Protein 3P2A (pdb70)

CATH classification: 2.30.30.380 (+1 more: 3.40.30.10)

Radius of gyration: 27.86 Å; Cα contacts (8 Å, |Δi|>4): 991; chains: 4; bounding box: 55×71×78 Å

Nearest PDB structures (foldseek):
  3p2a-assembly2_B  TM=1.004E+00  e=3.837E-24  Yersinia pestis CO92
  2yoi-assembly2_B  TM=9.410E-01  e=1.832E-08  synthetic construct
  6bkv-assembly1_A  TM=8.890E-01  e=5.012E-09  Helicobacter pylori
  2voc-assembly1_B  TM=9.077E-01  e=2.974E-07  Bacillus subtilis subsp. subtilis str. 168
  2voc-assembly1_A  TM=8.741E-01  e=3.386E-07  Bacillus subtilis subsp. subtilis str. 168

B-factor: mean 37.34, std 16.08, range [9.91, 123.82]

Sequence (548 aa):
NANTVCTACATNRLPEERIDDGAKCGRCGHSLFDGEVINATAETLDKLLQDDLPVIDFWAPWCGPCRSFAPIFAETAAERAGKVRFVKVNTEAEPALSTRFRIRSIPTILYRNGKIDLNGAVPKAPFDNWLDEQLSRDPNANTVCTACATNRLPEERIDDGAKCGRCGHSLFDGEVINATAETLDKLLQDDLPVIDFWAPWCGPCRSFAPIFAETAAERAGKVRFVKVNTEAEPALSTRFRIRSIPTILYRNGKIDLNGAVPKAPFDNWLDEQLSRDNTVCTACATNRLPEERIDDGAKCGRCGHSLFDGEVINATAETLDKLLQDDLPVIDFWAPWCGPCRSFAPIFAETAAERAGKVRFVKVNTEAEPALSTRFRIRSIPTILYRNGKIDLNGAVPKAPFDNWLDEQLSRANTVCTACATNRLPEERIDDGAKCGRCGHSLFDGEVINATAETLDKLLQDDLPVIDFWAPWCGPCRSFAPIFAETAAERAGKVRFVKVNTEAEPALSTRFRIRSIPTILYRNNGKIDLNGAVPKAPFDNWLDEQLSR

Structure (mmCIF, N/CA/C/O backbone):
data_3P2A
#
_entry.id   3P2A
#
_cell.length_a   53.970
_cell.length_b   75.582
_cell.length_c   81.512
_cell.angle_alpha   90.00
_cell.angle_beta   90.85
_cell.angle_gamma   90.00
#
_symmetry.space_group_name_H-M   'P 1 21 1'
#
loop_
_entity.id
_entity.type
_entity.pdbx_description
1 polymer 'Putative thioredoxin-like protein'
2 non-polymer 'ZINC ION'
3 non-polymer 'FORMIC ACID'
4 water water
#
loop_
_atom_site.group_PDB
_atom_site.id
_atom_site.type_symbol
_atom_site.label_atom_id
_atom_site.label_alt_id
_atom_site.label_comp_id
_atom_site.label_asym_id
_atom_site.label_entity_id
_atom_site.label_seq_id
_atom_site.pdbx_PDB_ins_code
_atom_site.Cartn_x
_atom_site.Cartn_y
_atom_site.Cartn_z
_atom_site.occupancy
_atom_site.B_iso_or_equiv
_atom_site.auth_seq_id
_atom_site.auth_comp_id
_atom_site.auth_asym_id
_atom_site.auth_atom_id
_atom_site.pdbx_PDB_model_num
ATOM 1 N N . ASN A 1 2 ? 57.080 9.550 47.709 1.00 73.73 -1 ASN A N 1
ATOM 2 C CA . ASN A 1 2 ? 56.195 8.853 46.776 1.00 75.37 -1 ASN A CA 1
ATOM 3 C C . ASN A 1 2 ? 56.625 7.434 46.383 1.00 73.78 -1 ASN A C 1
ATOM 4 O O . ASN A 1 2 ? 57.813 7.114 46.346 1.00 74.77 -1 ASN A O 1
ATOM 9 N N . ALA A 1 3 ? 55.639 6.592 46.081 1.00 68.35 0 ALA A N 1
ATOM 10 C CA . ALA A 1 3 ? 55.889 5.193 45.743 1.00 62.84 0 ALA A CA 1
ATOM 11 C C . ALA A 1 3 ? 55.862 4.898 44.231 1.00 57.42 0 ALA A C 1
ATOM 12 O O . ALA A 1 3 ? 55.245 5.621 43.453 1.00 55.30 0 ALA A O 1
ATOM 22 N N . ASN A 1 5 ? 56.020 1.169 41.350 1.00 35.44 2 ASN A N 1
ATOM 23 C CA . ASN A 1 5 ? 56.021 -0.281 41.197 1.00 31.88 2 ASN A CA 1
ATOM 24 C C . ASN A 1 5 ? 57.038 -0.704 40.159 1.00 29.21 2 ASN A C 1
ATOM 25 O O . ASN A 1 5 ? 57.186 -0.052 39.093 1.00 23.59 2 ASN A O 1
ATOM 30 N N . THR A 1 6 ? 57.748 -1.781 40.487 1.00 26.53 3 THR A N 1
ATOM 31 C CA . THR A 1 6 ? 58.665 -2.399 39.570 1.00 25.31 3 THR A CA 1
ATOM 32 C C . THR A 1 6 ? 58.446 -3.911 39.583 1.00 25.30 3 THR A C 1
ATOM 33 O O . THR A 1 6 ? 57.840 -4.447 40.515 1.00 30.20 3 THR A O 1
ATOM 37 N N . VAL A 1 7 ? 58.892 -4.584 38.521 1.00 20.76 4 VAL A N 1
ATOM 38 C CA . VAL A 1 7 ? 58.566 -5.986 38.319 1.00 21.01 4 VAL A CA 1
ATOM 39 C C . VAL A 1 7 ? 59.821 -6.834 38.471 1.00 24.30 4 VAL A C 1
ATOM 40 O O . VAL A 1 7 ? 60.872 -6.487 37.923 1.00 23.91 4 VAL A O 1
ATOM 44 N N . CYS A 1 8 ? 59.731 -7.917 39.246 1.00 21.59 5 CYS A N 1
ATOM 45 C CA . CYS A 1 8 ? 60.881 -8.787 39.454 1.00 18.63 5 CYS A CA 1
ATOM 46 C C . CYS A 1 8 ? 61.123 -9.551 38.165 1.00 19.00 5 CYS A C 1
ATOM 47 O O . CYS A 1 8 ? 60.278 -10.329 37.736 1.00 22.42 5 CYS A O 1
ATOM 50 N N . THR A 1 9 ? 62.273 -9.340 37.544 1.00 17.81 6 THR A N 1
ATOM 51 C CA . THR A 1 9 ? 62.491 -9.908 36.204 1.00 23.94 6 THR A CA 1
ATOM 52 C C . THR A 1 9 ? 62.667 -11.425 36.246 1.00 29.15 6 THR A C 1
ATOM 53 O O . THR A 1 9 ? 62.631 -12.107 35.198 1.00 29.47 6 THR A O 1
ATOM 57 N N . ALA A 1 10 ? 62.828 -11.949 37.466 1.00 24.16 7 ALA A N 1
ATOM 58 C CA . ALA A 1 10 ? 62.980 -13.383 37.667 1.00 22.63 7 ALA A CA 1
ATOM 59 C C . ALA A 1 10 ? 61.644 -14.088 37.949 1.00 22.57 7 ALA A C 1
ATOM 60 O O . ALA A 1 10 ? 61.322 -15.039 37.258 1.00 21.83 7 ALA A O 1
ATOM 62 N N . CYS A 1 11 ? 60.885 -13.652 38.961 1.00 22.94 8 CYS A N 1
ATOM 63 C CA . CYS A 1 11 ? 59.621 -14.305 39.304 1.00 23.23 8 CYS A CA 1
ATOM 64 C C . CYS A 1 11 ? 58.356 -13.510 38.900 1.00 26.01 8 CYS A C 1
ATOM 65 O O . CYS A 1 11 ? 57.243 -13.998 39.082 1.00 24.16 8 CYS A O 1
ATOM 76 N N . ALA A 1 13 ? 57.055 -10.897 40.200 1.00 27.80 10 ALA A N 1
ATOM 77 C CA . ALA A 1 13 ? 56.303 -10.294 41.270 1.00 25.62 10 ALA A CA 1
ATOM 78 C C . ALA A 1 13 ? 56.380 -8.780 41.208 1.00 30.09 10 ALA A C 1
ATOM 79 O O . ALA A 1 13 ? 57.444 -8.212 40.945 1.00 28.32 10 ALA A O 1
ATOM 81 N N . THR A 1 14 ? 55.276 -8.108 41.520 1.00 29.97 11 THR A N 1
ATOM 82 C CA . THR A 1 14 ? 55.340 -6.669 41.641 1.00 30.72 11 THR A CA 1
ATOM 83 C C . THR A 1 14 ? 55.962 -6.274 42.988 1.00 30.69 11 THR A C 1
ATOM 84 O O . THR A 1 14 ? 55.582 -6.797 44.027 1.00 29.93 11 THR A O 1
ATOM 88 N N . ASN A 1 15 ? 56.932 -5.356 42.945 1.00 30.33 12 ASN A N 1
ATOM 89 C CA . ASN A 1 15 ? 57.608 -4.853 44.139 1.00 30.75 12 ASN A CA 1
ATOM 90 C C . ASN A 1 15 ? 57.441 -3.367 44.252 1.00 33.94 12 ASN A C 1
ATOM 91 O O . ASN A 1 15 ? 57.778 -2.647 43.306 1.00 29.65 12 ASN A O 1
ATOM 96 N N . ARG A 1 16 ? 56.923 -2.910 45.396 1.00 35.40 13 ARG A N 1
ATOM 97 C CA . ARG A 1 16 ? 56.689 -1.489 45.623 1.00 41.81 13 ARG A CA 1
ATOM 98 C C . ARG A 1 16 ? 57.931 -0.867 46.254 1.00 38.49 13 ARG A C 1
ATOM 99 O O . ARG A 1 16 ? 58.448 -1.381 47.236 1.00 37.44 13 ARG A O 1
ATOM 107 N N . LEU A 1 17 ? 58.407 0.233 45.679 1.00 37.74 14 LEU A N 1
ATOM 108 C CA . LEU A 1 17 ? 59.678 0.851 46.078 1.00 40.35 14 LEU A CA 1
ATOM 109 C C . LEU A 1 17 ? 59.524 2.368 46.129 1.00 39.35 14 LEU A C 1
ATOM 110 O O . LEU A 1 17 ? 58.643 2.912 45.480 1.00 42.44 14 LEU A O 1
ATOM 115 N N . PRO A 1 18 ? 60.405 3.055 46.861 1.00 36.55 15 PRO A N 1
ATOM 116 C CA . PRO A 1 18 ? 60.374 4.520 46.864 1.00 41.13 15 PRO A CA 1
ATOM 117 C C . PRO A 1 18 ? 60.832 5.042 45.506 1.00 50.76 15 PRO A C 1
ATOM 118 O O . PRO A 1 18 ? 61.761 4.447 44.950 1.00 51.26 15 PRO A O 1
ATOM 122 N N . GLU A 1 19 ? 60.219 6.106 44.982 1.00 56.66 16 GLU A N 1
ATOM 123 C CA . GLU A 1 19 ? 60.683 6.670 43.716 1.00 65.11 16 GLU A CA 1
ATOM 124 C C . GLU A 1 19 ? 62.139 7.064 43.883 1.00 66.90 16 GLU A C 1
ATOM 125 O O . GLU A 1 19 ? 62.965 6.809 43.005 1.00 65.69 16 GLU A O 1
ATOM 131 N N . GLU A 1 20 ? 62.459 7.669 45.026 1.00 69.81 17 GLU A N 1
ATOM 132 C CA . GLU A 1 20 ? 63.838 8.056 45.297 1.00 72.32 17 GLU A CA 1
ATOM 133 C C . GLU A 1 20 ? 64.564 7.088 46.219 1.00 64.77 17 GLU A C 1
ATOM 134 O O . GLU A 1 20 ? 64.362 7.081 47.425 1.00 64.34 17 GLU A O 1
ATOM 140 N N . ARG A 1 21 ? 65.431 6.289 45.616 1.00 59.75 18 ARG A N 1
ATOM 141 C CA . ARG A 1 21 ? 66.086 5.192 46.299 1.00 57.66 18 ARG A CA 1
ATOM 142 C C . ARG A 1 21 ? 67.412 5.556 46.932 1.00 57.37 18 ARG A C 1
ATOM 143 O O . ARG A 1 21 ? 68.173 6.355 46.379 1.00 61.28 18 ARG A O 1
ATOM 151 N N . ILE A 1 22 ? 67.692 4.927 48.071 1.00 49.31 19 ILE A N 1
ATOM 152 C CA . ILE A 1 22 ? 68.965 5.065 48.763 1.00 48.76 19 ILE A CA 1
ATOM 153 C C . ILE A 1 22 ? 70.120 4.375 48.052 1.00 45.38 19 ILE A C 1
ATOM 154 O O . ILE A 1 22 ? 71.246 4.865 48.080 1.00 47.19 19 ILE A O 1
ATOM 159 N N . ASP A 1 23 ? 69.844 3.208 47.473 1.00 46.48 20 ASP A N 1
ATOM 160 C CA . ASP A 1 23 ? 70.772 2.503 46.573 1.00 45.78 20 ASP A CA 1
ATOM 161 C C . ASP A 1 23 ? 69.989 1.598 45.618 1.00 42.36 20 ASP A C 1
ATOM 162 O O . ASP A 1 23 ? 68.745 1.645 45.588 1.00 41.31 20 ASP A O 1
ATOM 167 N N . ASP A 1 24 ? 70.709 0.767 44.858 1.00 37.16 21 ASP A N 1
ATOM 168 C CA . ASP A 1 24 ? 70.070 -0.204 43.965 1.00 35.15 21 ASP A CA 1
ATOM 169 C C . ASP A 1 24 ? 70.181 -1.662 44.428 1.00 32.21 21 ASP A C 1
ATOM 170 O O . ASP A 1 24 ? 70.230 -2.569 43.583 1.00 28.35 21 ASP A O 1
ATOM 175 N N . GLY A 1 25 ? 70.216 -1.890 45.747 1.00 27.68 22 GLY A N 1
ATOM 176 C CA . GLY A 1 25 ? 70.411 -3.234 46.257 1.00 28.92 22 GLY A CA 1
ATOM 177 C C . GLY A 1 25 ? 69.108 -3.942 46.578 1.00 33.83 22 GLY A C 1
ATOM 178 O O . GLY A 1 25 ? 69.104 -5.057 47.105 1.00 39.62 22 GLY A O 1
ATOM 179 N N . ALA A 1 26 ? 67.991 -3.295 46.269 1.00 29.99 23 ALA A N 1
ATOM 180 C CA . ALA A 1 26 ? 66.695 -3.837 46.626 1.00 28.11 23 ALA A CA 1
ATOM 181 C C . ALA A 1 26 ? 66.498 -5.256 46.048 1.00 27.17 23 ALA A C 1
ATOM 182 O O . ALA A 1 26 ? 66.916 -5.555 44.929 1.00 29.42 23 ALA A O 1
ATOM 184 N N . LYS A 1 27 ? 65.855 -6.129 46.816 1.00 26.29 24 LYS A N 1
ATOM 185 C CA . LYS A 1 27 ? 65.701 -7.533 46.449 1.00 23.07 24 LYS A CA 1
ATOM 186 C C . LYS A 1 27 ? 64.222 -7.834 46.312 1.00 24.36 24 LYS A C 1
ATOM 187 O O . LYS A 1 27 ? 63.417 -7.238 47.003 1.00 24.53 24 LYS A O 1
ATOM 193 N N . CYS A 1 28 ? 63.846 -8.749 45.418 1.00 24.62 25 CYS A N 1
ATOM 194 C CA . CYS A 1 28 ? 62.436 -9.124 45.313 1.00 23.60 25 CYS A CA 1
ATOM 195 C C . CYS A 1 28 ? 61.873 -9.674 46.633 1.00 25.70 25 CYS A C 1
ATOM 196 O O . CYS A 1 28 ? 62.454 -10.541 47.251 1.00 25.15 25 CYS A O 1
ATOM 199 N N . GLY A 1 29 ? 60.724 -9.167 47.049 1.00 31.84 26 GLY A N 1
ATOM 200 C CA . GLY A 1 29 ? 60.103 -9.615 48.296 1.00 35.06 26 GLY A CA 1
ATOM 201 C C . GLY A 1 29 ? 59.562 -11.041 48.257 1.00 31.05 26 GLY A C 1
ATOM 202 O O . GLY A 1 29 ? 59.366 -11.645 49.293 1.00 28.75 26 GLY A O 1
ATOM 203 N N . ARG A 1 30 ? 59.330 -11.577 47.062 1.00 30.96 27 ARG A N 1
ATOM 204 C CA . ARG A 1 30 ? 58.863 -12.952 46.919 1.00 30.13 27 ARG A CA 1
ATOM 205 C C . ARG A 1 30 ? 60.067 -13.891 46.760 1.00 30.01 27 ARG A C 1
ATOM 206 O O . ARG A 1 30 ? 60.084 -15.003 47.292 1.00 30.40 27 ARG A O 1
ATOM 214 N N . CYS A 1 31 ? 61.094 -13.472 46.026 1.00 25.03 28 CYS A N 1
ATOM 215 C CA . CYS A 1 31 ? 62.078 -14.487 45.657 1.00 24.93 28 CYS A CA 1
ATOM 216 C C . CYS A 1 31 ? 63.542 -14.157 45.955 1.00 27.44 28 CYS A C 1
ATOM 217 O O . CYS A 1 31 ? 64.414 -15.004 45.732 1.00 27.74 28 CYS A O 1
ATOM 220 N N . GLY A 1 32 ? 63.813 -12.940 46.424 1.00 27.01 29 GLY A N 1
ATOM 221 C CA . GLY A 1 32 ? 65.166 -12.548 46.801 1.00 26.93 29 GLY A CA 1
ATOM 222 C C . GLY A 1 32 ? 66.040 -12.018 45.682 1.00 26.34 29 GLY A C 1
ATOM 223 O O . GLY A 1 32 ? 67.168 -11.565 45.912 1.00 27.70 29 GLY A O 1
ATOM 224 N N . HIS A 1 33 ? 65.503 -12.035 44.465 1.00 29.47 30 HIS A N 1
ATOM 225 C CA . HIS A 1 33 ? 66.226 -11.593 43.268 1.00 25.81 30 HIS A CA 1
ATOM 226 C C . HIS A 1 33 ? 66.565 -10.100 43.270 1.00 25.23 30 HIS A C 1
ATOM 227 O O . HIS A 1 33 ? 65.723 -9.276 43.563 1.00 25.78 30 HIS A O 1
ATOM 234 N N . SER A 1 34 ? 67.786 -9.749 42.896 1.00 27.48 31 SER A N 1
ATOM 235 C CA . SER A 1 34 ? 68.168 -8.351 42.794 1.00 30.10 31 SER A CA 1
ATOM 236 C C . SER A 1 34 ? 67.255 -7.664 41.789 1.00 27.22 31 SER A C 1
ATOM 237 O O . SER A 1 34 ? 67.160 -8.074 40.633 1.00 29.06 31 SER A O 1
ATOM 240 N N . LEU A 1 35 ? 66.564 -6.632 42.240 1.00 21.61 32 LEU A N 1
ATOM 241 C CA . LEU A 1 35 ? 65.603 -5.971 41.388 1.00 25.60 32 LEU A CA 1
ATOM 242 C C . LEU A 1 35 ? 66.259 -5.185 40.234 1.00 28.40 32 LEU A C 1
ATOM 243 O O . LEU A 1 35 ? 65.595 -4.838 39.264 1.00 30.76 32 LEU A O 1
ATOM 248 N N . PHE A 1 36 ? 67.547 -4.906 40.372 1.00 26.39 33 PHE A N 1
ATOM 249 C CA . PHE A 1 36 ? 68.292 -4.091 39.428 1.00 25.09 33 PHE A CA 1
ATOM 250 C C . PHE A 1 36 ? 69.632 -4.764 39.077 1.00 24.35 33 PHE A C 1
ATOM 251 O O . PHE A 1 36 ? 70.685 -4.289 39.486 1.00 26.64 33 PHE A O 1
ATOM 259 N N . ASP A 1 37 ? 69.584 -5.872 38.344 1.00 25.25 34 ASP A N 1
ATOM 260 C CA . ASP A 1 37 ? 70.785 -6.642 38.001 1.00 26.08 34 ASP A CA 1
ATOM 261 C C . ASP A 1 37 ? 71.453 -6.309 36.653 1.00 28.01 34 ASP A C 1
ATOM 262 O O . ASP A 1 37 ? 72.479 -6.894 36.329 1.00 30.33 34 ASP A O 1
ATOM 267 N N . GLY A 1 38 ? 70.850 -5.424 35.862 1.00 25.88 35 GLY A N 1
ATOM 268 C CA . GLY A 1 38 ? 71.470 -4.907 34.655 1.00 27.30 35 GLY A CA 1
ATOM 269 C C . GLY A 1 38 ? 71.516 -5.889 33.499 1.00 31.70 35 GLY A C 1
ATOM 270 O O . GLY A 1 38 ? 72.154 -5.640 32.443 1.00 30.22 35 GLY A O 1
ATOM 271 N N . GLU A 1 39 ? 70.849 -7.022 33.700 1.00 30.55 36 GLU A N 1
ATOM 272 C CA . GLU A 1 39 ? 70.810 -8.073 32.689 1.00 21.73 36 GLU A CA 1
ATOM 273 C C . GLU A 1 39 ? 69.684 -7.823 31.713 1.00 24.86 36 GLU A C 1
ATOM 274 O O . GLU A 1 39 ? 68.641 -7.244 32.057 1.00 22.11 36 GLU A O 1
ATOM 280 N N . VAL A 1 40 ? 69.930 -8.233 30.475 1.00 22.84 37 VAL A N 1
ATOM 281 C CA . VAL A 1 40 ? 68.947 -8.164 29.444 1.00 20.51 37 VAL A CA 1
ATOM 282 C C . VAL A 1 40 ? 67.920 -9.210 29.767 1.00 24.53 37 VAL A C 1
ATOM 283 O O . VAL A 1 40 ? 68.249 -10.246 30.317 1.00 30.24 37 VAL A O 1
ATOM 287 N N . ILE A 1 41 ? 66.662 -8.921 29.453 1.00 23.10 38 ILE A N 1
ATOM 288 C CA . ILE A 1 41 ? 65.560 -9.815 29.741 1.00 23.18 38 ILE A CA 1
ATOM 289 C C . ILE A 1 41 ? 64.978 -10.358 28.429 1.00 26.14 38 ILE A C 1
ATOM 290 O O . ILE A 1 41 ? 64.637 -9.570 27.549 1.00 29.42 38 ILE A O 1
ATOM 295 N N . ASN A 1 42 ? 64.841 -11.677 28.295 1.00 21.25 39 ASN A N 1
ATOM 296 C CA . ASN A 1 42 ? 64.184 -12.235 27.124 1.00 23.02 39 ASN A CA 1
ATOM 297 C C . ASN A 1 42 ? 62.725 -12.543 27.382 1.00 25.44 39 ASN A C 1
ATOM 298 O O . ASN A 1 42 ? 62.407 -13.481 28.116 1.00 24.01 39 ASN A O 1
ATOM 303 N N . ALA A 1 43 ? 61.838 -11.770 26.755 1.00 24.87 40 ALA A N 1
ATOM 304 C CA . ALA A 1 43 ? 60.417 -11.858 27.059 1.00 23.60 40 ALA A CA 1
ATOM 305 C C . ALA A 1 43 ? 59.779 -12.840 26.134 1.00 27.52 40 ALA A C 1
ATOM 306 O O . ALA A 1 43 ? 60.245 -13.037 25.013 1.00 29.55 40 ALA A O 1
ATOM 308 N N . THR A 1 44 ? 58.696 -13.434 26.610 1.00 26.97 41 THR A N 1
ATOM 309 C CA . THR A 1 44 ? 57.896 -14.385 25.868 1.00 30.48 41 THR A CA 1
ATOM 310 C C . THR A 1 44 ? 56.435 -13.928 25.932 1.00 28.15 41 THR A C 1
ATOM 311 O O . THR A 1 44 ? 56.125 -12.934 26.561 1.00 22.03 41 THR A O 1
ATOM 315 N N . ALA A 1 45 ? 55.552 -14.668 25.278 1.00 29.24 42 ALA A N 1
ATOM 316 C CA . ALA A 1 45 ? 54.137 -14.351 25.291 1.00 34.67 42 ALA A CA 1
ATOM 317 C C . ALA A 1 45 ? 53.562 -14.330 26.700 1.00 35.59 42 ALA A C 1
ATOM 318 O O . ALA A 1 45 ? 52.586 -13.644 26.948 1.00 35.67 42 ALA A O 1
ATOM 320 N N . GLU A 1 46 ? 54.174 -15.062 27.625 1.00 34.26 43 GLU A N 1
ATOM 321 C CA . GLU A 1 46 ? 53.660 -15.092 28.986 1.00 36.30 43 GLU A CA 1
ATOM 322 C C . GLU A 1 46 ? 54.220 -13.989 29.884 1.00 32.85 43 GLU A C 1
ATOM 323 O O . GLU A 1 46 ? 53.577 -13.615 30.846 1.00 34.49 43 GLU A O 1
ATOM 329 N N . THR A 1 47 ? 55.384 -13.438 29.563 1.00 26.15 44 THR A N 1
ATOM 330 C CA . THR A 1 47 ? 55.963 -12.459 30.458 1.00 25.99 44 THR A CA 1
ATOM 331 C C . THR A 1 47 ? 55.857 -11.003 30.030 1.00 27.36 44 THR A C 1
ATOM 332 O O . THR A 1 47 ? 55.852 -10.109 30.891 1.00 28.74 44 THR A O 1
ATOM 336 N N . LEU A 1 48 ? 55.769 -10.765 28.726 1.00 28.17 45 LEU A N 1
ATOM 337 C CA . LEU A 1 48 ? 55.876 -9.410 28.180 1.00 26.65 45 LEU A CA 1
ATOM 338 C C . LEU A 1 48 ? 54.894 -8.420 28.810 1.00 24.65 45 LEU A C 1
ATOM 339 O O . LEU A 1 48 ? 55.280 -7.326 29.208 1.00 28.38 45 LEU A O 1
ATOM 344 N N . ASP A 1 49 ? 53.625 -8.803 28.885 1.00 21.45 46 ASP A N 1
ATOM 345 C CA . ASP A 1 49 ? 52.603 -7.925 29.436 1.00 24.39 46 ASP A CA 1
ATOM 346 C C . ASP A 1 49 ? 52.814 -7.660 30.917 1.00 25.30 46 ASP A C 1
ATOM 347 O O . ASP A 1 49 ? 52.548 -6.559 31.382 1.00 30.70 46 ASP A O 1
ATOM 352 N N . LYS A 1 50 ? 53.292 -8.654 31.655 1.00 16.89 47 LYS A N 1
ATOM 353 C CA . LYS A 1 50 ? 53.579 -8.434 33.068 1.00 24.61 47 LYS A CA 1
ATOM 354 C C . LYS A 1 50 ? 54.777 -7.510 33.180 1.00 28.72 47 LYS A C 1
ATOM 355 O O . LYS A 1 50 ? 54.833 -6.656 34.050 1.00 29.86 47 LYS A O 1
ATOM 361 N N . LEU A 1 51 ? 55.740 -7.681 32.279 1.00 27.33 48 LEU A N 1
ATOM 362 C CA . LEU A 1 51 ? 56.901 -6.812 32.300 1.00 24.56 48 LEU A CA 1
ATOM 363 C C . LEU A 1 51 ? 56.493 -5.364 32.014 1.00 22.33 48 LEU A C 1
ATOM 364 O O . LEU A 1 51 ? 57.009 -4.452 32.634 1.00 19.01 48 LEU A O 1
ATOM 369 N N . LEU A 1 52 ? 55.556 -5.162 31.086 1.00 23.81 49 LEU A N 1
ATOM 370 C CA . LEU A 1 52 ? 55.103 -3.810 30.766 1.00 26.01 49 LEU A CA 1
ATOM 371 C C . LEU A 1 52 ? 54.397 -3.079 31.922 1.00 25.46 49 LEU A C 1
ATOM 372 O O . LEU A 1 52 ? 54.233 -1.852 31.855 1.00 26.00 49 LEU A O 1
ATOM 377 N N . GLN A 1 53 ? 54.006 -3.813 32.961 1.00 25.06 50 GLN A N 1
ATOM 378 C CA . GLN A 1 53 ? 53.459 -3.226 34.193 1.00 29.82 50 GLN A CA 1
ATOM 379 C C . GLN A 1 53 ? 54.520 -2.506 35.026 1.00 28.43 50 GLN A C 1
ATOM 380 O O . GLN A 1 53 ? 54.194 -1.799 35.960 1.00 33.79 50 GLN A O 1
ATOM 386 N N . ASP A 1 54 ? 55.791 -2.696 34.706 1.00 23.87 51 ASP A N 1
ATOM 387 C CA . ASP A 1 54 ? 56.861 -2.004 35.429 1.00 21.64 51 ASP A CA 1
ATOM 388 C C . ASP A 1 54 ? 56.707 -0.486 35.276 1.00 24.84 51 ASP A C 1
ATOM 389 O O . ASP A 1 54 ? 56.334 -0.023 34.209 1.00 31.10 51 ASP A O 1
ATOM 394 N N . ASP A 1 55 ? 56.985 0.291 36.315 1.00 22.71 52 ASP A N 1
ATOM 395 C CA . ASP A 1 55 ? 56.987 1.752 36.160 1.00 24.02 52 ASP A CA 1
ATOM 396 C C . ASP A 1 55 ? 58.337 2.262 35.657 1.00 22.15 52 ASP A C 1
ATOM 397 O O . ASP A 1 55 ? 58.430 3.385 35.177 1.00 23.81 52 ASP A O 1
ATOM 402 N N . LEU A 1 56 ? 59.393 1.471 35.787 1.00 20.76 53 LEU A N 1
ATOM 403 C CA . LEU A 1 56 ? 60.644 1.795 35.071 1.00 23.34 53 LEU A CA 1
ATOM 404 C C . LEU A 1 56 ? 60.455 1.883 33.537 1.00 27.74 53 LEU A C 1
ATOM 405 O O . LEU A 1 56 ? 59.671 1.129 32.960 1.00 28.75 53 LEU A O 1
ATOM 410 N N . PRO A 1 57 ? 61.158 2.824 32.884 1.00 26.78 54 PRO A N 1
ATOM 411 C CA . PRO A 1 57 ? 61.257 2.844 31.425 1.00 28.50 54 PRO A CA 1
ATOM 412 C C . PRO A 1 57 ? 61.751 1.482 30.904 1.00 25.60 54 PRO A C 1
ATOM 413 O O . PRO A 1 57 ? 62.557 0.802 31.537 1.00 19.35 54 PRO A O 1
ATOM 425 N N . VAL A 1 59 ? 62.978 -0.450 27.346 1.00 28.18 56 VAL A N 1
ATOM 426 C CA . VAL A 1 59 ? 63.281 -0.513 25.918 1.00 23.87 56 VAL A CA 1
ATOM 427 C C . VAL A 1 59 ? 63.245 -1.979 25.448 1.00 24.35 56 VAL A C 1
ATOM 428 O O . VAL A 1 59 ? 63.701 -2.888 26.158 1.00 23.30 56 VAL A O 1
ATOM 432 N N . ILE A 1 60 ? 62.597 -2.200 24.304 1.00 18.42 57 ILE A N 1
ATOM 433 C CA . ILE A 1 60 ? 62.363 -3.532 23.792 1.00 19.55 57 ILE A CA 1
ATOM 434 C C . ILE A 1 60 ? 62.966 -3.674 22.389 1.00 24.07 57 ILE A C 1
ATOM 435 O O . ILE A 1 60 ? 62.618 -2.930 21.476 1.00 27.91 57 ILE A O 1
ATOM 440 N N . ASP A 1 61 ? 63.824 -4.666 22.238 1.00 21.35 58 ASP A N 1
ATOM 441 C CA . ASP A 1 61 ? 64.498 -4.976 21.002 1.00 19.97 58 ASP A CA 1
ATOM 442 C C . ASP A 1 61 ? 63.797 -6.163 20.357 1.00 21.25 58 ASP A C 1
ATOM 443 O O . ASP A 1 61 ? 63.908 -7.274 20.838 1.00 23.95 58 ASP A O 1
ATOM 448 N N . PHE A 1 62 ? 63.064 -5.922 19.272 1.00 22.86 59 PHE A N 1
ATOM 449 C CA . PHE A 1 62 ? 62.418 -6.985 18.506 1.00 19.12 59 PHE A CA 1
ATOM 450 C C . PHE A 1 62 ? 63.376 -7.390 17.402 1.00 19.35 59 PHE A C 1
ATOM 451 O O . PHE A 1 62 ? 63.724 -6.585 16.529 1.00 23.03 59 PHE A O 1
ATOM 459 N N . TRP A 1 63 ? 63.797 -8.643 17.439 1.00 20.21 60 TRP A N 1
ATOM 460 C CA . TRP A 1 63 ? 64.912 -9.089 16.629 1.00 25.94 60 TRP A CA 1
ATOM 461 C C . TRP A 1 63 ? 64.580 -10.448 16.054 1.00 26.60 60 TRP A C 1
ATOM 462 O O . TRP A 1 63 ? 63.530 -11.022 16.366 1.00 27.09 60 TRP A O 1
ATOM 473 N N . ALA A 1 64 ? 65.483 -10.956 15.222 1.00 19.28 61 ALA A N 1
ATOM 474 C CA . ALA A 1 64 ? 65.316 -12.283 14.654 1.00 18.84 61 ALA A CA 1
ATOM 475 C C . ALA A 1 64 ? 66.670 -12.957 14.523 1.00 21.05 61 ALA A C 1
ATOM 476 O O . ALA A 1 64 ? 67.719 -12.285 14.535 1.00 24.13 61 ALA A O 1
ATOM 478 N N . PRO A 1 65 ? 66.680 -14.290 14.418 1.00 22.62 62 PRO A N 1
ATOM 479 C CA . PRO A 1 65 ? 67.986 -14.917 14.174 1.00 23.77 62 PRO A CA 1
ATOM 480 C C . PRO A 1 65 ? 68.429 -14.611 12.753 1.00 30.60 62 PRO A C 1
ATOM 481 O O . PRO A 1 65 ? 67.580 -14.174 11.960 1.00 30.00 62 PRO A O 1
ATOM 485 N N . TRP A 1 66 ? 69.716 -14.800 12.437 1.00 33.19 63 TRP A N 1
ATOM 486 C CA . TRP A 1 66 ? 70.206 -14.555 11.069 1.00 31.15 63 TRP A CA 1
ATOM 487 C C . TRP A 1 66 ? 69.775 -13.167 10.510 1.00 28.86 63 TRP A C 1
ATOM 488 O O . TRP A 1 66 ? 69.136 -13.049 9.450 1.00 28.05 63 TRP A O 1
ATOM 499 N N . CYS A 1 67 ? 70.151 -12.126 11.259 1.00 29.28 64 CYS A N 1
ATOM 500 C CA . CYS A 1 67 ? 69.793 -10.726 10.990 1.00 27.02 64 CYS A CA 1
ATOM 501 C C . CYS A 1 67 ? 71.009 -9.889 11.329 1.00 27.21 64 CYS A C 1
ATOM 502 O O . CYS A 1 67 ? 71.276 -9.677 12.500 1.00 23.12 64 CYS A O 1
ATOM 505 N N . GLY A 1 68 ? 71.764 -9.444 10.325 1.00 25.63 65 GLY A N 1
ATOM 506 C CA . GLY A 1 68 ? 73.041 -8.795 10.579 1.00 25.07 65 GLY A CA 1
ATOM 507 C C . GLY A 1 68 ? 72.946 -7.604 11.530 1.00 27.99 65 GLY A C 1
ATOM 508 O O . GLY A 1 68 ? 73.729 -7.485 12.482 1.00 28.20 65 GLY A O 1
ATOM 509 N N . PRO A 1 69 ? 71.998 -6.693 11.272 1.00 24.33 66 PRO A N 1
ATOM 510 C CA . PRO A 1 69 ? 71.985 -5.578 12.221 1.00 24.98 66 PRO A CA 1
ATOM 511 C C . PRO A 1 69 ? 71.576 -6.011 13.644 1.00 29.56 66 PRO A C 1
ATOM 512 O O . PRO A 1 69 ? 71.994 -5.365 14.632 1.00 28.93 66 PRO A O 1
ATOM 516 N N . CYS A 1 70 ? 70.786 -7.086 13.747 1.00 24.29 67 CYS A N 1
ATOM 517 C CA . CYS A 1 70 ? 70.376 -7.598 15.056 1.00 24.66 67 CYS A CA 1
ATOM 518 C C . CYS A 1 70 ? 71.621 -8.078 15.777 1.00 27.00 67 CYS A C 1
ATOM 519 O O . CYS A 1 70 ? 71.867 -7.711 16.938 1.00 25.99 67 CYS A O 1
ATOM 522 N N . ARG A 1 71 ? 72.435 -8.858 15.067 1.00 25.82 68 ARG A N 1
ATOM 523 C CA . ARG A 1 71 ? 73.702 -9.314 15.618 1.00 25.61 68 ARG A CA 1
ATOM 524 C C . ARG A 1 71 ? 74.578 -8.156 16.091 1.00 29.13 68 ARG A C 1
ATOM 525 O O . ARG A 1 71 ? 75.204 -8.232 17.134 1.00 27.67 68 ARG A O 1
ATOM 533 N N . SER A 1 72 ? 74.676 -7.085 15.327 1.00 28.23 69 SER A N 1
ATOM 534 C CA . SER A 1 72 ? 75.614 -6.107 15.786 1.00 32.25 69 SER A CA 1
ATOM 535 C C . SER A 1 72 ? 75.012 -5.293 16.927 1.00 28.74 69 SER A C 1
ATOM 536 O O . SER A 1 72 ? 75.740 -4.846 17.784 1.00 26.69 69 SER A O 1
ATOM 539 N N . PHE A 1 73 ? 73.691 -5.156 16.975 1.00 23.80 70 PHE A N 1
ATOM 540 C CA . PHE A 1 73 ? 73.086 -4.397 18.051 1.00 23.81 70 PHE A CA 1
ATOM 541 C C . PHE A 1 73 ? 73.108 -5.121 19.412 1.00 25.14 70 PHE A C 1
ATOM 542 O O . PHE A 1 73 ? 73.134 -4.469 20.450 1.00 20.44 70 PHE A O 1
ATOM 550 N N . ALA A 1 74 ? 73.104 -6.456 19.395 1.00 20.19 71 ALA A N 1
ATOM 551 C CA . ALA A 1 74 ? 72.933 -7.222 20.617 1.00 25.40 71 ALA A CA 1
ATOM 552 C C . ALA A 1 74 ? 73.898 -6.812 21.714 1.00 25.40 71 ALA A C 1
ATOM 553 O O . ALA A 1 74 ? 73.457 -6.436 22.786 1.00 29.16 71 ALA A O 1
ATOM 555 N N . PRO A 1 75 ? 75.217 -6.867 21.445 1.00 25.11 72 PRO A N 1
ATOM 556 C CA . PRO A 1 75 ? 76.157 -6.514 22.513 1.00 24.85 72 PRO A CA 1
ATOM 557 C C . PRO A 1 75 ? 76.002 -5.072 22.946 1.00 24.98 72 PRO A C 1
ATOM 558 O O . PRO A 1 75 ? 76.255 -4.706 24.101 1.00 26.21 72 PRO A O 1
ATOM 562 N N . ILE A 1 76 ? 75.576 -4.226 22.035 1.00 23.92 73 ILE A N 1
ATOM 563 C CA . ILE A 1 76 ? 75.394 -2.838 22.449 1.00 21.49 73 ILE A CA 1
ATOM 564 C C . ILE A 1 76 ? 74.211 -2.765 23.421 1.00 25.54 73 ILE A C 1
ATOM 565 O O . ILE A 1 76 ? 74.294 -2.099 24.452 1.00 26.95 73 ILE A O 1
ATOM 570 N N . PHE A 1 77 ? 73.131 -3.480 23.101 1.00 24.63 74 PHE A N 1
ATOM 571 C CA . PHE A 1 77 ? 71.939 -3.529 23.954 1.00 25.81 74 PHE A CA 1
ATOM 572 C C . PHE A 1 77 ? 72.352 -4.018 25.370 1.00 21.84 74 PHE A C 1
ATOM 573 O O . PHE A 1 77 ? 72.082 -3.362 26.368 1.00 18.07 74 PHE A O 1
ATOM 581 N N . ALA A 1 78 ? 73.053 -5.143 25.435 1.00 22.68 75 ALA A N 1
ATOM 582 C CA . ALA A 1 78 ? 73.521 -5.708 26.704 1.00 23.47 75 ALA A CA 1
ATOM 583 C C . ALA A 1 78 ? 74.419 -4.777 27.519 1.00 28.21 75 ALA A C 1
ATOM 584 O O . ALA A 1 78 ? 74.230 -4.628 28.713 1.00 31.58 75 ALA A O 1
ATOM 586 N N . GLU A 1 79 ? 75.398 -4.144 26.881 1.00 28.68 76 GLU A N 1
ATOM 587 C CA . GLU A 1 79 ? 76.314 -3.308 27.630 1.00 28.21 76 GLU A CA 1
ATOM 588 C C . GLU A 1 79 ? 75.598 -2.091 28.226 1.00 27.56 76 GLU A C 1
ATOM 589 O O . GLU A 1 79 ? 75.827 -1.717 29.384 1.00 35.20 76 GLU A O 1
ATOM 595 N N . THR A 1 80 ? 74.739 -1.475 27.426 1.00 19.25 77 THR A N 1
ATOM 596 C CA . THR A 1 80 ? 73.892 -0.371 27.893 1.00 22.60 77 THR A CA 1
ATOM 597 C C . THR A 1 80 ? 73.026 -0.823 29.066 1.00 25.49 77 THR A C 1
ATOM 598 O O . THR A 1 80 ? 72.913 -0.125 30.063 1.00 27.12 77 THR A O 1
ATOM 602 N N . ALA A 1 81 ? 72.448 -2.016 28.935 1.00 25.82 78 ALA A N 1
ATOM 603 C CA . ALA A 1 81 ? 71.616 -2.592 29.974 1.00 24.34 78 ALA A CA 1
ATOM 604 C C . ALA A 1 81 ? 72.350 -2.553 31.332 1.00 26.24 78 ALA A C 1
ATOM 605 O O . ALA A 1 81 ? 71.811 -2.047 32.319 1.00 25.94 78 ALA A O 1
ATOM 607 N N . ALA A 1 82 ? 73.594 -3.019 31.355 1.00 26.17 79 ALA A N 1
ATOM 608 C CA . ALA A 1 82 ? 74.391 -3.088 32.588 1.00 24.19 79 ALA A CA 1
ATOM 609 C C . ALA A 1 82 ? 74.647 -1.718 33.147 1.00 27.77 79 ALA A C 1
ATOM 610 O O . ALA A 1 82 ? 74.734 -1.557 34.359 1.00 30.74 79 ALA A O 1
ATOM 612 N N . GLU A 1 83 ? 74.774 -0.727 32.263 1.00 26.87 80 GLU A N 1
ATOM 613 C CA . GLU A 1 83 ? 75.148 0.606 32.697 1.00 26.79 80 GLU A CA 1
ATOM 614 C C . GLU A 1 83 ? 73.958 1.325 33.292 1.00 29.36 80 GLU A C 1
ATOM 615 O O . GLU A 1 83 ? 74.135 2.277 34.057 1.00 28.88 80 GLU A O 1
ATOM 621 N N . ARG A 1 84 ? 72.751 0.867 32.962 1.00 29.18 81 ARG A N 1
ATOM 622 C CA . ARG A 1 84 ? 71.538 1.524 33.465 1.00 27.24 81 ARG A CA 1
ATOM 623 C C . ARG A 1 84 ? 70.685 0.618 34.333 1.00 26.19 81 ARG A C 1
ATOM 624 O O . ARG A 1 84 ? 69.475 0.753 34.340 1.00 27.58 81 ARG A O 1
ATOM 632 N N . ALA A 1 85 ? 71.306 -0.302 35.068 1.00 26.01 82 ALA A N 1
ATOM 633 C CA . ALA A 1 85 ? 70.566 -1.320 35.843 1.00 20.67 82 ALA A CA 1
ATOM 634 C C . ALA A 1 85 ? 69.457 -0.737 36.712 1.00 24.06 82 ALA A C 1
ATOM 635 O O . ALA A 1 85 ? 68.406 -1.355 36.872 1.00 24.50 82 ALA A O 1
ATOM 637 N N . GLY A 1 86 ? 69.672 0.467 37.241 1.00 26.22 83 GLY A N 1
ATOM 638 C CA . GLY A 1 86 ? 68.686 1.064 38.134 1.00 30.03 83 GLY A CA 1
ATOM 639 C C . GLY A 1 86 ? 67.710 2.058 37.528 1.00 29.67 83 GLY A C 1
ATOM 640 O O . GLY A 1 86 ? 66.920 2.667 38.241 1.00 31.16 83 GLY A O 1
ATOM 641 N N . LYS A 1 87 ? 67.751 2.235 36.221 1.00 26.81 84 LYS A N 1
ATOM 642 C CA . LYS A 1 87 ? 66.983 3.304 35.610 1.00 23.48 84 LYS A CA 1
ATOM 643 C C . LYS A 1 87 ? 66.073 2.802 34.479 1.00 22.43 84 LYS A C 1
ATOM 644 O O . LYS A 1 87 ? 64.947 3.286 34.344 1.00 23.21 84 LYS A O 1
ATOM 650 N N . VAL A 1 88 ? 66.564 1.854 33.667 1.00 20.65 85 VAL A N 1
ATOM 651 C CA . VAL A 1 88 ? 65.870 1.363 32.461 1.00 22.33 85 VAL A CA 1
ATOM 652 C C . VAL A 1 88 ? 66.023 -0.161 32.379 1.00 23.05 85 VAL A C 1
ATOM 653 O O . VAL A 1 88 ? 67.086 -0.685 32.701 1.00 22.21 85 VAL A O 1
ATOM 657 N N . ARG A 1 89 ? 64.971 -0.862 31.971 1.00 21.15 86 ARG A N 1
ATOM 658 C CA . ARG A 1 89 ? 65.039 -2.304 31.766 1.00 18.92 86 ARG A CA 1
ATOM 659 C C . ARG A 1 89 ? 65.153 -2.624 30.265 1.00 19.29 86 ARG A C 1
ATOM 660 O O . ARG A 1 89 ? 64.520 -1.996 29.443 1.00 21.21 86 ARG A O 1
ATOM 668 N N . PHE A 1 90 ? 65.949 -3.623 29.921 1.00 20.90 87 PHE A N 1
ATOM 669 C CA . PHE A 1 90 ? 66.208 -3.946 28.540 1.00 23.14 87 PHE A CA 1
ATOM 670 C C . PHE A 1 90 ? 65.641 -5.328 28.201 1.00 23.56 87 PHE A C 1
ATOM 671 O O . PHE A 1 90 ? 66.083 -6.346 28.759 1.00 24.71 87 PHE A O 1
ATOM 679 N N . VAL A 1 91 ? 64.677 -5.338 27.282 1.00 16.84 88 VAL A N 1
ATOM 680 C CA . VAL A 1 91 ? 63.872 -6.515 26.980 1.00 17.76 88 VAL A CA 1
ATOM 681 C C . VAL A 1 91 ? 64.028 -6.836 25.529 1.00 20.72 88 VAL A C 1
ATOM 682 O O . VAL A 1 91 ? 64.111 -5.931 24.692 1.00 24.86 88 VAL A O 1
ATOM 686 N N . LYS A 1 92 ? 64.084 -8.127 25.233 1.00 17.59 89 LYS A N 1
ATOM 687 C CA . LYS A 1 92 ? 64.249 -8.629 23.879 1.00 15.53 89 LYS A CA 1
ATOM 688 C C . LYS A 1 92 ? 63.153 -9.605 23.577 1.00 19.49 89 LYS A C 1
ATOM 689 O O . LYS A 1 92 ? 62.751 -10.413 24.434 1.00 22.84 89 LYS A O 1
ATOM 695 N N . VAL A 1 93 ? 62.694 -9.548 22.337 1.00 20.46 90 VAL A N 1
ATOM 696 C CA . VAL A 1 93 ? 61.695 -10.470 21.836 1.00 24.33 90 VAL A CA 1
ATOM 697 C C . VAL A 1 93 ? 62.189 -11.054 20.501 1.00 25.20 90 VAL A C 1
ATOM 698 O O . VAL A 1 93 ? 62.405 -10.306 19.535 1.00 22.35 90 VAL A O 1
ATOM 702 N N . ASN A 1 94 ? 62.377 -12.374 20.461 1.00 19.75 91 ASN A N 1
ATOM 703 C CA . ASN A 1 94 ? 62.741 -13.062 19.242 1.00 19.60 91 ASN A CA 1
ATOM 704 C C . ASN A 1 94 ? 61.464 -13.292 18.435 1.00 21.59 91 ASN A C 1
ATOM 705 O O . ASN A 1 94 ? 60.611 -14.121 18.777 1.00 22.80 91 ASN A O 1
ATOM 710 N N . THR A 1 95 ? 61.316 -12.500 17.382 1.00 21.17 92 THR A N 1
ATOM 711 C CA . THR A 1 95 ? 60.074 -12.466 16.641 1.00 21.58 92 THR A CA 1
ATOM 712 C C . THR A 1 95 ? 59.750 -13.833 16.060 1.00 22.55 92 THR A C 1
ATOM 713 O O . THR A 1 95 ? 58.601 -14.127 15.797 1.00 25.80 92 THR A O 1
ATOM 717 N N . GLU A 1 96 ? 60.759 -14.668 15.859 1.00 22.39 93 GLU A N 1
ATOM 718 C CA . GLU A 1 96 ? 60.539 -15.992 15.274 1.00 20.93 93 GLU A CA 1
ATOM 719 C C . GLU A 1 96 ? 60.137 -17.042 16.316 1.00 22.29 93 GLU A C 1
ATOM 720 O O . GLU A 1 96 ? 59.432 -17.973 15.968 1.00 23.93 93 GLU A O 1
ATOM 726 N N . ALA A 1 97 ? 60.588 -16.873 17.569 1.00 20.86 94 ALA A N 1
ATOM 727 C CA . ALA A 1 97 ? 60.125 -17.626 18.751 1.00 30.38 94 ALA A CA 1
ATOM 728 C C . ALA A 1 97 ? 58.734 -17.211 19.124 1.00 32.77 94 ALA A C 1
ATOM 729 O O . ALA A 1 97 ? 57.954 -18.013 19.651 1.00 32.79 94 ALA A O 1
ATOM 731 N N . GLU A 1 98 ? 58.454 -15.930 18.904 1.00 30.83 95 GLU A N 1
ATOM 732 C CA . GLU A 1 98 ? 57.241 -15.318 19.452 1.00 31.23 95 GLU A CA 1
ATOM 733 C C . GLU A 1 98 ? 56.418 -14.625 18.374 1.00 26.68 95 GLU A C 1
ATOM 734 O O . GLU A 1 98 ? 56.120 -13.457 18.472 1.00 27.91 95 GLU A O 1
ATOM 740 N N . PRO A 1 99 ? 56.013 -15.371 17.359 1.00 29.87 96 PRO A N 1
ATOM 741 C CA . PRO A 1 99 ? 55.283 -14.795 16.219 1.00 31.71 96 PRO A CA 1
ATOM 742 C C . PRO A 1 99 ? 54.018 -14.020 16.621 1.00 34.34 96 PRO A C 1
ATOM 743 O O . PRO A 1 99 ? 53.740 -12.969 16.032 1.00 34.51 96 PRO A O 1
ATOM 747 N N . ALA A 1 100 ? 53.245 -14.532 17.578 1.00 33.73 97 ALA A N 1
ATOM 748 C CA . ALA A 1 100 ? 52.021 -13.829 17.958 1.00 33.79 97 ALA A CA 1
ATOM 749 C C . ALA A 1 100 ? 52.363 -12.466 18.542 1.00 31.75 97 ALA A C 1
ATOM 750 O O . ALA A 1 100 ? 51.654 -11.493 18.271 1.00 34.56 97 ALA A O 1
ATOM 752 N N . LEU A 1 101 ? 53.423 -12.402 19.355 1.00 27.21 98 LEU A N 1
ATOM 753 C CA . LEU A 1 101 ? 53.885 -11.113 19.895 1.00 26.84 98 LEU A CA 1
ATOM 754 C C . LEU A 1 101 ? 54.300 -10.171 18.763 1.00 30.37 98 LEU A C 1
ATOM 755 O O . LEU A 1 101 ? 53.978 -8.980 18.763 1.00 31.63 98 LEU A O 1
ATOM 760 N N . SER A 1 102 ? 55.026 -10.717 17.799 1.00 27.65 99 SER A N 1
ATOM 761 C CA . SER A 1 102 ? 55.488 -9.909 16.690 1.00 30.09 99 SER A CA 1
ATOM 762 C C . SER A 1 102 ? 54.301 -9.309 15.898 1.00 27.97 99 SER A C 1
ATOM 763 O O . SER A 1 102 ? 54.330 -8.164 15.451 1.00 28.54 99 SER A O 1
ATOM 766 N N . THR A 1 103 ? 53.258 -10.099 15.727 1.00 32.76 100 THR A N 1
ATOM 767 C CA . THR A 1 103 ? 52.064 -9.663 15.006 1.00 36.42 100 THR A CA 1
ATOM 768 C C . THR A 1 103 ? 51.316 -8.611 15.820 1.00 35.26 100 THR A C 1
ATOM 769 O O . THR A 1 103 ? 50.973 -7.522 15.329 1.00 35.57 100 THR A O 1
ATOM 773 N N . ARG A 1 104 ? 51.101 -8.933 17.092 1.00 29.68 101 ARG A N 1
ATOM 774 C CA . ARG A 1 104 ? 50.435 -8.016 17.995 1.00 30.45 101 ARG A CA 1
ATOM 775 C C . ARG A 1 104 ? 51.073 -6.639 18.068 1.00 30.84 101 ARG A C 1
ATOM 776 O O . ARG A 1 104 ? 50.378 -5.639 18.191 1.00 32.31 101 ARG A O 1
ATOM 784 N N . PHE A 1 105 ? 52.401 -6.573 18.017 1.00 30.20 102 PHE A N 1
ATOM 785 C CA . PHE A 1 105 ? 53.072 -5.268 18.063 1.00 26.67 102 PHE A CA 1
ATOM 786 C C . PHE A 1 105 ? 53.373 -4.702 16.657 1.00 25.52 102 PHE A C 1
ATOM 787 O O . PHE A 1 105 ? 54.075 -3.694 16.520 1.00 23.80 102 PHE A O 1
ATOM 795 N N . ARG A 1 106 ? 52.870 -5.396 15.634 1.00 26.09 103 ARG A N 1
ATOM 796 C CA . ARG A 1 106 ? 52.916 -4.956 14.236 1.00 27.37 103 ARG A CA 1
ATOM 797 C C . ARG A 1 106 ? 54.306 -4.545 13.814 1.00 27.77 103 ARG A C 1
ATOM 798 O O . ARG A 1 106 ? 54.526 -3.428 13.359 1.00 29.49 103 ARG A O 1
ATOM 806 N N . ILE A 1 107 ? 55.244 -5.466 14.011 1.00 25.29 104 ILE A N 1
ATOM 807 C CA . ILE A 1 107 ? 56.641 -5.235 13.712 1.00 19.93 104 ILE A CA 1
ATOM 808 C C . ILE A 1 107 ? 56.758 -5.333 12.192 1.00 22.67 104 ILE A C 1
ATOM 809 O O . ILE A 1 107 ? 56.281 -6.300 11.588 1.00 25.04 104 ILE A O 1
ATOM 814 N N . ARG A 1 108 ? 57.379 -4.316 11.598 1.00 23.02 105 ARG A N 1
ATOM 815 C CA . ARG A 1 108 ? 57.509 -4.173 10.152 1.00 26.86 105 ARG A CA 1
ATOM 816 C C . ARG A 1 108 ? 58.988 -4.169 9.735 1.00 31.50 105 ARG A C 1
ATOM 817 O O . ARG A 1 108 ? 59.298 -4.261 8.531 1.00 32.05 105 ARG A O 1
ATOM 825 N N . SER A 1 109 ? 59.891 -4.073 10.712 1.00 31.91 106 SER A N 1
ATOM 826 C CA . SER A 1 109 ? 61.329 -4.264 10.445 1.00 34.99 106 SER A CA 1
ATOM 827 C C . SER A 1 109 ? 62.091 -4.880 11.601 1.00 32.28 106 SER A C 1
ATOM 828 O O . SER A 1 109 ? 61.647 -4.830 12.773 1.00 28.63 106 SER A O 1
ATOM 831 N N . ILE A 1 110 ? 63.210 -5.518 11.277 1.00 29.33 107 ILE A N 1
ATOM 832 C CA . ILE A 1 110 ? 64.065 -5.963 12.345 1.00 32.65 107 ILE A CA 1
ATOM 833 C C . ILE A 1 110 ? 65.491 -5.552 12.112 1.00 31.96 107 ILE A C 1
ATOM 834 O O . ILE A 1 110 ? 66.003 -5.636 11.010 1.00 28.95 107 ILE A O 1
ATOM 839 N N . PRO A 1 111 ? 66.115 -5.073 13.185 1.00 29.43 108 PRO A N 1
ATOM 840 C CA . PRO A 1 111 ? 65.380 -5.029 14.454 1.00 26.55 108 PRO A CA 1
ATOM 841 C C . PRO A 1 111 ? 64.472 -3.807 14.601 1.00 31.87 108 PRO A C 1
ATOM 842 O O . PRO A 1 111 ? 64.601 -2.851 13.838 1.00 34.82 108 PRO A O 1
ATOM 846 N N . THR A 1 112 ? 63.543 -3.861 15.557 1.00 31.72 109 THR A N 1
ATOM 847 C CA . THR A 1 112 ? 62.756 -2.694 15.990 1.00 28.24 109 THR A CA 1
ATOM 848 C C . THR A 1 112 ? 63.059 -2.457 17.458 1.00 25.65 109 THR A C 1
ATOM 849 O O . THR A 1 112 ? 63.052 -3.399 18.238 1.00 22.75 109 THR A O 1
ATOM 853 N N . ILE A 1 113 ? 63.359 -1.210 17.817 1.00 26.43 110 ILE A N 1
ATOM 854 C CA . ILE A 1 113 ? 63.714 -0.837 19.172 1.00 26.52 110 ILE A CA 1
ATOM 855 C C . ILE A 1 113 ? 62.719 0.208 19.637 1.00 27.76 110 ILE A C 1
ATOM 856 O O . ILE A 1 113 ? 62.596 1.281 19.057 1.00 31.39 110 ILE A O 1
ATOM 869 N N . LEU A 1 115 ? 60.747 2.228 22.945 1.00 23.15 112 LEU A N 1
ATOM 870 C CA . LEU A 1 115 ? 60.757 2.627 24.352 1.00 22.87 112 LEU A CA 1
ATOM 871 C C . LEU A 1 115 ? 59.318 2.746 24.885 1.00 25.84 112 LEU A C 1
ATOM 872 O O . LEU A 1 115 ? 58.485 3.452 24.320 1.00 27.26 112 LEU A O 1
ATOM 877 N N . TYR A 1 116 ? 59.047 2.083 25.989 1.00 23.55 113 TYR A N 1
ATOM 878 C CA . TYR A 1 116 ? 57.754 2.151 26.639 1.00 26.12 113 TYR A CA 1
ATOM 879 C C . TYR A 1 116 ? 57.919 2.762 28.014 1.00 29.55 113 TYR A C 1
ATOM 880 O O . TYR A 1 116 ? 58.844 2.403 28.755 1.00 29.91 113 TYR A O 1
ATOM 889 N N . ARG A 1 117 ? 57.017 3.683 28.350 1.00 25.94 114 ARG A N 1
ATOM 890 C CA . ARG A 1 117 ? 56.992 4.301 29.659 1.00 23.77 114 ARG A CA 1
ATOM 891 C C . ARG A 1 117 ? 55.561 4.349 30.187 1.00 26.13 114 ARG A C 1
ATOM 892 O O . ARG A 1 117 ? 54.691 4.982 29.576 1.00 26.80 114 ARG A O 1
ATOM 900 N N . ASN A 1 118 ? 55.317 3.678 31.310 1.00 24.20 115 ASN A N 1
ATOM 901 C CA . ASN A 1 118 ? 53.997 3.661 31.944 1.00 27.80 115 ASN A CA 1
ATOM 902 C C . ASN A 1 118 ? 52.902 3.225 30.983 1.00 26.29 115 ASN A C 1
ATOM 903 O O . ASN A 1 118 ? 51.841 3.839 30.918 1.00 27.41 115 ASN A O 1
ATOM 908 N N . GLY A 1 119 ? 53.182 2.177 30.223 1.00 25.45 116 GLY A N 1
ATOM 909 C CA . GLY A 1 119 ? 52.229 1.648 29.268 1.00 23.25 116 GLY A CA 1
ATOM 910 C C . GLY A 1 119 ? 52.132 2.435 27.957 1.00 26.12 116 GLY A C 1
ATOM 911 O O . GLY A 1 119 ? 51.409 2.012 27.072 1.00 32.00 116 GLY A O 1
ATOM 912 N N . LYS A 1 120 ? 52.842 3.552 27.830 1.00 24.53 117 LYS A N 1
ATOM 913 C CA . LYS A 1 120 ? 52.841 4.359 26.594 1.00 28.74 117 LYS A CA 1
ATOM 914 C C . LYS A 1 120 ? 54.022 4.030 25.669 1.00 28.18 117 LYS A C 1
ATOM 915 O O . LYS A 1 120 ? 55.168 3.843 26.117 1.00 27.01 117 LYS A O 1
ATOM 929 N N . ILE A 1 122 ? 56.665 5.391 23.634 1.00 26.71 119 ILE A N 1
ATOM 930 C CA . ILE A 1 122 ? 57.195 6.756 23.589 1.00 25.89 119 ILE A CA 1
ATOM 931 C C . ILE A 1 122 ? 57.828 7.116 22.231 1.00 24.51 119 ILE A C 1
ATOM 932 O O . ILE A 1 122 ? 57.597 8.208 21.709 1.00 25.23 119 ILE A O 1
ATOM 937 N N . ASP A 1 123 ? 58.652 6.216 21.686 1.00 18.43 120 ASP A N 1
ATOM 938 C CA . ASP A 1 123 ? 59.305 6.435 20.396 1.00 25.75 120 ASP A CA 1
ATOM 939 C C . ASP A 1 123 ? 59.956 5.106 20.006 1.00 26.16 120 ASP A C 1
ATOM 940 O O . ASP A 1 123 ? 60.178 4.259 20.856 1.00 27.79 120 ASP A O 1
ATOM 953 N N . LEU A 1 125 ? 63.254 3.464 17.469 1.00 26.75 122 LEU A N 1
ATOM 954 C CA . LEU A 1 125 ? 64.329 3.552 16.499 1.00 36.42 122 LEU A CA 1
ATOM 955 C C . LEU A 1 125 ? 63.994 2.616 15.361 1.00 42.87 122 LEU A C 1
ATOM 956 O O . LEU A 1 125 ? 63.488 1.515 15.615 1.00 41.63 122 LEU A O 1
ATOM 961 N N . ASN A 1 126 ? 64.267 3.015 14.116 1.00 52.15 123 ASN A N 1
ATOM 962 C CA . ASN A 1 126 ? 64.058 2.070 12.982 1.00 54.86 123 ASN A CA 1
ATOM 963 C C . ASN A 1 126 ? 65.044 0.883 12.952 1.00 49.78 123 ASN A C 1
ATOM 964 O O . ASN A 1 126 ? 64.614 -0.278 12.926 1.00 53.69 123 ASN A O 1
ATOM 969 N N . GLY A 1 127 ? 66.344 1.165 12.984 1.00 37.38 124 GLY A N 1
ATOM 970 C CA . GLY A 1 127 ? 67.317 0.098 12.932 1.00 31.29 124 GLY A CA 1
ATOM 971 C C . GLY A 1 127 ? 68.389 0.184 13.997 1.00 26.97 124 GLY A C 1
ATOM 972 O O . GLY A 1 127 ? 68.380 1.087 14.800 1.00 30.68 124 GLY A O 1
ATOM 973 N N . ALA A 1 128 ? 69.312 -0.769 13.982 1.00 24.69 125 ALA A N 1
ATOM 974 C CA . ALA A 1 128 ? 70.503 -0.739 14.800 1.00 22.39 125 ALA A CA 1
ATOM 975 C C . ALA A 1 128 ? 71.242 0.590 14.629 1.00 25.92 125 ALA A C 1
ATOM 976 O O . ALA A 1 128 ? 71.163 1.202 13.570 1.00 31.95 125 ALA A O 1
ATOM 978 N N . VAL A 1 129 ? 71.920 1.028 15.693 1.00 23.57 126 VAL A N 1
ATOM 979 C CA . VAL A 1 129 ? 72.746 2.230 15.730 1.00 25.04 126 VAL A CA 1
ATOM 980 C C . VAL A 1 129 ? 73.918 1.897 16.612 1.00 28.53 126 VAL A C 1
ATOM 981 O O . VAL A 1 129 ? 73.872 0.908 17.316 1.00 33.01 126 VAL A O 1
ATOM 985 N N . PRO A 1 130 ? 75.011 2.676 16.529 1.00 28.38 127 PRO A N 1
ATOM 986 C CA . PRO A 1 130 ? 76.142 2.447 17.430 1.00 25.89 127 PRO A CA 1
ATOM 987 C C . PRO A 1 130 ? 75.743 2.854 18.868 1.00 23.85 127 PRO A C 1
ATOM 988 O O . PRO A 1 130 ? 74.679 3.482 19.073 1.00 21.71 127 PRO A O 1
ATOM 992 N N . LYS A 1 131 ? 76.583 2.535 19.847 1.00 22.23 128 LYS A N 1
ATOM 993 C CA . LYS A 1 131 ? 76.193 2.749 21.256 1.00 20.62 128 LYS A CA 1
ATOM 994 C C . LYS A 1 131 ? 75.960 4.212 21.598 1.00 25.24 128 LYS A C 1
ATOM 995 O O . LYS A 1 131 ? 74.968 4.547 22.274 1.00 27.73 128 LYS A O 1
ATOM 1001 N N . ALA A 1 132 ? 76.856 5.098 21.154 1.00 19.50 129 ALA A N 1
ATOM 1002 C CA . ALA A 1 132 ? 76.710 6.500 21.531 1.00 16.36 129 ALA A CA 1
ATOM 1003 C C . ALA A 1 132 ? 75.391 7.090 21.006 1.00 22.48 129 ALA A C 1
ATOM 1004 O O . ALA A 1 132 ? 74.663 7.741 21.743 1.00 28.02 129 ALA A O 1
ATOM 1006 N N . PRO A 1 133 ? 75.057 6.849 19.734 1.00 26.93 130 PRO A N 1
ATOM 1007 C CA . PRO A 1 133 ? 73.758 7.395 19.319 1.00 22.61 130 PRO A CA 1
ATOM 1008 C C . PRO A 1 133 ? 72.618 6.674 20.007 1.00 21.38 130 PRO A C 1
ATOM 1009 O O . PRO A 1 133 ? 71.573 7.255 20.266 1.00 20.28 130 PRO A O 1
ATOM 1013 N N . PHE A 1 134 ? 72.808 5.419 20.347 1.00 21.41 131 PHE A N 1
ATOM 1014 C CA . PHE A 1 134 ? 71.767 4.775 21.132 1.00 23.44 131 PHE A CA 1
ATOM 1015 C C . PHE A 1 134 ? 71.626 5.454 22.520 1.00 25.52 131 PHE A C 1
ATOM 1016 O O . PHE A 1 134 ? 70.507 5.797 22.946 1.00 21.76 131 PHE A O 1
ATOM 1024 N N . ASP A 1 135 ? 72.741 5.669 23.217 1.00 27.40 132 ASP A N 1
ATOM 1025 C CA . ASP A 1 135 ? 72.691 6.374 24.505 1.00 23.31 132 ASP A CA 1
ATOM 1026 C C . ASP A 1 135 ? 72.041 7.754 24.350 1.00 25.80 132 ASP A C 1
ATOM 1027 O O . ASP A 1 135 ? 71.256 8.170 25.181 1.00 23.98 132 ASP A O 1
ATOM 1032 N N . ASN A 1 136 ? 72.366 8.474 23.277 1.00 29.06 133 ASN A N 1
ATOM 1033 C CA . ASN A 1 136 ? 71.779 9.795 23.092 1.00 26.42 133 ASN A CA 1
ATOM 1034 C C . ASN A 1 136 ? 70.268 9.707 22.906 1.00 27.17 133 ASN A C 1
ATOM 1035 O O . ASN A 1 136 ? 69.514 10.503 23.440 1.00 29.05 133 ASN A O 1
ATOM 1040 N N . TRP A 1 137 ? 69.820 8.723 22.146 1.00 32.84 134 TRP A N 1
ATOM 1041 C CA . TRP A 1 137 ? 68.403 8.597 21.884 1.00 30.72 134 TRP A CA 1
ATOM 1042 C C . TRP A 1 137 ? 67.662 8.333 23.186 1.00 29.54 134 TRP A C 1
ATOM 1043 O O . TRP A 1 137 ? 66.662 8.972 23.460 1.00 26.86 134 TRP A O 1
ATOM 1054 N N . LEU A 1 138 ? 68.154 7.387 23.976 1.00 28.14 135 LEU A N 1
ATOM 10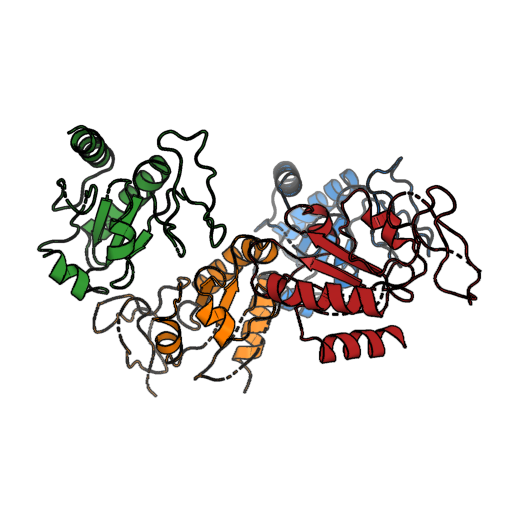55 C CA . LEU A 1 138 ? 67.548 7.103 25.253 1.00 24.94 135 LEU A CA 1
ATOM 1056 C C . LEU A 1 138 ? 67.481 8.375 26.087 1.00 26.89 135 LEU A C 1
ATOM 1057 O O . LEU A 1 138 ? 66.424 8.716 26.616 1.00 24.83 135 LEU A O 1
ATOM 1062 N N . ASP A 1 139 ? 68.616 9.069 26.235 1.00 26.42 136 ASP A N 1
ATOM 1063 C CA . ASP A 1 139 ? 68.636 10.205 27.152 1.00 30.24 136 ASP A CA 1
ATOM 1064 C C . ASP A 1 139 ? 67.602 11.237 26.685 1.00 28.06 136 ASP A C 1
ATOM 1065 O O . ASP A 1 139 ? 66.871 11.792 27.478 1.00 27.80 136 ASP A O 1
ATOM 1070 N N . GLU A 1 140 ? 67.521 11.452 25.383 1.00 28.09 137 GLU A N 1
ATOM 1071 C CA . GLU A 1 140 ? 66.629 12.456 24.839 1.00 34.40 137 GLU A CA 1
ATOM 1072 C C . GLU A 1 140 ? 65.171 12.054 25.083 1.00 34.32 137 GLU A C 1
ATOM 1073 O O . GLU A 1 140 ? 64.355 12.854 25.579 1.00 35.03 137 GLU A O 1
ATOM 1079 N N . GLN A 1 141 ? 64.848 10.801 24.788 1.00 31.68 138 GLN A N 1
ATOM 1080 C CA . GLN A 1 141 ? 63.501 10.322 25.031 1.00 30.92 138 GLN A CA 1
ATOM 1081 C C . GLN A 1 141 ? 63.125 10.331 26.517 1.00 35.22 138 GLN A C 1
ATOM 1082 O O . GLN A 1 141 ? 61.980 10.614 26.851 1.00 39.77 138 GLN A O 1
ATOM 1088 N N . LEU A 1 142 ? 64.071 10.062 27.413 1.00 33.55 139 LEU A N 1
ATOM 1089 C CA . LEU A 1 142 ? 63.733 10.024 28.849 1.00 38.04 139 LEU A CA 1
ATOM 1090 C C . LEU A 1 142 ? 63.538 11.411 29.469 1.00 40.68 139 LEU A C 1
ATOM 1091 O O . LEU A 1 142 ? 62.858 11.558 30.487 1.00 40.66 139 LEU A O 1
ATOM 1096 N N . SER A 1 143 ? 64.164 12.411 28.853 1.00 44.48 140 SER A N 1
ATOM 1097 C CA . SER A 1 143 ? 64.141 13.790 29.325 1.00 46.55 140 SER A CA 1
ATOM 1098 C C . SER A 1 143 ? 62.891 14.462 28.786 1.00 51.39 140 SER A C 1
ATOM 1099 O O . SER A 1 143 ? 62.525 15.565 29.206 1.00 52.08 140 SER A O 1
ATOM 1102 N N . ARG A 1 144 ? 62.262 13.784 27.830 1.00 55.32 141 ARG A N 1
ATOM 1103 C CA . ARG A 1 144 ? 61.011 14.216 27.226 1.00 59.02 141 ARG A CA 1
ATOM 1104 C C . ARG A 1 144 ? 59.957 14.297 28.311 1.00 62.42 141 ARG A C 1
ATOM 1105 O O . ARG A 1 144 ? 59.993 13.522 29.278 1.00 59.30 141 ARG A O 1
ATOM 1113 N N . ASP A 1 145 ? 59.020 15.230 28.156 1.00 68.88 142 ASP A N 1
ATOM 1114 C CA . ASP A 1 145 ? 57.911 15.338 29.101 1.00 75.38 142 ASP A CA 1
ATOM 1115 C C . ASP A 1 145 ? 56.737 14.387 28.816 1.00 78.35 142 ASP A C 1
ATOM 1116 O O . ASP A 1 145 ? 56.229 14.328 27.683 1.00 78.32 142 ASP A O 1
ATOM 1121 N N . PRO A 1 146 ? 56.297 13.649 29.859 1.00 80.14 143 PRO A N 1
ATOM 1122 C CA . PRO A 1 146 ? 55.062 12.834 29.860 1.00 81.11 143 PRO A CA 1
ATOM 1123 C C . PRO A 1 146 ? 53.751 13.664 29.837 1.00 76.45 143 PRO A C 1
ATOM 1124 O O . PRO A 1 146 ? 52.862 13.532 30.686 1.00 75.73 143 PRO A O 1
ATOM 1128 N N . ASN B 1 2 ? 28.978 -4.020 -7.163 1.00 83.42 -1 ASN B N 1
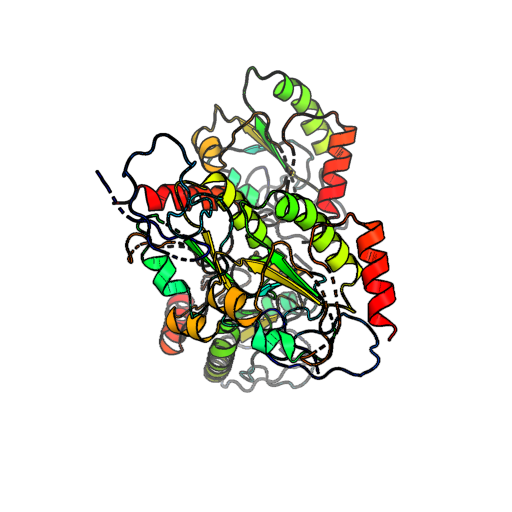ATOM 1129 C CA . ASN B 1 2 ? 29.898 -3.414 -8.121 1.00 84.85 -1 ASN B CA 1
ATOM 1130 C C . ASN B 1 2 ? 30.137 -1.913 -7.977 1.00 83.24 -1 ASN B C 1
ATOM 1131 O O . ASN B 1 2 ? 31.200 -1.422 -8.364 1.00 85.86 -1 ASN B O 1
ATOM 1136 N N . ALA B 1 3 ? 29.153 -1.187 -7.448 1.00 77.40 0 ALA B N 1
ATOM 1137 C CA . ALA B 1 3 ? 29.313 0.253 -7.209 1.00 70.04 0 ALA B CA 1
ATOM 1138 C C . ALA B 1 3 ? 29.082 0.653 -5.748 1.00 61.63 0 ALA B C 1
ATOM 1139 O O . ALA B 1 3 ? 28.476 -0.093 -4.975 1.00 61.45 0 ALA B O 1
ATOM 1149 N N . ASN B 1 5 ? 29.077 4.434 -2.783 1.00 37.90 2 ASN B N 1
ATOM 1150 C CA . ASN B 1 5 ? 29.028 5.883 -2.567 1.00 34.88 2 ASN B 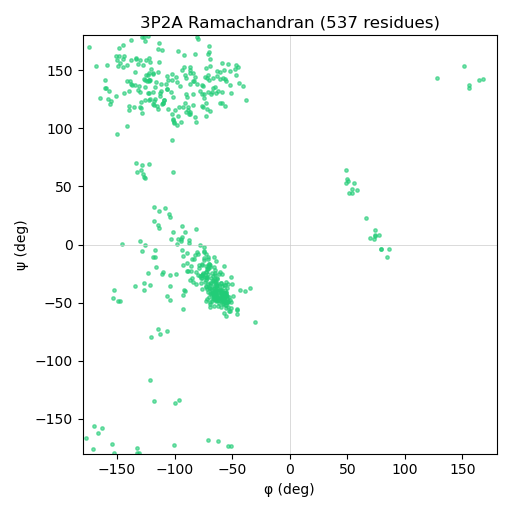CA 1
ATOM 1151 C C . ASN B 1 5 ? 29.964 6.370 -1.485 1.00 33.43 2 ASN B C 1
ATOM 1152 O O . ASN B 1 5 ? 30.012 5.813 -0.388 1.00 33.90 2 ASN B O 1
ATOM 1157 N N . THR B 1 6 ? 30.714 7.420 -1.788 1.00 34.74 3 THR B N 1
ATOM 1158 C CA . THR B 1 6 ? 31.617 8.004 -0.808 1.00 28.65 3 THR B CA 1
ATOM 1159 C C . THR B 1 6 ? 31.365 9.508 -0.789 1.00 30.44 3 THR B C 1
ATOM 1160 O O . THR B 1 6 ? 30.814 10.062 -1.749 1.00 28.12 3 THR B O 1
ATOM 1164 N N . VAL B 1 7 ? 31.736 10.174 0.301 1.00 29.63 4 VAL B N 1
ATOM 1165 C CA . VAL B 1 7 ? 31.394 11.589 0.448 1.00 25.68 4 VAL B CA 1
ATOM 1166 C C . VAL B 1 7 ? 32.630 12.459 0.276 1.00 26.78 4 VAL B C 1
ATOM 1167 O O . VAL B 1 7 ? 33.726 12.086 0.757 1.00 25.34 4 VAL B O 1
ATOM 1171 N N . CYS B 1 8 ? 32.482 13.586 -0.438 1.00 22.83 5 CYS B N 1
ATOM 1172 C CA . CYS B 1 8 ? 33.633 14.463 -0.633 1.00 29.05 5 CYS B CA 1
ATOM 1173 C C . CYS B 1 8 ? 33.820 15.176 0.665 1.00 31.38 5 CYS B C 1
ATOM 1174 O O . CYS B 1 8 ? 32.959 15.906 1.137 1.00 31.94 5 CYS B O 1
ATOM 1177 N N . THR B 1 9 ? 34.974 14.936 1.235 1.00 31.31 6 THR B N 1
ATOM 1178 C CA . THR B 1 9 ? 35.288 15.364 2.565 1.00 33.82 6 THR B CA 1
ATOM 1179 C C . THR B 1 9 ? 35.551 16.879 2.621 1.00 40.20 6 THR B C 1
ATOM 1180 O O . THR B 1 9 ? 35.798 17.438 3.693 1.00 43.81 6 THR B O 1
ATOM 1184 N N . ALA B 1 10 ? 35.495 17.539 1.460 1.00 41.42 7 ALA B N 1
ATOM 1185 C CA . ALA B 1 10 ? 35.637 19.010 1.342 1.00 40.06 7 ALA B CA 1
ATOM 1186 C C . ALA B 1 10 ? 34.315 19.766 1.102 1.00 38.64 7 ALA B C 1
ATOM 1187 O O . ALA B 1 10 ? 34.058 20.798 1.742 1.00 40.20 7 ALA B O 1
ATOM 1189 N N . CYS B 1 11 ? 33.509 19.280 0.151 1.00 37.35 8 CYS B N 1
ATOM 1190 C CA . CYS B 1 11 ? 32.264 19.957 -0.240 1.00 39.36 8 CYS B CA 1
ATOM 1191 C C . CYS B 1 11 ? 30.998 19.180 0.135 1.00 40.20 8 CYS B C 1
ATOM 1192 O O . CYS B 1 11 ? 29.902 19.732 0.082 1.00 40.11 8 CYS B O 1
ATOM 1203 N N . ALA B 1 13 ? 29.692 16.544 -1.336 1.00 34.02 10 ALA B N 1
ATOM 1204 C CA . ALA B 1 13 ? 28.971 15.912 -2.432 1.00 31.96 10 ALA B CA 1
ATOM 1205 C C . ALA B 1 13 ? 29.161 14.413 -2.382 1.00 32.78 10 ALA B C 1
ATOM 1206 O O . ALA B 1 13 ? 30.238 13.909 -2.072 1.00 32.19 10 ALA B O 1
ATOM 1208 N N . THR B 1 14 ? 28.110 13.684 -2.692 1.00 35.18 11 THR B N 1
ATOM 1209 C CA . THR B 1 14 ? 28.248 12.256 -2.752 1.00 35.78 11 THR B CA 1
ATOM 1210 C C . THR B 1 14 ? 28.797 11.856 -4.134 1.00 36.87 11 THR B C 1
ATOM 1211 O O . THR B 1 14 ? 28.463 12.463 -5.165 1.00 40.30 11 THR B O 1
ATOM 1215 N N . ASN B 1 15 ? 29.685 10.869 -4.137 1.00 32.82 12 ASN B N 1
ATOM 1216 C CA . ASN B 1 15 ? 30.379 10.440 -5.349 1.00 35.86 12 ASN B CA 1
ATOM 1217 C C . ASN B 1 15 ? 30.203 8.947 -5.560 1.00 35.96 12 ASN B C 1
ATOM 1218 O O . ASN B 1 15 ? 30.524 8.172 -4.654 1.00 36.85 12 ASN B O 1
ATOM 1223 N N . ARG B 1 16 ? 29.688 8.544 -6.725 1.00 38.74 13 ARG B N 1
ATOM 1224 C CA . ARG B 1 16 ? 29.487 7.129 -7.058 1.00 47.58 13 ARG B CA 1
ATOM 1225 C C . ARG B 1 16 ? 30.743 6.550 -7.698 1.00 49.36 13 ARG B C 1
ATOM 1226 O O . ARG B 1 16 ? 31.128 6.964 -8.786 1.00 56.22 13 ARG B O 1
ATOM 1234 N N . LEU B 1 17 ? 31.365 5.579 -7.034 1.00 44.50 14 LEU B N 1
ATOM 1235 C CA . LEU B 1 17 ? 32.619 4.980 -7.494 1.00 44.30 14 LEU B CA 1
ATOM 1236 C C . LEU B 1 17 ? 32.489 3.466 -7.612 1.00 48.30 14 LEU B C 1
ATOM 1237 O O . LEU B 1 17 ? 31.612 2.874 -6.975 1.00 48.67 14 LEU B O 1
ATOM 1242 N N . PRO B 1 18 ? 33.368 2.826 -8.413 1.00 50.01 15 PRO B N 1
ATOM 1243 C CA . PRO B 1 18 ? 33.380 1.357 -8.395 1.00 53.55 15 PRO B CA 1
ATOM 1244 C C . PRO B 1 18 ? 33.856 0.803 -7.042 1.00 59.22 15 PRO B C 1
ATOM 1245 O O . PRO B 1 18 ? 34.731 1.365 -6.356 1.00 55.75 15 PRO B O 1
ATOM 1249 N N . GLU B 1 19 ? 33.228 -0.295 -6.647 1.00 67.52 16 GLU B N 1
ATOM 1250 C CA . GLU B 1 19 ? 33.561 -0.957 -5.405 1.00 72.77 16 GLU B CA 1
ATOM 1251 C C . GLU B 1 19 ? 35.051 -1.291 -5.445 1.00 72.41 16 GLU B C 1
ATOM 1252 O O . GLU B 1 19 ? 35.772 -1.049 -4.480 1.00 69.36 16 GLU B O 1
ATOM 1258 N N . GLU B 1 20 ? 35.507 -1.832 -6.575 1.00 74.08 17 GLU B N 1
ATOM 1259 C CA . GLU B 1 20 ? 36.936 -2.096 -6.791 1.00 74.49 17 GLU B CA 1
ATOM 1260 C C . GLU B 1 20 ? 37.605 -1.042 -7.696 1.00 67.46 17 GLU B C 1
ATOM 1261 O O . GLU B 1 20 ? 37.320 -0.966 -8.893 1.00 65.90 17 GLU B O 1
ATOM 1267 N N . ARG B 1 21 ? 38.502 -0.243 -7.123 1.00 61.73 18 ARG B N 1
ATOM 1268 C CA . ARG B 1 21 ? 39.185 0.803 -7.880 1.00 58.48 18 ARG B CA 1
ATOM 1269 C C . ARG B 1 21 ? 40.506 0.350 -8.479 1.00 58.76 18 ARG B C 1
ATOM 1270 O O . ARG B 1 21 ? 41.074 -0.656 -8.056 1.00 60.37 18 ARG B O 1
ATOM 1278 N N . ILE B 1 22 ? 40.997 1.118 -9.452 1.00 55.02 19 ILE B N 1
ATOM 1279 C CA . ILE B 1 22 ? 42.317 0.897 -10.040 1.00 53.62 19 ILE B CA 1
ATOM 1280 C C . ILE B 1 22 ? 43.412 1.608 -9.254 1.00 50.93 19 ILE B C 1
ATOM 1281 O O . ILE B 1 22 ? 44.571 1.176 -9.248 1.00 53.96 19 ILE B O 1
ATOM 1286 N N . ASP B 1 23 ? 43.040 2.731 -8.654 1.00 43.60 20 ASP B N 1
ATOM 1287 C CA . ASP B 1 23 ? 43.951 3.575 -7.909 1.00 46.83 20 ASP B CA 1
ATOM 1288 C C . ASP B 1 23 ? 43.174 4.338 -6.852 1.00 47.18 20 ASP B C 1
ATOM 1289 O O . ASP B 1 23 ? 41.958 4.190 -6.711 1.00 46.97 20 ASP B O 1
ATOM 1294 N N . ASP B 1 24 ? 43.884 5.167 -6.109 1.00 45.82 21 ASP B N 1
ATOM 1295 C CA . ASP B 1 24 ? 43.237 5.997 -5.116 1.00 39.78 21 ASP B CA 1
ATOM 1296 C C . ASP B 1 24 ? 43.147 7.435 -5.618 1.00 39.72 21 ASP B C 1
ATOM 1297 O O . ASP B 1 24 ? 43.015 8.380 -4.819 1.00 40.45 21 ASP B O 1
ATOM 1302 N N . GLY B 1 25 ? 43.189 7.582 -6.951 1.00 35.49 22 GLY B N 1
ATOM 1303 C CA . GLY B 1 25 ? 43.288 8.879 -7.588 1.00 33.13 22 GLY B CA 1
ATOM 1304 C C . GLY B 1 25 ? 42.017 9.711 -7.702 1.00 31.42 22 GLY B C 1
ATOM 1305 O O . GLY B 1 25 ? 42.097 10.917 -7.933 1.00 31.53 22 GLY B O 1
ATOM 1306 N N . ALA B 1 26 ? 40.852 9.085 -7.547 1.00 31.80 23 ALA B N 1
ATOM 1307 C CA . ALA B 1 26 ? 39.556 9.749 -7.800 1.00 33.79 23 ALA B CA 1
ATOM 1308 C C . ALA B 1 26 ? 39.391 11.176 -7.240 1.00 33.52 23 ALA B C 1
ATOM 1309 O O . ALA B 1 26 ? 39.812 11.487 -6.105 1.00 36.19 23 ALA B O 1
ATOM 1311 N N . LYS B 1 27 ? 38.770 12.036 -8.040 1.00 29.84 24 LYS B N 1
ATOM 1312 C CA . LYS B 1 27 ? 38.553 13.432 -7.660 1.00 34.06 24 LYS B CA 1
ATOM 1313 C C . LYS B 1 27 ? 37.055 13.649 -7.521 1.00 35.32 24 LYS B C 1
ATOM 1314 O O . LYS B 1 27 ? 36.256 12.994 -8.213 1.00 33.92 24 LYS B O 1
ATOM 1320 N N . CYS B 1 28 ? 36.664 14.542 -6.621 1.00 34.98 25 CYS B N 1
ATOM 1321 C CA . CYS B 1 28 ? 35.251 14.834 -6.465 1.00 32.94 25 CYS B CA 1
ATOM 1322 C C . CYS B 1 28 ? 34.700 15.411 -7.762 1.00 36.39 25 CYS B C 1
ATOM 1323 O O . CYS B 1 28 ? 35.280 16.327 -8.344 1.00 34.07 25 CYS B O 1
ATOM 1326 N N . GLY B 1 29 ? 33.571 14.880 -8.215 1.00 38.72 26 GLY B N 1
ATOM 1327 C CA . GLY B 1 29 ? 33.009 15.318 -9.476 1.00 41.80 26 GLY B CA 1
ATOM 1328 C C . GLY B 1 29 ? 32.396 16.703 -9.379 1.00 45.34 26 GLY B C 1
ATOM 1329 O O . GLY B 1 29 ? 31.987 17.261 -10.390 1.00 42.40 26 GLY B O 1
ATOM 1330 N N . ARG B 1 30 ? 32.300 17.256 -8.172 1.00 45.08 27 ARG B N 1
ATOM 1331 C CA . ARG B 1 30 ? 31.712 18.582 -8.046 1.00 48.12 27 ARG B CA 1
ATOM 1332 C C . ARG B 1 30 ? 32.770 19.640 -7.823 1.00 46.91 27 ARG B C 1
ATOM 1333 O O . ARG B 1 30 ? 32.643 20.759 -8.315 1.00 46.45 27 ARG B O 1
ATOM 1341 N N . CYS B 1 31 ? 33.817 19.299 -7.077 1.00 43.44 28 CYS B N 1
ATOM 1342 C CA . CYS B 1 31 ? 34.784 20.318 -6.698 1.00 40.52 28 CYS B CA 1
ATOM 1343 C C . CYS B 1 31 ? 36.231 19.954 -6.957 1.00 41.67 28 CYS B C 1
ATOM 1344 O O . CYS B 1 31 ? 37.126 20.728 -6.592 1.00 43.36 28 CYS B O 1
ATOM 1347 N N . GLY B 1 32 ? 36.471 18.783 -7.551 1.00 39.49 29 GLY B N 1
ATOM 1348 C CA . GLY B 1 32 ? 37.832 18.293 -7.755 1.00 38.62 29 GLY B CA 1
ATOM 1349 C C . GLY B 1 32 ? 38.690 17.842 -6.563 1.00 41.14 29 GLY B C 1
ATOM 1350 O O . GLY B 1 32 ? 39.865 17.540 -6.705 1.00 44.22 29 GLY B O 1
ATOM 1351 N N . HIS B 1 33 ? 38.139 17.795 -5.367 1.00 41.75 30 HIS B N 1
ATOM 1352 C CA . HIS B 1 33 ? 38.950 17.396 -4.218 1.00 42.91 30 HIS B CA 1
ATOM 1353 C C . HIS B 1 33 ? 39.428 15.945 -4.402 1.00 38.92 30 HIS B C 1
ATOM 1354 O O . HIS B 1 33 ? 38.699 15.126 -4.963 1.00 36.62 30 HIS B O 1
ATOM 1361 N N . SER B 1 34 ? 40.641 15.623 -3.950 1.00 36.31 31 SER B N 1
ATOM 1362 C CA . SER B 1 34 ? 41.076 14.223 -3.891 1.00 34.86 31 SER B CA 1
ATOM 1363 C C . SER B 1 34 ? 40.131 13.473 -2.978 1.00 33.76 31 SER B C 1
ATOM 1364 O O . SER B 1 34 ? 39.986 13.846 -1.838 1.00 29.95 31 SER B O 1
ATOM 1367 N N . LEU B 1 35 ? 39.470 12.434 -3.461 1.00 31.37 32 LEU B N 1
ATOM 1368 C CA . LEU B 1 35 ? 38.517 11.725 -2.606 1.00 28.83 32 LEU B CA 1
ATOM 1369 C C . LEU B 1 35 ? 39.190 10.843 -1.540 1.00 25.74 32 LEU B C 1
ATOM 1370 O O . LEU B 1 35 ? 38.538 10.364 -0.616 1.00 30.12 32 LEU B O 1
ATOM 1375 N N . PHE B 1 36 ? 40.496 10.639 -1.664 1.00 23.64 33 PHE B N 1
ATOM 1376 C CA . PHE B 1 36 ? 41.224 9.774 -0.745 1.00 29.22 33 PHE B CA 1
ATOM 1377 C C . PHE B 1 36 ? 42.514 10.396 -0.223 1.00 34.00 33 PHE B C 1
ATOM 1378 O O . PHE B 1 36 ? 43.604 9.885 -0.494 1.00 37.81 33 PHE B O 1
ATOM 1386 N N . ASP B 1 37 ? 42.409 11.504 0.504 1.00 31.97 34 ASP B N 1
ATOM 1387 C CA . ASP B 1 37 ? 43.615 12.241 0.864 1.00 35.65 34 ASP B CA 1
ATOM 1388 C C . ASP B 1 37 ? 44.309 11.825 2.180 1.00 36.23 34 ASP B C 1
ATOM 1389 O O . ASP B 1 37 ? 45.409 12.317 2.452 1.00 36.67 34 ASP B O 1
ATOM 1394 N N . GLY B 1 38 ? 43.688 10.934 2.969 1.00 31.34 35 GLY B N 1
ATOM 1395 C CA . GLY B 1 38 ? 44.297 10.398 4.180 1.00 30.47 35 GLY B CA 1
ATOM 1396 C C . GLY B 1 38 ? 44.333 11.375 5.360 1.00 30.57 35 GLY B C 1
ATOM 1397 O O . GLY B 1 38 ? 44.981 11.095 6.387 1.00 29.63 35 GLY B O 1
ATOM 1398 N N . GLU B 1 39 ? 43.664 12.522 5.197 1.00 27.22 36 GLU B N 1
ATOM 1399 C CA . GLU B 1 39 ? 43.600 13.590 6.203 1.00 26.68 36 GLU B CA 1
ATOM 1400 C C . GLU B 1 39 ? 42.515 13.345 7.253 1.00 30.43 36 GLU B C 1
ATOM 1401 O O . GLU B 1 39 ? 41.467 12.779 6.959 1.00 26.65 36 GLU B O 1
ATOM 1407 N N . VAL B 1 40 ? 42.774 13.789 8.481 1.00 31.34 37 VAL B N 1
ATOM 1408 C CA . VAL B 1 40 ? 41.756 13.813 9.508 1.00 29.65 37 VAL B CA 1
ATOM 1409 C C . VAL B 1 40 ? 40.725 14.933 9.304 1.00 28.63 37 VAL B C 1
ATOM 1410 O O . VAL B 1 40 ? 41.068 16.102 9.239 1.00 29.99 37 VAL B O 1
ATOM 1414 N N . ILE B 1 41 ? 39.450 14.580 9.280 1.00 28.81 38 ILE B N 1
ATOM 1415 C CA . ILE B 1 41 ? 38.400 15.554 8.987 1.00 30.27 38 ILE B CA 1
ATOM 1416 C C . ILE B 1 41 ? 37.811 16.101 10.271 1.00 30.56 38 ILE B C 1
ATOM 1417 O O . ILE B 1 41 ? 37.251 15.338 11.079 1.00 30.36 38 ILE B O 1
ATOM 1422 N N . ASN B 1 42 ? 37.932 17.409 10.477 1.00 28.25 39 ASN B N 1
ATOM 1423 C CA . ASN B 1 42 ? 37.161 18.080 11.531 1.00 24.62 39 ASN B CA 1
ATOM 1424 C C . ASN B 1 42 ? 35.676 18.116 11.195 1.00 27.37 39 ASN B C 1
ATOM 1425 O O . ASN B 1 42 ? 35.262 18.765 10.216 1.00 27.53 39 ASN B O 1
ATOM 1430 N N . ALA B 1 43 ? 34.860 17.435 11.986 1.00 26.67 40 ALA B N 1
ATOM 1431 C CA . ALA B 1 43 ? 33.434 17.440 11.731 1.00 26.66 40 ALA B CA 1
ATOM 1432 C C . ALA B 1 43 ? 32.726 18.378 12.708 1.00 28.10 40 ALA B C 1
ATOM 1433 O O . ALA B 1 43 ? 33.151 18.540 13.847 1.00 29.86 40 ALA B O 1
ATOM 1435 N N . THR B 1 44 ? 31.657 19.006 12.251 1.00 23.45 41 THR B N 1
ATOM 1436 C CA . THR B 1 44 ? 30.880 19.928 13.076 1.00 24.48 41 THR B CA 1
ATOM 1437 C C . THR B 1 44 ? 29.437 19.470 13.028 1.00 28.22 41 THR B C 1
ATOM 1438 O O . THR B 1 44 ? 29.085 18.522 12.322 1.00 31.18 41 THR B O 1
ATOM 1442 N N . ALA B 1 45 ? 28.581 20.169 13.748 1.00 30.70 42 ALA B N 1
ATOM 1443 C CA . ALA B 1 45 ? 27.157 19.859 13.731 1.00 30.39 42 ALA B CA 1
ATOM 1444 C C . ALA B 1 45 ? 26.589 19.834 12.303 1.00 29.65 42 ALA B C 1
ATOM 1445 O O . ALA B 1 45 ? 25.688 19.057 11.996 1.00 30.67 42 ALA B O 1
ATOM 1447 N N . GLU B 1 46 ? 27.123 20.689 11.438 1.00 32.88 43 GLU B N 1
ATOM 1448 C CA . GLU B 1 46 ? 26.627 20.814 10.059 1.00 38.30 43 GLU B CA 1
ATOM 1449 C C . GLU B 1 46 ? 27.081 19.662 9.185 1.00 37.76 43 GLU B C 1
ATOM 1450 O O . GLU B 1 46 ? 26.416 19.340 8.219 1.00 42.94 43 GLU B O 1
ATOM 1456 N N . THR B 1 47 ? 28.203 19.025 9.507 1.00 30.64 44 THR B N 1
ATOM 1457 C CA . THR B 1 47 ? 28.732 18.052 8.566 1.00 27.90 44 THR B CA 1
ATOM 1458 C C . THR B 1 47 ? 28.639 16.605 8.996 1.00 28.59 44 THR B C 1
ATOM 1459 O O . THR B 1 47 ? 28.638 15.720 8.138 1.00 28.58 44 THR B O 1
ATOM 1463 N N . LEU B 1 48 ? 28.553 16.337 10.300 1.00 27.16 45 LEU B N 1
ATOM 1464 C CA . LEU B 1 48 ? 28.773 14.955 10.755 1.00 24.17 45 LEU B CA 1
ATOM 1465 C C . LEU B 1 48 ? 27.802 13.945 10.146 1.00 26.83 45 LEU B C 1
ATOM 1466 O O . LEU B 1 48 ? 28.221 12.886 9.689 1.00 28.11 45 LEU B O 1
ATOM 1471 N N . ASP B 1 49 ? 26.511 14.263 10.130 1.00 30.22 46 ASP B N 1
ATOM 1472 C CA . ASP B 1 49 ? 25.521 13.368 9.520 1.00 34.27 46 ASP B CA 1
ATOM 1473 C C . ASP B 1 49 ? 25.773 13.190 8.018 1.00 37.28 46 ASP B C 1
ATOM 1474 O O . ASP B 1 49 ? 25.535 12.121 7.458 1.00 36.75 46 ASP B O 1
ATOM 1479 N N . LYS B 1 50 ? 26.215 14.255 7.362 1.00 37.78 47 LYS B N 1
ATOM 1480 C CA . LYS B 1 50 ? 26.477 14.174 5.938 1.00 38.19 47 LYS B CA 1
ATOM 1481 C C . LYS B 1 50 ? 27.644 13.214 5.756 1.00 36.06 47 LYS B C 1
ATOM 1482 O O . LYS B 1 50 ? 27.595 12.323 4.901 1.00 31.60 47 LYS B O 1
ATOM 1488 N N . LEU B 1 51 ? 28.672 13.361 6.598 1.00 29.37 48 LEU B N 1
ATOM 1489 C CA . LEU B 1 51 ? 29.803 12.473 6.494 1.00 25.95 48 LEU B CA 1
ATOM 1490 C C . LEU B 1 51 ? 29.389 11.009 6.723 1.00 26.04 48 LEU B C 1
ATOM 1491 O O . LEU B 1 51 ? 29.871 10.104 6.040 1.00 28.09 48 LEU B O 1
ATOM 1496 N N . LEU B 1 52 ? 28.481 10.773 7.661 1.00 27.64 49 LEU B N 1
ATOM 1497 C CA . LEU B 1 52 ? 28.083 9.402 7.988 1.00 27.45 49 LEU B CA 1
ATOM 1498 C C . LEU B 1 52 ? 27.343 8.666 6.854 1.00 30.26 49 LEU B C 1
ATOM 1499 O O . LEU B 1 52 ? 27.141 7.441 6.952 1.00 31.00 49 LEU B O 1
ATOM 1504 N N . GLN B 1 53 ? 26.943 9.406 5.803 1.00 26.72 50 GLN B N 1
ATOM 1505 C CA . GLN B 1 53 ? 26.332 8.814 4.602 1.00 31.65 50 GLN B CA 1
ATOM 1506 C C . GLN B 1 53 ? 27.358 8.072 3.738 1.00 32.67 50 GLN B C 1
ATOM 1507 O O . GLN B 1 53 ? 27.006 7.237 2.907 1.00 33.43 50 GLN B O 1
ATOM 1513 N N . ASP B 1 54 ? 28.632 8.363 3.948 1.00 28.04 51 ASP B N 1
ATOM 1514 C CA . ASP B 1 54 ? 29.678 7.595 3.312 1.00 28.58 51 ASP B CA 1
ATOM 1515 C C . ASP B 1 54 ? 29.528 6.084 3.505 1.00 30.69 51 ASP B C 1
ATOM 1516 O O . ASP B 1 54 ? 29.352 5.632 4.613 1.00 28.80 51 ASP B O 1
ATOM 1521 N N . ASP B 1 55 ? 29.618 5.307 2.429 1.00 32.49 52 ASP B N 1
ATOM 1522 C CA . ASP B 1 55 ? 29.762 3.854 2.548 1.00 31.79 52 ASP B CA 1
ATOM 1523 C C . ASP B 1 55 ? 31.145 3.344 2.978 1.00 30.91 52 ASP B C 1
ATOM 1524 O O . ASP B 1 55 ? 31.292 2.149 3.228 1.00 30.62 52 ASP B O 1
ATOM 1529 N N . LEU B 1 56 ? 32.180 4.179 2.961 1.00 27.91 53 LEU B N 1
ATOM 1530 C CA . LEU B 1 56 ? 33.445 3.762 3.575 1.00 26.83 53 LEU B CA 1
ATOM 1531 C C . LEU B 1 56 ? 33.293 3.744 5.105 1.00 30.81 53 LEU B C 1
ATOM 1532 O O . LEU B 1 56 ? 32.582 4.568 5.686 1.00 25.57 53 LEU B O 1
ATOM 1537 N N . PRO B 1 57 ? 33.945 2.771 5.748 1.00 29.14 54 PRO B N 1
ATOM 1538 C CA . PRO B 1 57 ? 34.061 2.822 7.191 1.00 27.38 54 PRO B CA 1
ATOM 1539 C C . PRO B 1 57 ? 34.587 4.199 7.562 1.00 27.61 54 PRO B C 1
ATOM 1540 O O . PRO B 1 57 ? 35.349 4.873 6.802 1.00 24.11 54 PRO B O 1
ATOM 1552 N N . VAL B 1 59 ? 35.914 6.181 11.235 1.00 22.71 56 VAL B N 1
ATOM 1553 C CA . VAL B 1 59 ? 36.183 6.236 12.661 1.00 23.26 56 VAL B CA 1
ATOM 1554 C C . VAL B 1 59 ? 36.244 7.701 13.150 1.00 25.96 56 VAL B C 1
ATOM 1555 O O . VAL B 1 59 ? 36.824 8.585 12.489 1.00 25.82 56 VAL B O 1
ATOM 1559 N N . ILE B 1 60 ? 35.575 7.955 14.277 1.00 24.48 57 ILE B N 1
ATOM 1560 C CA . ILE B 1 60 ? 35.442 9.293 14.836 1.00 23.86 57 ILE B CA 1
ATOM 1561 C C . ILE B 1 60 ? 36.111 9.400 16.205 1.00 21.26 57 ILE B C 1
ATOM 1562 O O . ILE B 1 60 ? 35.786 8.662 17.137 1.00 21.01 57 ILE B O 1
ATOM 1567 N N . ASP B 1 61 ? 37.000 10.357 16.331 1.00 20.87 58 ASP B N 1
ATOM 1568 C CA . ASP B 1 61 ? 37.621 10.675 17.601 1.00 20.60 58 ASP B CA 1
ATOM 1569 C C . ASP B 1 61 ? 36.916 11.859 18.251 1.00 23.96 58 ASP B C 1
ATOM 1570 O O . ASP B 1 61 ? 37.084 12.981 17.802 1.00 28.62 58 ASP B O 1
ATOM 1575 N N . PHE B 1 62 ? 36.073 11.599 19.255 1.00 26.07 59 PHE B N 1
ATOM 1576 C CA . PHE B 1 62 ? 35.534 12.652 20.130 1.00 21.32 59 PHE B CA 1
ATOM 1577 C C . PHE B 1 62 ? 36.578 12.907 21.231 1.00 24.34 59 PHE B C 1
ATOM 1578 O O . PHE B 1 62 ? 36.934 11.997 21.988 1.00 23.99 59 PHE B O 1
ATOM 1586 N N . TRP B 1 63 ? 37.060 14.151 21.297 1.00 25.30 60 TRP B N 1
ATOM 1587 C CA . TRP B 1 63 ? 38.223 14.531 22.084 1.00 25.83 60 TRP B CA 1
ATOM 1588 C C . TRP B 1 63 ? 38.044 15.962 22.571 1.00 26.63 60 TRP B C 1
ATOM 1589 O O . TRP B 1 63 ? 37.145 16.654 22.110 1.00 31.47 60 TRP B O 1
ATOM 1600 N N . ALA B 1 64 ? 38.900 16.412 23.487 1.00 23.41 61 ALA B N 1
ATOM 1601 C CA . ALA B 1 64 ? 38.922 17.838 23.865 1.00 26.65 61 ALA B CA 1
ATOM 1602 C C . ALA B 1 64 ? 40.353 18.253 24.171 1.00 27.24 61 ALA B C 1
ATOM 1603 O O . ALA B 1 64 ? 41.165 17.419 24.547 1.00 26.79 61 ALA B O 1
ATOM 1605 N N . PRO B 1 65 ? 40.678 19.543 23.992 1.00 32.30 62 PRO B N 1
ATOM 1606 C CA . PRO B 1 65 ? 42.113 19.878 24.088 1.00 35.86 62 PRO B CA 1
ATOM 1607 C C . PRO B 1 65 ? 42.753 19.810 25.493 1.00 36.62 62 PRO B C 1
ATOM 1608 O O . PRO B 1 65 ? 43.997 19.695 25.574 1.00 36.15 62 PRO B O 1
ATOM 1612 N N . TRP B 1 66 ? 41.947 19.832 26.561 1.00 30.67 63 TRP B N 1
ATOM 1613 C CA . TRP B 1 66 ? 42.518 19.740 27.911 1.00 31.60 63 TRP B CA 1
ATOM 1614 C C . TRP B 1 66 ? 42.623 18.316 28.400 1.00 27.87 63 TRP B C 1
ATOM 1615 O O . TRP B 1 66 ? 42.902 18.051 29.552 1.00 30.64 63 TRP B O 1
ATOM 1626 N N . CYS B 1 67 ? 42.411 17.388 27.501 1.00 23.00 64 CYS B N 1
ATOM 1627 C CA . CYS B 1 67 ? 42.407 15.992 27.889 1.00 25.25 64 CYS B CA 1
ATOM 1628 C C . CYS B 1 67 ? 43.760 15.372 27.533 1.00 24.91 64 CYS B C 1
ATOM 1629 O O . CYS B 1 67 ? 44.145 15.331 26.370 1.00 31.10 64 CYS B O 1
ATOM 1632 N N . GLY B 1 68 ? 44.501 14.950 28.547 1.00 23.76 65 GLY B N 1
ATOM 1633 C CA . GLY B 1 68 ? 45.863 14.464 28.362 1.00 23.15 65 GLY B CA 1
ATOM 1634 C C . GLY B 1 68 ? 45.905 13.299 27.397 1.00 24.03 65 GLY B C 1
ATOM 1635 O O . GLY B 1 68 ? 46.670 13.306 26.448 1.00 26.79 65 GLY B O 1
ATOM 1636 N N . PRO B 1 69 ? 45.066 12.282 27.624 1.00 21.28 66 PRO B N 1
ATOM 1637 C CA . PRO B 1 69 ? 45.091 11.153 26.697 1.00 20.39 66 PRO B CA 1
ATOM 1638 C C . PRO B 1 69 ? 44.636 11.560 25.272 1.00 25.13 66 PRO B C 1
ATOM 1639 O O . PRO B 1 69 ? 45.141 10.966 24.322 1.00 23.81 66 PRO B O 1
ATOM 1643 N N . CYS B 1 70 ? 43.736 12.545 25.141 1.00 21.27 67 CYS B N 1
ATOM 1644 C CA . CYS B 1 70 ? 43.342 13.092 23.844 1.00 23.84 67 CYS B CA 1
ATOM 1645 C C . CYS B 1 70 ? 44.561 13.651 23.084 1.00 27.79 67 CYS B C 1
ATOM 1646 O O . CYS B 1 70 ? 44.793 13.306 21.914 1.00 27.15 67 CYS B O 1
ATOM 1649 N N . ARG B 1 71 ? 45.342 14.489 23.766 1.00 27.32 68 ARG B N 1
ATOM 1650 C CA . ARG B 1 71 ? 46.527 15.091 23.165 1.00 27.24 68 ARG B CA 1
ATOM 1651 C C . ARG B 1 71 ? 47.491 14.023 22.675 1.00 28.80 68 ARG B C 1
ATOM 1652 O O . ARG B 1 71 ? 48.055 14.101 21.590 1.00 29.66 68 ARG B O 1
ATOM 1660 N N . SER B 1 72 ? 47.686 13.015 23.497 1.00 25.58 69 SER B N 1
ATOM 1661 C CA . SER B 1 72 ? 48.676 12.036 23.179 1.00 28.10 69 SER B CA 1
ATOM 1662 C C . SER B 1 72 ? 48.111 11.112 22.065 1.00 33.32 69 SER B C 1
ATOM 1663 O O . SER B 1 72 ? 48.858 10.571 21.262 1.00 35.94 69 SER B O 1
ATOM 1666 N N . PHE B 1 73 ? 46.791 10.970 21.976 1.00 28.77 70 PHE B N 1
ATOM 1667 C CA . PHE B 1 73 ? 46.234 10.095 20.950 1.00 29.92 70 PHE B CA 1
ATOM 1668 C C . PHE B 1 73 ? 46.157 10.723 19.545 1.00 28.35 70 PHE B C 1
ATOM 1669 O O . PHE B 1 73 ? 46.178 10.014 18.526 1.00 29.47 70 PHE B O 1
ATOM 1677 N N . ALA B 1 74 ? 46.066 12.047 19.517 1.00 22.82 71 ALA B N 1
ATOM 1678 C CA . ALA B 1 74 ? 45.938 12.817 18.297 1.00 23.02 71 ALA B CA 1
ATOM 1679 C C . ALA B 1 74 ? 46.876 12.433 17.139 1.00 25.97 71 ALA B C 1
ATOM 1680 O O . ALA B 1 74 ? 46.384 12.098 16.054 1.00 28.02 71 ALA B O 1
ATOM 1682 N N . PRO B 1 75 ? 48.217 12.506 17.351 1.00 22.91 72 PRO B N 1
ATOM 1683 C CA . PRO B 1 75 ? 49.139 12.208 16.252 1.00 24.14 72 PRO B CA 1
ATOM 1684 C C . PRO B 1 75 ? 48.989 10.770 15.839 1.00 28.62 72 PRO B C 1
ATOM 1685 O O . PRO B 1 75 ? 49.113 10.493 14.661 1.00 29.89 72 PRO B O 1
ATOM 1689 N N . ILE B 1 76 ? 48.712 9.871 16.780 1.00 26.72 73 ILE B N 1
ATOM 1690 C CA . ILE B 1 76 ? 48.455 8.491 16.397 1.00 24.80 73 ILE B CA 1
ATOM 1691 C C . ILE B 1 76 ? 47.278 8.392 15.415 1.00 25.46 73 ILE B C 1
ATOM 1692 O O . ILE B 1 76 ? 47.395 7.765 14.362 1.00 28.77 73 ILE B O 1
ATOM 1697 N N . PHE B 1 77 ? 46.162 9.044 15.739 1.00 23.13 74 PHE B N 1
ATOM 1698 C CA . PHE B 1 77 ? 44.982 9.055 14.864 1.00 22.50 74 PHE B CA 1
ATOM 1699 C C . PHE B 1 77 ? 45.416 9.547 13.459 1.00 24.63 74 PHE B C 1
ATOM 1700 O O . PHE B 1 77 ? 45.043 8.947 12.443 1.00 18.13 74 PHE B O 1
ATOM 1708 N N . ALA B 1 78 ? 46.198 10.625 13.431 1.00 23.82 75 ALA B N 1
ATOM 1709 C CA . ALA B 1 78 ? 46.563 11.282 12.165 1.00 24.72 75 ALA B CA 1
ATOM 1710 C C . ALA B 1 78 ? 47.430 10.349 11.331 1.00 28.12 75 ALA B C 1
ATOM 1711 O O . ALA B 1 78 ? 47.233 10.206 10.123 1.00 29.57 75 ALA B O 1
ATOM 1713 N N . GLU B 1 79 ? 48.389 9.719 11.989 1.00 25.92 76 GLU B N 1
ATOM 1714 C CA . GLU B 1 79 ? 49.302 8.843 11.296 1.00 30.96 76 GLU B CA 1
ATOM 1715 C C . GLU B 1 79 ? 48.566 7.636 10.695 1.00 31.20 76 GLU B C 1
ATOM 1716 O O . GLU B 1 79 ? 48.817 7.262 9.560 1.00 31.68 76 GLU B O 1
ATOM 1722 N N . THR B 1 80 ? 47.663 7.027 11.452 1.00 28.72 77 THR B N 1
ATOM 1723 C CA . THR B 1 80 ? 46.903 5.898 10.942 1.00 23.85 77 THR B CA 1
ATOM 1724 C C . THR B 1 80 ? 46.015 6.378 9.800 1.00 26.43 77 THR B C 1
ATOM 1725 O O . THR B 1 80 ? 45.848 5.683 8.797 1.00 30.01 77 THR B O 1
ATOM 1729 N N . ALA B 1 81 ? 45.475 7.582 9.922 1.00 21.23 78 ALA B N 1
ATOM 1730 C CA . ALA B 1 81 ? 44.575 8.061 8.901 1.00 23.08 78 ALA B CA 1
ATOM 1731 C C . ALA B 1 81 ? 45.276 8.068 7.535 1.00 27.07 78 ALA B C 1
ATOM 1732 O O . ALA B 1 81 ? 44.691 7.679 6.503 1.00 27.03 78 ALA B O 1
ATOM 1734 N N . ALA B 1 82 ? 46.530 8.520 7.537 1.00 28.04 79 ALA B N 1
ATOM 1735 C CA . ALA B 1 82 ? 47.328 8.646 6.304 1.00 27.17 79 ALA B CA 1
ATOM 1736 C C . ALA B 1 82 ? 47.573 7.274 5.700 1.00 27.91 79 ALA B C 1
ATOM 1737 O O . ALA B 1 82 ? 47.460 7.087 4.484 1.00 32.98 79 ALA B O 1
ATOM 1739 N N . GLU B 1 83 ? 47.856 6.289 6.548 1.00 25.38 80 GLU B N 1
ATOM 1740 C CA . GLU B 1 83 ? 48.045 4.911 6.077 1.00 28.75 80 GLU B CA 1
ATOM 1741 C C . GLU B 1 83 ? 46.789 4.226 5.485 1.00 32.65 80 GLU B C 1
ATOM 1742 O O . GLU B 1 83 ? 46.919 3.228 4.766 1.00 31.53 80 GLU B O 1
ATOM 1748 N N . ARG B 1 84 ? 45.594 4.743 5.787 1.00 27.66 81 ARG B N 1
ATOM 1749 C CA . ARG B 1 84 ? 44.357 4.075 5.389 1.00 25.84 81 ARG B CA 1
ATOM 1750 C C . ARG B 1 84 ? 43.526 4.947 4.433 1.00 27.93 81 ARG B C 1
ATOM 1751 O O . ARG B 1 84 ? 42.318 4.766 4.303 1.00 25.89 81 ARG B O 1
ATOM 1759 N N . ALA B 1 85 ? 44.198 5.905 3.810 1.00 26.32 82 ALA B N 1
ATOM 1760 C CA . ALA B 1 85 ? 43.589 6.910 2.939 1.00 30.73 82 ALA B CA 1
ATOM 1761 C C . ALA B 1 85 ? 42.449 6.432 2.013 1.00 30.79 82 ALA B C 1
ATOM 1762 O O . ALA B 1 85 ? 41.457 7.142 1.838 1.00 32.54 82 ALA B O 1
ATOM 1764 N N . GLY B 1 86 ? 42.576 5.243 1.432 1.00 31.02 83 GLY B N 1
ATOM 1765 C CA . GLY B 1 86 ? 41.565 4.775 0.504 1.00 33.18 83 GLY B CA 1
ATOM 1766 C C . GLY B 1 86 ? 40.612 3.735 1.074 1.00 34.76 83 GLY B C 1
ATOM 1767 O O . GLY B 1 86 ? 39.763 3.204 0.357 1.00 35.98 83 GLY B O 1
ATOM 1768 N N . LYS B 1 87 ? 40.738 3.451 2.362 1.00 30.56 84 LYS B N 1
ATOM 1769 C CA . LYS B 1 87 ? 39.987 2.368 2.986 1.00 28.61 84 LYS B CA 1
ATOM 1770 C C . LYS B 1 87 ? 39.112 2.876 4.133 1.00 30.25 84 LYS B C 1
ATOM 1771 O O . LYS B 1 87 ? 38.026 2.359 4.363 1.00 35.64 84 LYS B O 1
ATOM 1777 N N . VAL B 1 88 ? 39.570 3.870 4.880 1.00 30.31 85 VAL B N 1
ATOM 1778 C CA . VAL B 1 88 ? 38.824 4.289 6.080 1.00 26.31 85 VAL B CA 1
ATOM 1779 C C . VAL B 1 88 ? 38.888 5.781 6.296 1.00 27.24 85 VAL B C 1
ATOM 1780 O O . VAL B 1 88 ? 39.960 6.342 6.269 1.00 25.62 85 VAL B O 1
ATOM 1784 N N . ARG B 1 89 ? 37.756 6.432 6.521 1.00 29.56 86 ARG B N 1
ATOM 1785 C CA . ARG B 1 89 ? 37.769 7.870 6.784 1.00 29.75 86 ARG B CA 1
ATOM 1786 C C . ARG B 1 89 ? 37.991 8.159 8.263 1.00 30.69 86 ARG B C 1
ATOM 1787 O O . ARG B 1 89 ? 37.397 7.508 9.108 1.00 30.24 86 ARG B O 1
ATOM 1795 N N . PHE B 1 90 ? 38.821 9.154 8.566 1.00 26.18 87 PHE B N 1
ATOM 1796 C CA . PHE B 1 90 ? 39.091 9.550 9.944 1.00 27.55 87 PHE B CA 1
ATOM 1797 C C . PHE B 1 90 ? 38.524 10.917 10.294 1.00 29.05 87 PHE B C 1
ATOM 1798 O O . PHE B 1 90 ? 38.904 11.916 9.694 1.00 34.22 87 PHE B O 1
ATOM 1806 N N . VAL B 1 91 ? 37.655 10.976 11.298 1.00 24.87 88 VAL B N 1
ATOM 1807 C CA . VAL B 1 91 ? 36.963 12.221 11.653 1.00 23.52 88 VAL B CA 1
ATOM 1808 C C . VAL B 1 91 ? 37.234 12.579 13.119 1.00 23.94 88 VAL B C 1
ATOM 1809 O O . VAL B 1 91 ? 37.405 11.691 13.964 1.00 23.81 88 VAL B O 1
ATOM 1813 N N . LYS B 1 92 ? 37.327 13.860 13.423 1.00 23.16 89 LYS B N 1
ATOM 1814 C CA . LYS B 1 92 ? 37.512 14.270 14.811 1.00 26.62 89 LYS B CA 1
ATOM 1815 C C . LYS B 1 92 ? 36.411 15.261 15.161 1.00 27.70 89 LYS B C 1
ATOM 1816 O O . LYS B 1 92 ? 35.988 16.062 14.310 1.00 25.76 89 LYS B O 1
ATOM 1822 N N . VAL B 1 93 ? 35.902 15.148 16.385 1.00 24.57 90 VAL B N 1
ATOM 1823 C CA . VAL B 1 93 ? 34.866 16.040 16.867 1.00 23.93 90 VAL B CA 1
ATOM 1824 C C . VAL B 1 93 ? 35.338 16.562 18.210 1.00 28.04 90 VAL B C 1
ATOM 1825 O O . VAL B 1 93 ? 35.624 15.796 19.129 1.00 27.70 90 VAL B O 1
ATOM 1829 N N . ASN B 1 94 ? 35.423 17.875 18.307 1.00 27.77 91 ASN B N 1
ATOM 1830 C CA . ASN B 1 94 ? 35.882 18.531 19.507 1.00 27.54 91 ASN B CA 1
ATOM 1831 C C . ASN B 1 94 ? 34.659 18.710 20.372 1.00 25.67 91 ASN B C 1
ATOM 1832 O O . ASN B 1 94 ? 33.768 19.480 20.025 1.00 24.89 91 ASN B O 1
ATOM 1837 N N . THR B 1 95 ? 34.620 18.001 21.497 1.00 21.99 92 THR B N 1
ATOM 1838 C CA . THR B 1 95 ? 33.391 17.884 22.246 1.00 25.92 92 THR B CA 1
ATOM 1839 C C . THR B 1 95 ? 33.079 19.191 22.942 1.00 26.75 92 THR B C 1
ATOM 1840 O O . THR B 1 95 ? 31.923 19.463 23.231 1.00 29.66 92 THR B O 1
ATOM 1844 N N . GLU B 1 96 ? 34.098 20.013 23.181 1.00 22.57 93 GLU B N 1
ATOM 1845 C CA . GLU B 1 96 ? 33.864 21.298 23.827 1.00 21.69 93 GLU B CA 1
ATOM 1846 C C . GLU B 1 96 ? 33.377 22.331 22.808 1.00 24.66 93 GLU B C 1
ATOM 1847 O O . GLU B 1 96 ? 32.616 23.228 23.143 1.00 27.05 93 GLU B O 1
ATOM 1853 N N . ALA B 1 97 ? 33.856 22.238 21.570 1.00 28.54 94 ALA B N 1
ATOM 1854 C CA . ALA B 1 97 ? 33.468 23.202 20.540 1.00 27.98 94 ALA B CA 1
ATOM 1855 C C . ALA B 1 97 ? 32.111 22.848 19.943 1.00 29.76 94 ALA B C 1
ATOM 1856 O O . ALA B 1 97 ? 31.403 23.710 19.458 1.00 28.16 94 ALA B O 1
ATOM 1858 N N . GLU B 1 98 ? 31.755 21.571 20.044 1.00 30.40 95 GLU B N 1
ATOM 1859 C CA . GLU B 1 98 ? 30.610 20.995 19.382 1.00 31.48 95 GLU B CA 1
ATOM 1860 C C . GLU B 1 98 ? 29.703 20.296 20.413 1.00 33.50 95 GLU B C 1
ATOM 1861 O O . GLU B 1 98 ? 29.379 19.118 20.285 1.00 37.32 95 GLU B O 1
ATOM 1867 N N . PRO B 1 99 ? 29.249 21.034 21.425 1.00 28.88 96 PRO B N 1
ATOM 1868 C CA . PRO B 1 99 ? 28.630 20.313 22.534 1.00 26.52 96 PRO B CA 1
ATOM 1869 C C . PRO B 1 99 ? 27.306 19.636 22.164 1.00 26.75 96 PRO B C 1
ATOM 1870 O O . PRO B 1 99 ? 26.924 18.659 22.819 1.00 25.56 96 PRO B O 1
ATOM 1874 N N . ALA B 1 100 ? 26.615 20.127 21.135 1.00 26.24 97 ALA B N 1
ATOM 1875 C CA . ALA B 1 100 ? 25.376 19.494 20.737 1.00 30.29 97 ALA B CA 1
ATOM 1876 C C . ALA B 1 100 ? 25.694 18.099 20.201 1.00 29.51 97 ALA B C 1
ATOM 1877 O O . ALA B 1 100 ? 24.981 17.125 20.481 1.00 27.68 97 ALA B O 1
ATOM 1879 N N . LEU B 1 101 ? 26.769 18.006 19.428 1.00 31.48 98 LEU B N 1
ATOM 1880 C CA . LEU B 1 101 ? 27.205 16.705 18.922 1.00 28.64 98 LEU B CA 1
ATOM 1881 C C . LEU B 1 101 ? 27.600 15.845 20.107 1.00 26.91 98 LEU B C 1
ATOM 1882 O O . LEU B 1 101 ? 27.307 14.651 20.144 1.00 23.90 98 LEU B O 1
ATOM 1887 N N . SER B 1 102 ? 28.301 16.432 21.072 1.00 27.81 99 SER B N 1
ATOM 1888 C CA . SER B 1 102 ? 28.721 15.633 22.213 1.00 27.61 99 SER B CA 1
ATOM 1889 C C . SER B 1 102 ? 27.502 15.038 22.912 1.00 25.14 99 SER B C 1
ATOM 1890 O O . SER B 1 102 ? 27.506 13.902 23.348 1.00 23.68 99 SER B O 1
ATOM 1893 N N . THR B 1 103 ? 26.446 15.826 23.000 1.00 30.16 100 THR B N 1
ATOM 1894 C CA . THR B 1 103 ? 25.258 15.418 23.722 1.00 29.42 100 THR B CA 1
ATOM 1895 C C . THR B 1 103 ? 24.550 14.354 22.909 1.00 32.20 100 THR B C 1
ATOM 1896 O O . THR B 1 103 ? 24.208 13.270 23.418 1.00 29.05 100 THR B O 1
ATOM 1900 N N . ARG B 1 104 ? 24.370 14.647 21.619 1.00 33.37 101 ARG B N 1
ATOM 1901 C CA . ARG B 1 104 ? 23.657 13.745 20.758 1.00 30.55 101 ARG B CA 1
ATOM 1902 C C . ARG B 1 104 ? 24.259 12.337 20.759 1.00 32.07 101 ARG B C 1
ATOM 1903 O O . ARG B 1 104 ? 23.526 11.354 20.774 1.00 32.32 101 ARG B O 1
ATOM 1911 N N . PHE B 1 105 ? 25.594 12.248 20.733 1.00 28.07 102 PHE B N 1
ATOM 1912 C CA . PHE B 1 105 ? 26.313 10.964 20.736 1.00 23.33 102 PHE B CA 1
ATOM 1913 C C . PHE B 1 105 ? 26.592 10.421 22.153 1.00 23.32 102 PHE B C 1
ATOM 1914 O O . PHE B 1 105 ? 27.206 9.368 22.312 1.00 21.48 102 PHE B O 1
ATOM 1922 N N . ARG B 1 106 ? 26.133 11.157 23.165 1.00 23.57 103 ARG B N 1
ATOM 1923 C CA . ARG B 1 106 ? 26.095 10.670 24.539 1.00 20.50 103 ARG B CA 1
ATOM 1924 C C . ARG B 1 106 ? 27.489 10.288 24.985 1.00 22.27 103 ARG B C 1
ATOM 1925 O O . ARG B 1 106 ? 27.701 9.234 25.558 1.00 23.89 103 ARG B O 1
ATOM 1933 N N . ILE B 1 107 ? 28.448 11.171 24.719 1.00 23.20 104 ILE B N 1
ATOM 1934 C CA . ILE B 1 107 ? 29.821 10.860 24.987 1.00 23.21 104 ILE B CA 1
ATOM 1935 C C . ILE B 1 107 ? 29.978 10.851 26.495 1.00 25.26 104 ILE B C 1
ATOM 1936 O O . ILE B 1 107 ? 29.544 11.774 27.152 1.00 27.60 104 ILE B O 1
ATOM 1941 N N . ARG B 1 108 ? 30.595 9.813 27.043 1.00 26.07 105 ARG B N 1
ATOM 1942 C CA . ARG B 1 108 ? 30.654 9.680 28.495 1.00 27.37 105 ARG B CA 1
ATOM 1943 C C . ARG B 1 108 ? 32.086 9.735 29.010 1.00 27.44 105 ARG B C 1
ATOM 1944 O O . ARG B 1 108 ? 32.315 9.751 30.222 1.00 27.68 105 ARG B O 1
ATOM 1952 N N . SER B 1 109 ? 33.047 9.796 28.081 1.00 20.99 106 SER B N 1
ATOM 1953 C CA . SER B 1 109 ? 34.433 10.035 28.428 1.00 23.47 106 SER B CA 1
ATOM 1954 C C . SER B 1 109 ? 35.215 10.343 27.152 1.00 26.14 106 SER B C 1
ATOM 1955 O O . SER B 1 109 ? 34.813 9.928 26.054 1.00 29.04 106 SER B O 1
ATOM 1958 N N . ILE B 1 110 ? 36.311 11.084 27.288 1.00 21.64 107 ILE B N 1
ATOM 1959 C CA . ILE B 1 110 ? 37.138 11.384 26.140 1.00 21.78 107 ILE B CA 1
ATOM 1960 C C . ILE B 1 110 ? 38.527 10.885 26.440 1.00 22.94 107 ILE B C 1
ATOM 1961 O O . ILE B 1 110 ? 38.975 10.895 27.590 1.00 24.62 107 ILE B O 1
ATOM 1966 N N . PRO B 1 111 ? 39.219 10.450 25.402 1.00 21.08 108 PRO B N 1
ATOM 1967 C CA . PRO B 1 111 ? 38.641 10.438 24.053 1.00 20.83 108 PRO B CA 1
ATOM 1968 C C . PRO B 1 111 ? 37.789 9.216 23.822 1.00 22.98 108 PRO B C 1
ATOM 1969 O O . PRO B 1 111 ? 38.136 8.144 24.281 1.00 21.73 108 PRO B O 1
ATOM 1973 N N . THR B 1 112 ? 36.700 9.357 23.080 1.00 25.04 109 THR B N 1
ATOM 1974 C CA . THR B 1 112 ? 35.948 8.195 22.620 1.00 20.58 109 THR B CA 1
ATOM 1975 C C . THR B 1 112 ? 36.205 7.999 21.123 1.00 24.85 109 THR B C 1
ATOM 1976 O O . THR B 1 112 ? 36.144 8.958 20.338 1.00 21.54 109 THR B O 1
ATOM 1980 N N . ILE B 1 113 ? 36.470 6.764 20.723 1.00 24.23 110 ILE B N 1
ATOM 1981 C CA . ILE B 1 113 ? 36.815 6.494 19.336 1.00 25.67 110 ILE B CA 1
ATOM 1982 C C . ILE B 1 113 ? 35.812 5.494 18.806 1.00 24.01 110 ILE B C 1
ATOM 1983 O O . ILE B 1 113 ? 35.760 4.370 19.273 1.00 22.38 110 ILE B O 1
ATOM 1996 N N . LEU B 1 115 ? 33.793 3.543 15.656 1.00 21.73 112 LEU B N 1
ATOM 1997 C CA . LEU B 1 115 ? 33.755 3.096 14.269 1.00 24.29 112 LEU B CA 1
ATOM 1998 C C . LEU B 1 115 ? 32.342 2.904 13.722 1.00 26.32 112 LEU B C 1
ATOM 1999 O O . LEU B 1 115 ? 31.556 2.114 14.245 1.00 27.37 112 LEU B O 1
ATOM 2004 N N . TYR B 1 116 ? 32.039 3.642 12.667 1.00 26.18 113 TYR B N 1
ATOM 2005 C CA . TYR B 1 116 ? 30.789 3.498 11.936 1.00 27.20 113 TYR B CA 1
ATOM 2006 C C . TYR B 1 116 ? 30.998 2.815 10.615 1.00 29.88 113 TYR B C 1
ATOM 2007 O O . TYR B 1 116 ? 31.988 3.070 9.928 1.00 32.01 113 TYR B O 1
ATOM 2016 N N . ARG B 1 117 ? 30.045 1.963 10.251 1.00 29.18 114 ARG B N 1
ATOM 2017 C CA . ARG B 1 117 ? 30.016 1.313 8.956 1.00 31.73 114 ARG B CA 1
ATOM 2018 C C . ARG B 1 117 ? 28.569 1.288 8.447 1.00 28.40 114 ARG B C 1
ATOM 2019 O O . ARG B 1 117 ? 27.722 0.623 9.033 1.00 25.44 114 ARG B O 1
ATOM 2027 N N . ASN B 1 118 ? 28.302 1.981 7.345 1.00 28.72 115 ASN B N 1
ATOM 2028 C CA . ASN B 1 118 ? 26.960 2.028 6.776 1.00 30.19 115 ASN B CA 1
ATOM 2029 C C . ASN B 1 118 ? 25.941 2.404 7.825 1.00 27.02 115 ASN B C 1
ATOM 2030 O O . ASN B 1 118 ? 24.879 1.785 7.913 1.00 26.39 115 ASN B O 1
ATOM 2035 N N . GLY B 1 119 ? 26.276 3.411 8.626 1.00 28.49 116 GLY B N 1
ATOM 2036 C CA . GLY B 1 119 ? 25.362 3.939 9.629 1.00 27.34 116 GLY B CA 1
ATOM 2037 C C . GLY B 1 119 ? 25.139 3.067 10.855 1.00 30.59 116 GLY B C 1
ATOM 2038 O O . GLY B 1 119 ? 24.289 3.400 11.687 1.00 34.35 116 GLY B O 1
ATOM 2039 N N . LYS B 1 120 ? 25.870 1.953 10.963 1.00 28.84 117 LYS B N 1
ATOM 2040 C CA . LYS B 1 120 ? 25.836 1.140 12.175 1.00 29.80 117 LYS B CA 1
ATOM 2041 C C . LYS B 1 120 ? 27.058 1.460 13.022 1.00 25.25 117 LYS B C 1
ATOM 2042 O O . LYS B 1 120 ? 28.181 1.453 12.516 1.00 23.39 117 LYS B O 1
ATOM 2056 N N . ILE B 1 122 ? 29.720 0.218 15.037 1.00 24.61 119 ILE B N 1
ATOM 2057 C CA . ILE B 1 122 ? 30.184 -1.172 15.084 1.00 25.84 119 ILE B CA 1
ATOM 2058 C C . ILE B 1 122 ? 30.808 -1.509 16.434 1.00 27.20 119 ILE B C 1
ATOM 2059 O O . ILE B 1 122 ? 30.636 -2.619 16.963 1.00 25.85 119 ILE B O 1
ATOM 2064 N N . ASP B 1 123 ? 31.547 -0.542 16.975 1.00 25.55 120 ASP B N 1
ATOM 2065 C CA . ASP B 1 123 ? 32.264 -0.692 18.246 1.00 25.69 120 ASP B CA 1
ATOM 2066 C C . ASP B 1 123 ? 32.931 0.640 18.556 1.00 25.13 120 ASP B C 1
ATOM 2067 O O . ASP B 1 123 ? 33.165 1.462 17.649 1.00 23.88 120 ASP B O 1
ATOM 2080 N N . LEU B 1 125 ? 36.055 2.522 21.248 1.00 24.77 122 LEU B N 1
ATOM 2081 C CA . LEU B 1 125 ? 37.057 2.455 22.285 1.00 25.39 122 LEU B CA 1
ATOM 2082 C C . LEU B 1 125 ? 36.738 3.568 23.241 1.00 25.52 122 LEU B C 1
ATOM 2083 O O . LEU B 1 125 ? 36.486 4.690 22.805 1.00 24.44 122 LEU B O 1
ATOM 2088 N N . ASN B 1 126 ? 36.740 3.284 24.534 1.00 28.57 123 ASN B N 1
ATOM 2089 C CA . ASN B 1 126 ? 36.738 4.359 25.494 1.00 30.29 123 ASN B CA 1
ATOM 2090 C C . ASN B 1 126 ? 38.136 4.534 26.064 1.00 33.83 123 ASN B C 1
ATOM 2091 O O . ASN B 1 126 ? 38.498 3.906 27.057 1.00 41.06 123 ASN B O 1
ATOM 2096 N N . GLY B 1 127 ? 38.932 5.370 25.410 1.00 27.62 124 GLY B N 1
ATOM 2097 C CA . GLY B 1 127 ? 40.281 5.627 25.861 1.00 27.42 124 GLY B CA 1
ATOM 2098 C C . GLY B 1 127 ? 41.391 5.455 24.833 1.00 24.73 124 GLY B C 1
ATOM 2099 O O . GLY B 1 127 ? 41.356 4.539 23.996 1.00 21.73 124 GLY B O 1
ATOM 2100 N N . ALA B 1 128 ? 42.386 6.337 24.933 1.00 23.36 125 ALA B N 1
ATOM 2101 C CA . ALA B 1 128 ? 43.605 6.263 24.163 1.00 23.25 125 ALA B CA 1
ATOM 2102 C C . ALA B 1 128 ? 44.324 4.948 24.361 1.00 26.13 125 ALA B C 1
ATOM 2103 O O . ALA B 1 128 ? 44.267 4.338 25.439 1.00 30.41 125 ALA B O 1
ATOM 2105 N N . VAL B 1 129 ? 45.031 4.552 23.300 1.00 26.40 126 VAL B N 1
ATOM 2106 C CA . VAL B 1 129 ? 45.855 3.351 23.216 1.00 22.04 126 VAL B CA 1
ATOM 2107 C C . VAL B 1 129 ? 46.984 3.643 22.215 1.00 24.40 126 VAL B C 1
ATOM 2108 O O . VAL B 1 129 ? 46.913 4.606 21.424 1.00 24.99 126 VAL B O 1
ATOM 2112 N N . PRO B 1 130 ? 48.047 2.841 22.260 1.00 23.10 127 PRO B N 1
ATOM 2113 C CA . PRO B 1 130 ? 49.149 3.062 21.326 1.00 24.81 127 PRO B CA 1
ATOM 2114 C C . PRO B 1 130 ? 48.701 2.692 19.901 1.00 25.99 127 PRO B C 1
ATOM 2115 O O . PRO B 1 130 ? 47.665 2.044 19.704 1.00 29.64 127 PRO B O 1
ATOM 2119 N N . LYS B 1 131 ? 49.474 3.111 18.911 1.00 26.16 128 LYS B N 1
ATOM 2120 C CA . LYS B 1 131 ? 49.093 2.890 17.526 1.00 24.90 128 LYS B CA 1
ATOM 2121 C C . LYS B 1 131 ? 48.823 1.406 17.193 1.00 24.71 128 LYS B C 1
ATOM 2122 O O . LYS B 1 131 ? 47.823 1.086 16.568 1.00 30.52 128 LYS B O 1
ATOM 2128 N N . ALA B 1 132 ? 49.726 0.505 17.569 1.00 20.76 129 ALA B N 1
ATOM 2129 C CA . ALA B 1 132 ? 49.535 -0.917 17.239 1.00 22.36 129 ALA B CA 1
ATOM 2130 C C . ALA B 1 132 ? 48.202 -1.511 17.732 1.00 23.52 129 ALA B C 1
ATOM 2131 O O . ALA B 1 132 ? 47.424 -2.049 16.931 1.00 28.85 129 ALA B O 1
ATOM 2133 N N . PRO B 1 133 ? 47.914 -1.396 19.053 1.00 25.38 130 PRO B N 1
ATOM 2134 C CA . PRO B 1 133 ? 46.613 -1.894 19.516 1.00 21.90 130 PRO B CA 1
ATOM 2135 C C . PRO B 1 133 ? 45.470 -1.216 18.758 1.00 24.09 130 PRO B C 1
ATOM 2136 O O . PRO B 1 133 ? 44.449 -1.863 18.507 1.00 24.20 130 PRO B O 1
ATOM 2140 N N . PHE B 1 134 ? 45.640 0.062 18.411 1.00 23.06 131 PHE B N 1
ATOM 2141 C CA . PHE B 1 134 ? 44.668 0.777 17.608 1.00 25.24 131 PHE B CA 1
ATOM 2142 C C . PHE B 1 134 ? 44.462 0.116 16.225 1.00 26.73 131 PHE B C 1
ATOM 2143 O O . PHE B 1 134 ? 43.329 -0.190 15.826 1.00 23.03 131 PHE B O 1
ATOM 2151 N N . ASP B 1 135 ? 45.552 -0.084 15.503 1.00 23.08 132 ASP B N 1
ATOM 2152 C CA . ASP B 1 135 ? 45.483 -0.738 14.211 1.00 24.11 132 ASP B CA 1
ATOM 2153 C C . ASP B 1 135 ? 44.891 -2.124 14.403 1.00 24.67 132 ASP B C 1
ATOM 2154 O O . ASP B 1 135 ? 44.174 -2.624 13.555 1.00 21.79 132 ASP B O 1
ATOM 2159 N N . ASN B 1 136 ? 45.215 -2.769 15.519 1.00 22.79 133 ASN B N 1
ATOM 2160 C CA . ASN B 1 136 ? 44.738 -4.118 15.679 1.00 25.96 133 ASN B CA 1
ATOM 2161 C C . ASN B 1 136 ? 43.225 -4.153 15.849 1.00 29.35 133 ASN B C 1
ATOM 2162 O O . ASN B 1 136 ? 42.521 -5.054 15.349 1.00 29.89 133 ASN B O 1
ATOM 2167 N N . TRP B 1 137 ? 42.728 -3.163 16.577 1.00 29.46 134 TRP B N 1
ATOM 2168 C CA . TRP B 1 137 ? 41.310 -3.053 16.858 1.00 24.44 134 TRP B CA 1
ATOM 2169 C C . TRP B 1 137 ? 40.557 -2.709 15.569 1.00 23.87 134 TRP B C 1
ATOM 2170 O O . TRP B 1 137 ? 39.559 -3.365 15.247 1.00 23.41 134 TRP B O 1
ATOM 2181 N N . LEU B 1 138 ? 41.008 -1.678 14.855 1.00 19.60 135 LEU B N 1
ATOM 2182 C CA . LEU B 1 138 ? 40.486 -1.408 13.505 1.00 22.88 135 LEU B CA 1
ATOM 2183 C C . LEU B 1 138 ? 40.415 -2.696 12.638 1.00 30.22 135 LEU B C 1
ATOM 2184 O O . LEU B 1 138 ? 39.354 -3.055 12.140 1.00 30.72 135 LEU B O 1
ATOM 2189 N N . ASP B 1 139 ? 41.536 -3.401 12.476 1.00 28.93 136 ASP B N 1
ATOM 2190 C CA . ASP B 1 139 ? 41.543 -4.578 11.611 1.00 33.76 136 ASP B CA 1
ATOM 2191 C C . ASP B 1 139 ? 40.517 -5.593 12.082 1.00 34.74 136 ASP B C 1
ATOM 2192 O O . ASP B 1 139 ? 39.832 -6.212 11.266 1.00 33.86 136 ASP B O 1
ATOM 2197 N N . GLU B 1 140 ? 40.436 -5.783 13.393 1.00 31.53 137 GLU B N 1
ATOM 2198 C CA . GLU B 1 140 ? 39.539 -6.783 13.936 1.00 34.76 137 GLU B CA 1
ATOM 2199 C C . GLU B 1 140 ? 38.087 -6.419 13.667 1.00 34.01 137 GLU B C 1
ATOM 2200 O O . GLU B 1 140 ? 37.291 -7.270 13.330 1.00 34.78 137 GLU B O 1
ATOM 2206 N N . GLN B 1 141 ? 37.748 -5.146 13.824 1.00 32.02 138 GLN B N 1
ATOM 2207 C CA . GLN B 1 141 ? 36.379 -4.695 13.685 1.00 31.31 138 GLN B CA 1
ATOM 2208 C C . GLN B 1 141 ? 35.974 -4.592 12.229 1.00 35.30 138 GLN B C 1
ATOM 2209 O O . GLN B 1 141 ? 34.816 -4.785 11.880 1.00 39.17 138 GLN B O 1
ATOM 2215 N N . LEU B 1 142 ? 36.925 -4.245 11.379 1.00 33.99 139 LEU B N 1
ATOM 2216 C CA . LEU B 1 142 ? 36.643 -4.093 9.960 1.00 32.21 139 LEU B CA 1
ATOM 2217 C C . LEU B 1 142 ? 36.382 -5.454 9.320 1.00 37.19 139 LEU B C 1
ATOM 2218 O O . LEU B 1 142 ? 35.522 -5.587 8.460 1.00 42.48 139 LEU B O 1
ATOM 2223 N N . SER B 1 143 ? 37.116 -6.468 9.756 1.00 36.59 140 SER B N 1
ATOM 2224 C CA . SER B 1 143 ? 36.954 -7.805 9.222 1.00 41.97 140 SER B CA 1
ATOM 2225 C C . SER B 1 143 ? 35.709 -8.476 9.771 1.00 48.12 140 SER B C 1
ATOM 2226 O O . SER B 1 143 ? 35.243 -9.448 9.199 1.00 52.70 140 SER B O 1
ATOM 2229 N N . ARG B 1 144 ? 35.172 -7.941 10.869 1.00 49.74 141 ARG B N 1
ATOM 2230 C CA . ARG B 1 144 ? 33.893 -8.366 11.452 1.00 49.35 141 ARG B CA 1
ATOM 2231 C C . ARG B 1 144 ? 32.777 -8.515 10.430 1.00 51.84 141 ARG B C 1
ATOM 2232 O O . ARG B 1 144 ? 32.774 -7.845 9.401 1.00 51.53 141 ARG B O 1
ATOM 2240 N N . ASP B 1 145 ? 31.800 -9.357 10.740 1.00 54.71 142 ASP B N 1
ATOM 2241 C CA . ASP B 1 145 ? 30.639 -9.505 9.878 1.00 58.84 142 ASP B CA 1
ATOM 2242 C C . ASP B 1 145 ? 29.912 -8.172 9.615 1.00 60.98 142 ASP B C 1
ATOM 2243 O O . ASP B 1 145 ? 29.646 -7.803 8.457 1.00 61.12 142 ASP B O 1
ATOM 2256 N N . ASN C 1 5 ? 37.448 42.972 21.774 1.00 61.74 2 ASN C N 1
ATOM 2257 C CA . ASN C 1 5 ? 36.820 41.642 21.502 1.00 60.39 2 ASN C CA 1
ATOM 2258 C C . ASN C 1 5 ? 37.511 40.776 20.431 1.00 57.34 2 ASN C C 1
ATOM 2259 O O . ASN C 1 5 ? 37.843 41.259 19.320 1.00 51.20 2 ASN C O 1
ATOM 2264 N N . THR C 1 6 ? 37.693 39.494 20.743 1.00 54.79 3 THR C N 1
ATOM 2265 C CA . THR C 1 6 ? 38.298 38.574 19.770 1.00 48.77 3 THR C CA 1
ATOM 2266 C C . THR C 1 6 ? 37.480 37.296 19.727 1.00 50.57 3 THR C C 1
ATOM 2267 O O . THR C 1 6 ? 36.714 37.014 20.651 1.00 53.41 3 THR C O 1
ATOM 2271 N N . VAL C 1 7 ? 37.637 36.533 18.647 1.00 51.10 4 VAL C N 1
ATOM 2272 C CA . VAL C 1 7 ? 36.822 35.339 18.403 1.00 47.39 4 VAL C CA 1
ATOM 2273 C C . VAL C 1 7 ? 37.626 34.062 18.621 1.00 43.95 4 VAL C C 1
ATOM 2274 O O . VAL C 1 7 ? 38.766 33.940 18.146 1.00 42.89 4 VAL C O 1
ATOM 2278 N N . CYS C 1 8 ? 37.032 33.115 19.338 1.00 41.92 5 CYS C N 1
ATOM 2279 C CA . CYS C 1 8 ? 37.662 31.828 19.573 1.00 43.51 5 CYS C CA 1
ATOM 2280 C C . CYS C 1 8 ? 37.577 30.963 18.340 1.00 41.68 5 CYS C C 1
ATOM 2281 O O . CYS C 1 8 ? 36.486 30.593 17.898 1.00 43.01 5 CYS C O 1
ATOM 2284 N N . THR C 1 9 ? 38.754 30.605 17.841 1.00 40.16 6 THR C N 1
ATOM 2285 C CA . THR C 1 9 ? 38.966 29.910 16.570 1.00 41.25 6 THR C CA 1
ATOM 2286 C C . THR C 1 9 ? 38.362 28.492 16.569 1.00 41.74 6 THR C C 1
ATOM 2287 O O . THR C 1 9 ? 38.079 27.923 15.507 1.00 36.10 6 THR C O 1
ATOM 2291 N N . ALA C 1 10 ? 38.162 27.932 17.769 1.00 40.31 7 ALA C N 1
ATOM 2292 C CA . ALA C 1 10 ? 37.641 26.570 17.903 1.00 41.00 7 ALA C CA 1
ATOM 2293 C C . ALA C 1 10 ? 36.117 26.523 18.042 1.00 43.84 7 ALA C C 1
ATOM 2294 O O . ALA C 1 10 ? 35.471 25.675 17.414 1.00 42.27 7 ALA C O 1
ATOM 2296 N N . CYS C 1 11 ? 35.547 27.418 18.860 1.00 45.90 8 CYS C N 1
ATOM 2297 C CA . CYS C 1 11 ? 34.095 27.419 19.085 1.00 44.91 8 CYS C CA 1
ATOM 2298 C C . CYS C 1 11 ? 33.345 28.703 18.707 1.00 46.78 8 CYS C C 1
ATOM 2299 O O . CYS C 1 11 ? 32.135 28.803 18.940 1.00 47.95 8 CYS C O 1
ATOM 2310 N N . ALA C 1 13 ? 33.013 31.425 20.147 1.00 36.91 10 ALA C N 1
ATOM 2311 C CA . ALA C 1 13 ? 32.631 32.355 21.241 1.00 40.01 10 ALA C CA 1
ATOM 2312 C C . ALA C 1 13 ? 33.422 33.669 21.236 1.00 44.20 10 ALA C C 1
ATOM 2313 O O . ALA C 1 13 ? 34.645 33.670 21.043 1.00 45.92 10 ALA C O 1
ATOM 2315 N N . THR C 1 14 ? 32.764 34.802 21.459 1.00 45.12 11 THR C N 1
ATOM 2316 C CA . THR C 1 14 ? 33.555 36.031 21.519 1.00 45.59 11 THR C CA 1
ATOM 2317 C C . THR C 1 14 ? 34.185 36.133 22.894 1.00 49.90 11 THR C C 1
ATOM 2318 O O . THR C 1 14 ? 33.546 35.788 23.898 1.00 47.94 11 THR C O 1
ATOM 2322 N N . ASN C 1 15 ? 35.453 36.536 22.942 1.00 50.91 12 ASN C N 1
ATOM 2323 C CA . ASN C 1 15 ? 36.129 36.754 24.232 1.00 51.83 12 ASN C CA 1
ATOM 2324 C C . ASN C 1 15 ? 36.664 38.172 24.330 1.00 57.13 12 ASN C C 1
ATOM 2325 O O . ASN C 1 15 ? 37.339 38.629 23.427 1.00 54.03 12 ASN C O 1
ATOM 2330 N N . ARG C 1 16 ? 36.382 38.859 25.434 1.00 68.84 13 ARG C N 1
ATOM 2331 C CA . ARG C 1 16 ? 36.906 40.212 25.635 1.00 74.95 13 ARG C CA 1
ATOM 2332 C C . ARG C 1 16 ? 38.246 40.184 26.373 1.00 73.53 13 A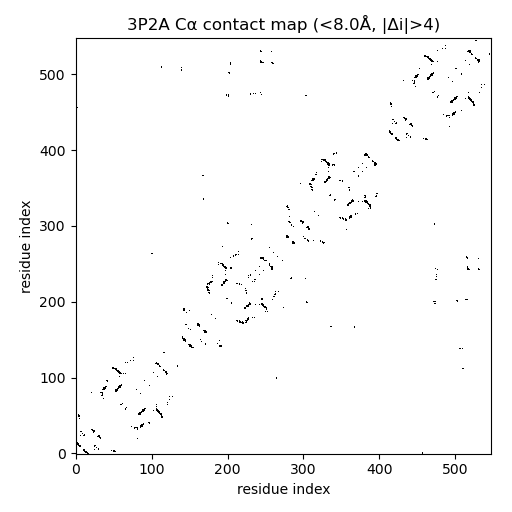RG C C 1
ATOM 2333 O O . ARG C 1 16 ? 38.348 39.663 27.481 1.00 76.08 13 ARG C O 1
ATOM 2341 N N . LEU C 1 17 ? 39.275 40.735 25.742 1.00 70.73 14 LEU C N 1
ATOM 2342 C CA . LEU C 1 17 ? 40.613 40.745 26.318 1.00 71.09 14 LEU C CA 1
ATOM 2343 C C . LEU C 1 17 ? 41.136 42.181 26.493 1.00 76.36 14 LEU C C 1
ATOM 2344 O O . LEU C 1 17 ? 40.766 43.086 25.728 1.00 80.07 14 LEU C O 1
ATOM 2349 N N . PRO C 1 18 ? 42.012 42.396 27.489 1.00 76.35 15 PRO C N 1
ATOM 2350 C CA . PRO C 1 18 ? 42.570 43.743 27.620 1.00 82.01 15 PRO C CA 1
ATOM 2351 C C . PRO C 1 18 ? 43.030 44.251 26.259 1.00 84.30 15 PRO C C 1
ATOM 2352 O O . PRO C 1 18 ? 43.481 43.450 25.433 1.00 77.55 15 PRO C O 1
ATOM 2356 N N . GLU C 1 19 ? 42.912 45.552 26.015 1.00 92.66 16 GLU C N 1
ATOM 2357 C CA . GLU C 1 19 ? 43.460 46.108 24.777 1.00 94.56 16 GLU C CA 1
ATOM 2358 C C . GLU C 1 19 ? 44.963 45.813 24.664 1.00 86.78 16 GLU C C 1
ATOM 2359 O O . GLU C 1 19 ? 45.433 45.341 23.630 1.00 74.69 16 GLU C O 1
ATOM 2365 N N . GLU C 1 20 ? 45.706 46.079 25.742 1.00 90.98 17 GLU C N 1
ATOM 2366 C CA . GLU C 1 20 ? 47.113 45.687 25.804 1.00 92.74 17 GLU C CA 1
ATOM 2367 C C . GLU C 1 20 ? 47.321 44.565 26.816 1.00 92.11 17 GLU C C 1
ATOM 2368 O O . GLU C 1 20 ? 47.024 44.726 28.009 1.00 98.08 17 GLU C O 1
ATOM 2374 N N . ARG C 1 21 ? 47.851 43.442 26.332 1.00 86.11 18 ARG C N 1
ATOM 2375 C CA . ARG C 1 21 ? 47.944 42.203 27.106 1.00 86.36 18 ARG C CA 1
ATOM 2376 C C . ARG C 1 21 ? 49.304 41.974 27.782 1.00 92.65 18 ARG C C 1
ATOM 2377 O O . ARG C 1 21 ? 50.288 42.660 27.486 1.00 92.82 18 ARG C O 1
ATOM 2385 N N . ILE C 1 22 ? 49.332 41.013 28.706 1.00 95.93 19 ILE C N 1
ATOM 2386 C CA . ILE C 1 22 ? 50.550 40.605 29.415 1.00 96.61 19 ILE C CA 1
ATOM 2387 C C . ILE C 1 22 ? 51.242 39.506 28.626 1.00 95.17 19 ILE C C 1
ATOM 2388 O O . ILE C 1 22 ? 52.448 39.279 28.762 1.00 96.90 19 ILE C O 1
ATOM 2393 N N . ASP C 1 23 ? 50.452 38.821 27.807 1.00 89.94 20 ASP C N 1
ATOM 2394 C CA . ASP C 1 23 ? 50.906 37.645 27.085 1.00 87.75 20 ASP C CA 1
ATOM 2395 C C . ASP C 1 23 ? 49.857 37.209 26.074 1.00 81.26 20 ASP C C 1
ATOM 2396 O O . ASP C 1 23 ? 48.823 37.854 25.905 1.00 78.48 20 ASP C O 1
ATOM 2401 N N . ASP C 1 24 ? 50.133 36.099 25.410 1.00 79.94 21 ASP C N 1
ATOM 2402 C CA . ASP C 1 24 ? 49.217 35.545 24.418 1.00 74.44 21 ASP C CA 1
ATOM 2403 C C . ASP C 1 24 ? 48.679 34.215 24.911 1.00 72.06 21 ASP C C 1
ATOM 2404 O O . ASP C 1 24 ? 48.097 33.448 24.140 1.00 68.47 21 ASP C O 1
ATOM 2409 N N . GLY C 1 25 ? 48.869 33.949 26.204 1.00 72.40 22 GLY C N 1
ATOM 2410 C CA . GLY C 1 25 ? 48.467 32.675 26.764 1.00 71.12 22 GLY C CA 1
ATOM 2411 C C . GLY C 1 25 ? 46.959 32.546 26.823 1.00 69.80 22 GLY C C 1
ATOM 2412 O O . GLY C 1 25 ? 46.428 31.450 26.955 1.00 68.01 22 GLY C O 1
ATOM 2413 N N . ALA C 1 26 ? 46.277 33.682 26.699 1.00 71.15 23 ALA C N 1
ATOM 2414 C CA . ALA C 1 26 ? 44.818 33.773 26.824 1.00 70.12 23 ALA C CA 1
ATOM 2415 C C . ALA C 1 26 ? 43.999 32.604 26.226 1.00 64.37 23 ALA C C 1
ATOM 2416 O O . ALA C 1 26 ? 44.098 32.291 25.024 1.00 59.37 23 ALA C O 1
ATOM 2418 N N . LYS C 1 27 ? 43.168 32.010 27.086 1.00 62.41 24 LYS C N 1
ATOM 2419 C CA . LYS C 1 27 ? 42.401 30.784 26.814 1.00 63.36 24 LYS C CA 1
ATOM 2420 C C . LYS C 1 27 ? 40.913 31.094 26.612 1.00 60.57 24 LYS C C 1
ATOM 2421 O O . LYS C 1 27 ? 40.388 32.008 27.246 1.00 55.85 24 LYS C O 1
ATOM 2427 N N . CYS C 1 28 ? 40.226 30.363 25.732 1.00 60.00 25 CYS C N 1
ATOM 2428 C CA . CYS C 1 28 ? 38.808 30.663 25.513 1.00 58.82 25 CYS C CA 1
ATOM 2429 C C . CYS C 1 28 ? 37.954 30.426 26.754 1.00 63.50 25 CYS C C 1
ATOM 2430 O O . CYS C 1 28 ? 38.006 29.354 27.370 1.00 68.04 25 CYS C O 1
ATOM 2433 N N . GLY C 1 29 ? 37.146 31.427 27.095 1.00 65.94 26 GLY C N 1
ATOM 2434 C CA . GLY C 1 29 ? 36.335 31.380 28.301 1.00 71.42 26 GLY C CA 1
ATOM 2435 C C . GLY C 1 29 ? 35.362 30.224 28.260 1.00 71.24 26 GLY C C 1
ATOM 2436 O O . GLY C 1 29 ? 34.948 29.731 29.293 1.00 71.95 26 GLY C O 1
ATOM 2437 N N . ARG C 1 30 ? 35.006 29.774 27.060 1.00 69.92 27 ARG C N 1
ATOM 2438 C CA . ARG C 1 30 ? 33.969 28.761 26.959 1.00 69.73 27 ARG C CA 1
ATOM 2439 C C . ARG C 1 30 ? 34.469 27.328 26.785 1.00 67.83 27 ARG C C 1
ATOM 2440 O O . ARG C 1 30 ? 33.767 26.386 27.158 1.00 67.92 27 ARG C O 1
ATOM 2448 N N . CYS C 1 31 ? 35.672 27.151 26.241 1.00 63.67 28 CYS C N 1
ATOM 2449 C CA . CYS C 1 31 ? 36.095 25.814 25.818 1.00 62.01 28 CYS C CA 1
ATOM 2450 C C . CYS C 1 31 ? 37.588 25.547 26.003 1.00 63.53 28 CYS C C 1
ATOM 2451 O O . CYS C 1 31 ? 38.088 24.473 25.651 1.00 65.56 28 CYS C O 1
ATOM 2454 N N . GLY C 1 32 ? 38.299 26.540 26.517 1.00 63.42 29 GLY C N 1
ATOM 2455 C CA . GLY C 1 32 ? 39.700 26.386 26.858 1.00 63.72 29 GLY C CA 1
ATOM 2456 C C . GLY C 1 32 ? 40.692 26.455 25.719 1.00 59.51 29 GLY C C 1
ATOM 2457 O O . GLY C 1 32 ? 41.907 26.394 25.931 1.00 56.87 29 GLY C O 1
ATOM 2458 N N . HIS C 1 33 ? 40.179 26.574 24.504 1.00 61.03 30 HIS C N 1
ATOM 2459 C CA . HIS C 1 33 ? 41.034 26.651 23.326 1.00 61.42 30 HIS C CA 1
ATOM 2460 C C . HIS C 1 33 ? 42.040 27.796 23.451 1.00 61.25 30 HIS C C 1
ATOM 2461 O O . HIS C 1 33 ? 41.696 28.860 23.961 1.00 61.33 30 HIS C O 1
ATOM 2468 N N . SER C 1 34 ? 43.282 27.582 23.005 1.00 60.93 31 SER C N 1
ATOM 2469 C CA . SER C 1 34 ? 44.281 28.645 23.083 1.00 62.64 31 SER C CA 1
ATOM 2470 C C . SER C 1 34 ? 43.833 29.722 22.115 1.00 63.48 31 SER C C 1
ATOM 2471 O O . SER C 1 34 ? 43.479 29.413 20.982 1.00 60.69 31 SER C O 1
ATOM 2474 N N . LEU C 1 35 ? 43.800 30.977 22.556 1.00 64.82 32 LEU C N 1
ATOM 2475 C CA . LEU C 1 35 ? 43.214 32.014 21.713 1.00 57.88 32 LEU C CA 1
ATOM 2476 C C . LEU C 1 35 ? 44.188 32.548 20.678 1.00 56.00 32 LEU C C 1
ATOM 2477 O O . LEU C 1 35 ? 43.770 33.224 19.728 1.00 51.09 32 LEU C O 1
ATOM 2482 N N . PHE C 1 36 ? 45.469 32.212 20.828 1.00 57.61 33 PHE C N 1
ATOM 2483 C CA . PHE C 1 36 ? 46.471 32.604 19.824 1.00 55.47 33 PHE C CA 1
ATOM 2484 C C . PHE C 1 36 ? 47.359 31.475 19.301 1.00 56.32 33 PHE C C 1
ATOM 2485 O O . PHE C 1 36 ? 48.562 31.435 19.564 1.00 57.34 33 PHE C O 1
ATOM 2493 N N . ASP C 1 37 ? 46.731 30.573 18.561 1.00 57.22 34 ASP C N 1
ATOM 2494 C CA . ASP C 1 37 ? 47.369 29.500 17.805 1.00 57.91 34 ASP C CA 1
ATOM 2495 C C . ASP C 1 37 ? 48.535 29.871 16.912 1.00 54.31 34 ASP C C 1
ATOM 2496 O O . ASP C 1 37 ? 49.523 29.125 16.818 1.00 48.34 34 ASP C O 1
ATOM 2501 N N . GLY C 1 38 ? 48.364 30.972 16.178 1.00 55.14 35 GLY C N 1
ATOM 2502 C CA . GLY C 1 38 ? 49.172 31.223 14.998 1.00 50.93 35 GLY C CA 1
ATOM 2503 C C . GLY C 1 38 ? 48.865 30.197 13.912 1.00 50.92 35 GLY C C 1
ATOM 2504 O O . GLY C 1 38 ? 49.671 29.950 13.009 1.00 53.99 35 GLY C O 1
ATOM 2505 N N . GLU C 1 39 ? 47.678 29.610 14.001 1.00 49.29 36 GLU C N 1
ATOM 2506 C CA . GLU C 1 39 ? 47.256 28.510 13.149 1.00 45.92 36 GLU C CA 1
ATOM 2507 C C . GLU C 1 39 ? 46.385 29.042 11.991 1.00 41.13 36 GLU C C 1
ATOM 2508 O O . GLU C 1 39 ? 45.579 29.944 12.193 1.00 40.62 36 GLU C O 1
ATOM 2514 N N . VAL C 1 40 ? 46.544 28.515 10.777 1.00 39.85 37 VAL C N 1
ATOM 2515 C CA . VAL C 1 40 ? 45.637 28.887 9.690 1.00 33.95 37 VAL C CA 1
ATOM 2516 C C . VAL C 1 40 ? 44.233 28.347 10.016 1.00 36.98 37 VAL C C 1
ATOM 2517 O O . VAL C 1 40 ? 44.080 27.202 10.438 1.00 39.57 37 VAL C O 1
ATOM 2521 N N . ILE C 1 41 ? 43.217 29.180 9.830 1.00 35.97 38 ILE C N 1
ATOM 2522 C CA . ILE C 1 41 ? 41.831 28.787 10.065 1.00 33.81 38 ILE C CA 1
ATOM 2523 C C . ILE C 1 41 ? 41.144 28.483 8.727 1.00 31.68 38 ILE C C 1
ATOM 2524 O O . ILE C 1 41 ? 41.171 29.294 7.797 1.00 33.13 38 ILE C O 1
ATOM 2529 N N . ASN C 1 42 ? 40.541 27.312 8.631 1.00 32.09 39 ASN C N 1
ATOM 2530 C CA . ASN C 1 42 ? 39.684 26.987 7.508 1.00 31.21 39 ASN C CA 1
ATOM 2531 C C . ASN C 1 42 ? 38.256 27.368 7.787 1.00 28.42 39 ASN C C 1
ATOM 2532 O O . ASN C 1 42 ? 37.655 26.815 8.668 1.00 29.66 39 ASN C O 1
ATOM 2537 N N . ALA C 1 43 ? 37.746 28.337 7.045 1.00 28.71 40 ALA C N 1
ATOM 2538 C CA . ALA C 1 43 ? 36.433 28.928 7.301 1.00 30.91 40 ALA C CA 1
ATOM 2539 C C . ALA C 1 43 ? 35.383 28.332 6.394 1.00 34.73 40 ALA C C 1
ATOM 2540 O O . ALA C 1 43 ? 35.637 28.025 5.227 1.00 38.71 40 ALA C O 1
ATOM 2542 N N . THR C 1 44 ? 34.187 28.174 6.920 1.00 35.36 41 THR C N 1
ATOM 2543 C CA . THR C 1 44 ? 33.115 27.617 6.117 1.00 35.01 41 THR C CA 1
ATOM 2544 C C . THR C 1 44 ? 32.118 28.740 5.947 1.00 33.43 41 THR C C 1
ATOM 2545 O O . THR C 1 44 ? 32.286 29.808 6.528 1.00 31.45 41 THR C O 1
ATOM 2549 N N . ALA C 1 45 ? 31.104 28.489 5.130 1.00 31.86 42 ALA C N 1
ATOM 2550 C CA . ALA C 1 45 ? 29.946 29.352 5.031 1.00 33.76 42 ALA C CA 1
ATOM 2551 C C . ALA C 1 45 ? 29.420 29.581 6.459 1.00 41.04 42 ALA C C 1
ATOM 2552 O O . ALA C 1 45 ? 28.821 30.618 6.783 1.00 38.88 42 ALA C O 1
ATOM 2554 N N . GLU C 1 46 ? 29.675 28.604 7.316 1.00 44.99 43 GLU C N 1
ATOM 2555 C CA . GLU C 1 46 ? 29.172 28.665 8.677 1.00 53.50 43 GLU C CA 1
ATOM 2556 C C . GLU C 1 46 ? 29.879 29.666 9.547 1.00 45.95 43 GLU C C 1
ATOM 2557 O O . GLU C 1 46 ? 29.267 30.215 10.437 1.00 46.97 43 GLU C O 1
ATOM 2563 N N . THR C 1 47 ? 31.160 29.908 9.292 1.00 39.85 44 THR C N 1
ATOM 2564 C CA . THR C 1 47 ? 31.988 30.514 10.325 1.00 38.70 44 THR C CA 1
ATOM 2565 C C . THR C 1 47 ? 32.674 31.808 9.951 1.00 39.38 44 THR C C 1
ATOM 2566 O O . THR C 1 47 ? 33.021 32.597 10.839 1.00 40.89 44 THR C O 1
ATOM 2570 N N . LEU C 1 48 ? 32.888 32.014 8.653 1.00 35.51 45 LEU C N 1
ATOM 2571 C CA . LEU C 1 48 ? 33.650 33.173 8.173 1.00 36.23 45 LEU C CA 1
ATOM 2572 C C . LEU C 1 48 ? 33.110 34.476 8.751 1.00 43.03 45 LEU C C 1
ATOM 2573 O O . LEU C 1 48 ? 33.855 35.329 9.237 1.00 45.72 45 LEU C O 1
ATOM 2578 N N . ASP C 1 49 ? 31.794 34.621 8.681 1.00 49.02 46 ASP C N 1
ATOM 2579 C CA . ASP C 1 49 ? 31.093 35.808 9.157 1.00 53.88 46 ASP C CA 1
ATOM 2580 C C . ASP C 1 49 ? 31.321 36.064 10.657 1.00 50.62 46 ASP C C 1
ATOM 2581 O O . ASP C 1 49 ? 31.593 37.182 11.067 1.00 52.43 46 ASP C O 1
ATOM 2586 N N . LYS C 1 50 ? 31.205 35.016 11.465 1.00 48.37 47 LYS C N 1
ATOM 2587 C CA . LYS C 1 50 ? 31.589 35.075 12.870 1.00 47.69 47 LYS C CA 1
ATOM 2588 C C . LYS C 1 50 ? 33.059 35.490 13.032 1.00 47.05 47 LYS C C 1
ATOM 2589 O O . LYS C 1 50 ? 33.368 36.385 13.809 1.00 49.39 47 LYS C O 1
ATOM 2595 N N . LEU C 1 51 ? 33.952 34.840 12.285 1.00 43.04 48 LEU C N 1
ATOM 2596 C CA . LEU C 1 51 ? 35.388 35.067 12.413 1.00 42.09 48 LEU C CA 1
ATOM 2597 C C . LEU C 1 51 ? 35.753 36.515 12.128 1.00 40.88 48 LEU C C 1
ATOM 2598 O O . LEU C 1 51 ? 36.705 37.055 12.713 1.00 36.61 48 LEU C O 1
ATOM 2603 N N . LEU C 1 52 ? 34.988 37.123 11.214 1.00 44.42 49 LEU C N 1
ATOM 2604 C CA . LEU C 1 52 ? 35.211 38.492 10.729 1.00 45.94 49 LEU C CA 1
ATOM 2605 C C . LEU C 1 52 ? 34.880 39.621 11.715 1.00 49.68 49 LEU C C 1
ATOM 2606 O O . LEU C 1 52 ? 35.369 40.744 11.563 1.00 49.91 49 LEU C O 1
ATOM 2611 N N . GLN C 1 53 ? 34.053 39.327 12.713 1.00 51.49 50 GLN C N 1
ATOM 2612 C CA . GLN C 1 53 ? 33.694 40.329 13.709 1.00 58.13 50 GLN C CA 1
ATOM 2613 C C . GLN C 1 53 ? 34.764 40.497 14.801 1.00 58.53 50 GLN C C 1
ATOM 2614 O O . GLN C 1 53 ? 34.661 41.379 15.651 1.00 60.61 50 GLN C O 1
ATOM 2620 N N . ASP C 1 54 ? 35.782 39.642 14.772 1.00 55.75 51 ASP C N 1
ATOM 2621 C CA . ASP C 1 54 ? 37.007 39.823 15.554 1.00 53.20 51 ASP C CA 1
ATOM 2622 C C . ASP C 1 54 ? 37.501 41.263 15.369 1.00 53.20 51 ASP C C 1
ATOM 2623 O O . ASP C 1 54 ? 37.270 41.893 14.317 1.00 53.54 51 ASP C O 1
ATOM 2628 N N . ASP C 1 55 ? 38.184 41.782 16.382 1.00 51.05 52 ASP C N 1
ATOM 2629 C CA . ASP C 1 55 ? 38.674 43.151 16.346 1.00 52.31 52 ASP C CA 1
ATOM 2630 C C . ASP C 1 55 ? 40.073 43.107 15.797 1.00 50.52 52 ASP C C 1
ATOM 2631 O O . ASP C 1 55 ? 40.636 44.130 15.397 1.00 52.51 52 ASP C O 1
ATOM 2636 N N . LEU C 1 56 ? 40.654 41.915 15.821 1.00 44.15 53 LEU C N 1
ATOM 2637 C CA . LEU C 1 56 ? 41.947 41.737 15.187 1.00 44.98 53 LEU C CA 1
ATOM 2638 C C . LEU C 1 56 ? 41.802 41.850 13.661 1.00 40.36 53 LEU C C 1
ATOM 2639 O O . LEU C 1 56 ? 40.716 41.624 13.095 1.00 36.22 53 LEU C O 1
ATOM 2644 N N . PRO C 1 57 ? 42.889 42.251 12.999 1.00 40.07 54 PRO C N 1
ATOM 2645 C CA . PRO C 1 57 ? 42.845 42.166 11.534 1.00 39.76 54 PRO C CA 1
ATOM 2646 C C . PRO C 1 57 ? 42.896 40.715 11.063 1.00 38.54 54 PRO C C 1
ATOM 2647 O O . PRO C 1 57 ? 43.460 39.828 11.693 1.00 40.45 54 PRO C O 1
ATOM 2659 N N . VAL C 1 59 ? 43.432 38.115 7.552 1.00 39.46 56 VAL C N 1
ATOM 2660 C CA . VAL C 1 59 ? 43.889 37.883 6.196 1.00 38.48 56 VAL C CA 1
ATOM 2661 C C . VAL C 1 59 ? 43.261 36.605 5.658 1.00 39.68 56 VAL C C 1
ATOM 2662 O O . VAL C 1 59 ? 43.382 35.541 6.260 1.00 43.33 56 VAL C O 1
ATOM 2666 N N . ILE C 1 60 ? 42.609 36.696 4.513 1.00 33.89 57 ILE C N 1
ATOM 2667 C CA . ILE C 1 60 ? 41.861 35.566 4.015 1.00 32.19 57 ILE C CA 1
ATOM 2668 C C . ILE C 1 60 ? 42.419 35.088 2.676 1.00 31.69 57 ILE C C 1
ATOM 2669 O O . ILE C 1 60 ? 42.438 35.834 1.713 1.00 32.40 57 ILE C O 1
ATOM 2674 N N . ASP C 1 61 ? 42.862 33.843 2.622 1.00 27.65 58 ASP C N 1
ATOM 2675 C CA . ASP C 1 61 ? 43.372 33.278 1.399 1.00 29.84 58 ASP C CA 1
ATOM 2676 C C . ASP C 1 61 ? 42.220 32.535 0.718 1.00 29.84 58 ASP C C 1
ATOM 2677 O O . ASP C 1 61 ? 41.821 31.470 1.182 1.00 29.62 58 ASP C O 1
ATOM 2682 N N . PHE C 1 62 ? 41.661 33.104 -0.354 1.00 26.86 59 PHE C N 1
ATOM 2683 C CA . PHE C 1 62 ? 40.665 32.387 -1.168 1.00 24.14 59 PHE C CA 1
ATOM 2684 C C . PHE C 1 62 ? 41.414 31.593 -2.230 1.00 23.48 59 PHE C C 1
ATOM 2685 O O . PHE C 1 62 ? 42.120 32.162 -3.073 1.00 26.79 59 PHE C O 1
ATOM 2693 N N . TRP C 1 63 ? 41.280 30.278 -2.190 1.00 22.57 60 TRP C N 1
ATOM 2694 C CA . TRP C 1 63 ? 42.176 29.408 -2.934 1.00 21.72 60 TRP C CA 1
ATOM 2695 C C . TRP C 1 63 ? 41.343 28.219 -3.410 1.00 26.91 60 TRP C C 1
ATOM 2696 O O . TRP C 1 63 ? 40.175 28.086 -3.019 1.00 27.49 60 TRP C O 1
ATOM 2707 N N . ALA C 1 64 ? 41.933 27.370 -4.262 1.00 27.42 61 ALA C N 1
ATOM 2708 C CA . ALA C 1 64 ? 41.363 26.062 -4.606 1.00 25.09 61 ALA C CA 1
ATOM 2709 C C . ALA C 1 64 ? 42.477 25.063 -4.923 1.00 24.60 61 ALA C C 1
ATOM 2710 O O . ALA C 1 64 ? 43.561 25.444 -5.369 1.00 27.28 61 ALA C O 1
ATOM 2712 N N . PRO C 1 65 ? 42.210 23.764 -4.721 1.00 25.30 62 PRO C N 1
ATOM 2713 C CA . PRO C 1 65 ? 43.276 22.767 -4.876 1.00 27.38 62 PRO C CA 1
ATOM 2714 C C . PRO C 1 65 ? 43.823 22.578 -6.296 1.00 32.01 62 PRO C C 1
ATOM 2715 O O . PRO C 1 65 ? 45.011 22.257 -6.388 1.00 34.26 62 PRO C O 1
ATOM 2719 N N . TRP C 1 66 ? 43.032 22.770 -7.359 1.00 29.46 63 TRP C N 1
ATOM 2720 C CA . TRP C 1 66 ? 43.587 22.596 -8.719 1.00 30.90 63 TRP C CA 1
ATOM 2721 C C . TRP C 1 66 ? 44.342 23.827 -9.187 1.00 31.57 63 TRP C C 1
ATOM 2722 O O . TRP C 1 66 ? 44.675 23.965 -10.349 1.00 39.89 63 TRP C O 1
ATOM 2733 N N . CYS C 1 67 ? 44.620 24.720 -8.263 1.00 25.23 64 CYS C N 1
ATOM 2734 C CA . CYS C 1 67 ? 45.229 25.981 -8.590 1.00 22.58 64 CYS C CA 1
ATOM 2735 C C . CYS C 1 67 ? 46.702 25.912 -8.269 1.00 25.53 64 CYS C C 1
ATOM 2736 O O . CYS C 1 67 ? 47.074 25.911 -7.112 1.00 30.43 64 CYS C O 1
ATOM 2739 N N . GLY C 1 68 ? 47.547 25.843 -9.287 1.00 30.34 65 GLY C N 1
ATOM 2740 C CA . GLY C 1 68 ? 48.983 25.734 -9.069 1.00 31.61 65 GLY C CA 1
ATOM 2741 C C . GLY C 1 68 ? 49.598 26.800 -8.167 1.00 27.92 65 GLY C C 1
ATOM 2742 O O . GLY C 1 68 ? 50.351 26.503 -7.250 1.00 27.03 65 GLY C O 1
ATOM 2743 N N . PRO C 1 69 ? 49.300 28.070 -8.438 1.00 26.00 66 PRO C N 1
ATOM 2744 C CA . PRO C 1 69 ? 49.781 29.171 -7.571 1.00 26.26 66 PRO C CA 1
ATOM 2745 C C . PRO C 1 69 ? 49.234 29.108 -6.127 1.00 26.49 66 PRO C C 1
ATOM 2746 O O . PRO C 1 69 ? 49.905 29.542 -5.174 1.00 30.67 66 PRO C O 1
ATOM 2750 N N . CYS C 1 70 ? 48.036 28.557 -5.957 1.00 21.27 67 CYS C N 1
ATOM 2751 C CA . CYS C 1 70 ? 47.482 28.460 -4.615 1.00 25.42 67 CYS C CA 1
ATOM 2752 C C . CYS C 1 70 ? 48.346 27.491 -3.846 1.00 30.87 67 CYS C C 1
ATOM 2753 O O . CYS C 1 70 ? 48.711 27.710 -2.668 1.00 35.39 67 CYS C O 1
ATOM 2756 N N . ARG C 1 71 ? 48.695 26.416 -4.538 1.00 28.13 68 ARG C N 1
ATOM 2757 C CA . ARG C 1 71 ? 49.444 25.350 -3.935 1.00 35.04 68 ARG C CA 1
ATOM 2758 C C . ARG C 1 71 ? 50.815 25.820 -3.486 1.00 35.48 68 ARG C C 1
ATOM 2759 O O . ARG C 1 71 ? 51.309 25.409 -2.431 1.00 36.84 68 ARG C O 1
ATOM 2767 N N . SER C 1 72 ? 51.422 26.688 -4.277 1.00 34.46 69 SER C N 1
ATOM 2768 C CA . SER C 1 72 ? 52.721 27.270 -3.928 1.00 36.19 69 SER C CA 1
ATOM 2769 C C . SER C 1 72 ? 52.593 28.203 -2.777 1.00 30.85 69 SER C C 1
ATOM 2770 O O . SER C 1 72 ? 53.452 28.268 -1.949 1.00 32.51 69 SER C O 1
ATOM 2773 N N . PHE C 1 73 ? 51.544 28.999 -2.782 1.00 30.35 70 PHE C N 1
ATOM 2774 C CA . PHE C 1 73 ? 51.414 30.032 -1.778 1.00 31.30 70 PHE C CA 1
ATOM 2775 C C . PHE C 1 73 ? 51.085 29.505 -0.379 1.00 31.92 70 PHE C C 1
ATOM 2776 O O . PHE C 1 73 ? 51.397 30.149 0.633 1.00 35.74 70 PHE C O 1
ATOM 2784 N N . ALA C 1 74 ? 50.414 28.362 -0.329 1.00 29.49 71 ALA C N 1
ATOM 2785 C CA . ALA C 1 74 ? 49.929 27.813 0.932 1.00 30.41 71 ALA C CA 1
ATOM 2786 C C . ALA C 1 74 ? 50.939 27.818 2.117 1.00 39.97 71 ALA C C 1
ATOM 2787 O O . ALA C 1 74 ? 50.637 28.378 3.187 1.00 39.65 71 ALA C O 1
ATOM 2789 N N . PRO C 1 75 ? 52.133 27.206 1.936 1.00 37.58 72 PRO C N 1
ATOM 2790 C CA . PRO C 1 75 ? 53.114 27.122 3.022 1.00 38.10 72 PRO C CA 1
ATOM 2791 C C . PRO C 1 75 ? 53.634 28.479 3.422 1.00 39.23 72 PRO C C 1
ATOM 2792 O O . PRO C 1 75 ? 54.013 28.678 4.576 1.00 40.65 72 PRO C O 1
ATOM 2796 N N . ILE C 1 76 ? 53.676 29.400 2.470 1.00 38.15 73 ILE C N 1
ATOM 2797 C CA . ILE C 1 76 ? 54.099 30.757 2.779 1.00 38.10 73 ILE C CA 1
ATOM 2798 C C . ILE C 1 76 ? 53.075 31.395 3.713 1.00 37.88 73 ILE C C 1
ATOM 2799 O O . ILE C 1 76 ? 53.414 32.142 4.621 1.00 39.94 73 ILE C O 1
ATOM 2804 N N . PHE C 1 77 ? 51.811 31.086 3.477 1.00 36.13 74 PHE C N 1
ATOM 2805 C CA . PHE C 1 77 ? 50.736 31.679 4.229 1.00 34.02 74 PHE C CA 1
ATOM 2806 C C . PHE C 1 77 ? 50.800 31.111 5.626 1.00 37.95 74 PHE C C 1
ATOM 2807 O O . PHE C 1 77 ? 50.681 31.832 6.603 1.00 42.74 74 PHE C O 1
ATOM 2815 N N . ALA C 1 78 ? 50.985 29.802 5.699 1.00 36.41 75 ALA C N 1
ATOM 2816 C CA . ALA C 1 78 ? 51.003 29.088 6.951 1.00 41.04 75 ALA C CA 1
ATOM 2817 C C . ALA C 1 78 ? 52.198 29.522 7.775 1.00 44.31 75 ALA C C 1
ATOM 2818 O O . ALA C 1 78 ? 52.074 29.836 8.955 1.00 41.91 75 ALA C O 1
ATOM 2820 N N . GLU C 1 79 ? 53.354 29.577 7.135 1.00 48.09 76 GLU C N 1
ATOM 2821 C CA . GLU C 1 79 ? 54.527 30.105 7.807 1.00 50.34 76 GLU C CA 1
ATOM 2822 C C . GLU C 1 79 ? 54.262 31.523 8.340 1.00 48.39 76 GLU C C 1
ATOM 2823 O O . GLU C 1 79 ? 54.517 31.812 9.505 1.00 51.10 76 GLU C O 1
ATOM 2829 N N . THR C 1 80 ? 53.733 32.397 7.495 1.00 42.13 77 THR C N 1
ATOM 2830 C CA . THR C 1 80 ? 53.514 33.776 7.896 1.00 37.88 77 THR C CA 1
ATOM 2831 C C . THR C 1 80 ? 52.546 33.843 9.078 1.00 44.52 77 THR C C 1
ATOM 2832 O O . THR C 1 80 ? 52.712 34.683 9.968 1.00 49.18 77 THR C O 1
ATOM 2836 N N . ALA C 1 81 ? 51.552 32.949 9.105 1.00 42.77 78 ALA C N 1
ATOM 2837 C CA . ALA C 1 81 ? 50.593 32.870 10.226 1.00 37.11 78 ALA C CA 1
ATOM 2838 C C . ALA C 1 81 ? 51.262 32.566 11.539 1.00 44.40 78 ALA C C 1
ATOM 2839 O O . ALA C 1 81 ? 50.964 33.217 12.539 1.00 48.66 78 ALA C O 1
ATOM 2841 N N . ALA C 1 82 ? 52.135 31.559 11.561 1.00 45.16 79 ALA C N 1
ATOM 2842 C CA . ALA C 1 82 ? 52.791 31.183 12.822 1.00 46.35 79 ALA C CA 1
ATOM 2843 C C . ALA C 1 82 ? 53.510 32.382 13.396 1.00 49.97 79 ALA C C 1
ATOM 2844 O O . ALA C 1 82 ? 53.495 32.611 14.609 1.00 54.47 79 ALA C O 1
ATOM 2846 N N . GLU C 1 83 ? 54.122 33.155 12.503 1.00 50.54 80 GLU C N 1
ATOM 2847 C CA . GLU C 1 83 ? 54.964 34.278 12.883 1.00 51.83 80 GLU C CA 1
ATOM 2848 C C . GLU C 1 83 ? 54.181 35.451 13.457 1.00 52.65 80 GLU C C 1
ATOM 2849 O O . GLU C 1 83 ? 54.708 36.221 14.258 1.00 57.78 80 GLU C O 1
ATOM 2855 N N . ARG C 1 84 ? 52.913 35.568 13.095 1.00 48.60 81 ARG C N 1
ATOM 2856 C CA . ARG C 1 84 ? 52.128 36.706 13.542 1.00 48.98 81 ARG C CA 1
ATOM 2857 C C . ARG C 1 84 ? 51.031 36.241 14.481 1.00 52.59 81 ARG C C 1
ATOM 2858 O O . ARG C 1 84 ? 49.974 36.880 14.581 1.00 48.51 81 ARG C O 1
ATOM 2866 N N . ALA C 1 85 ? 51.332 35.134 15.171 1.00 56.76 82 ALA C N 1
ATOM 2867 C CA . ALA C 1 85 ? 50.418 34.377 16.029 1.00 60.55 82 ALA C CA 1
ATOM 2868 C C . ALA C 1 85 ? 49.510 35.211 16.944 1.00 64.48 82 ALA C C 1
ATOM 2869 O O . ALA C 1 85 ? 48.336 34.868 17.127 1.00 66.88 82 ALA C O 1
ATOM 2871 N N . GLY C 1 86 ? 50.038 36.294 17.510 1.00 63.54 83 GLY C N 1
ATOM 2872 C CA . GLY C 1 86 ? 49.249 37.119 18.409 1.00 62.95 83 GLY C CA 1
ATOM 2873 C C . GLY C 1 86 ? 48.665 38.417 17.855 1.00 60.01 83 GLY C C 1
ATOM 2874 O O . GLY C 1 86 ? 48.126 39.222 18.638 1.00 57.65 83 GLY C O 1
ATOM 2875 N N . LYS C 1 87 ? 48.727 38.613 16.528 1.00 55.34 84 LYS C N 1
ATOM 2876 C CA . LYS C 1 87 ? 48.433 39.918 15.928 1.00 53.48 84 LYS C CA 1
ATOM 2877 C C . LYS C 1 87 ? 47.518 39.911 14.698 1.00 52.84 84 LYS C C 1
ATOM 2878 O O . LYS C 1 87 ? 46.725 40.835 14.484 1.00 54.42 84 LYS C O 1
ATOM 2884 N N . VAL C 1 88 ? 47.633 38.887 13.866 1.00 48.24 85 VAL C N 1
ATOM 2885 C CA . VAL C 1 88 ? 46.770 38.797 12.711 1.00 43.37 85 VAL C CA 1
ATOM 2886 C C . VAL C 1 88 ? 46.252 37.360 12.628 1.00 43.12 85 VAL C C 1
ATOM 2887 O O . VAL C 1 88 ? 47.005 36.413 12.886 1.00 43.47 85 VAL C O 1
ATOM 2891 N N . ARG C 1 89 ? 44.960 37.198 12.329 1.00 40.11 86 ARG C N 1
ATOM 2892 C CA . ARG C 1 89 ? 44.406 35.872 12.096 1.00 37.48 86 ARG C CA 1
ATOM 2893 C C . ARG C 1 89 ? 44.537 35.585 10.612 1.00 38.23 86 ARG C C 1
ATOM 2894 O O . ARG C 1 89 ? 44.393 36.489 9.759 1.00 31.16 86 ARG C O 1
ATOM 2902 N N . PHE C 1 90 ? 44.825 34.321 10.319 1.00 36.93 87 PHE C N 1
ATOM 2903 C CA . PHE C 1 90 ? 44.957 33.865 8.958 1.00 29.87 87 PHE C CA 1
ATOM 2904 C C . PHE C 1 90 ? 43.929 32.817 8.703 1.00 29.87 87 PHE C C 1
ATOM 2905 O O . PHE C 1 90 ? 43.920 31.796 9.380 1.00 29.16 87 PHE C O 1
ATOM 2913 N N . VAL C 1 91 ? 43.065 33.077 7.721 1.00 28.24 88 VAL C N 1
ATOM 2914 C CA . VAL C 1 91 ? 42.054 32.137 7.353 1.00 28.60 88 VAL C CA 1
ATOM 2915 C C . VAL C 1 91 ? 42.067 31.828 5.837 1.00 32.55 88 VAL C C 1
ATOM 2916 O O . VAL C 1 91 ? 42.555 32.621 5.030 1.00 29.72 88 VAL C O 1
ATOM 2920 N N . LYS C 1 92 ? 41.573 30.637 5.498 1.00 31.62 89 LYS C N 1
ATOM 2921 C CA . LYS C 1 92 ? 41.525 30.120 4.145 1.00 30.21 89 LYS C CA 1
ATOM 2922 C C . LYS C 1 92 ? 40.102 29.770 3.812 1.00 27.39 89 LYS C C 1
ATOM 2923 O O . LYS C 1 92 ? 39.377 29.281 4.673 1.00 28.44 89 LYS C O 1
ATOM 2929 N N . VAL C 1 93 ? 39.670 30.053 2.585 1.00 27.66 90 VAL C N 1
ATOM 2930 C CA . VAL C 1 93 ? 38.437 29.454 2.102 1.00 26.13 90 VAL C CA 1
ATOM 2931 C C . VAL C 1 93 ? 38.653 28.828 0.751 1.00 25.46 90 VAL C C 1
ATOM 2932 O O . VAL C 1 93 ? 39.256 29.418 -0.136 1.00 24.61 90 VAL C O 1
ATOM 2936 N N . ASN C 1 94 ? 38.196 27.592 0.652 1.00 24.28 91 ASN C N 1
ATOM 2937 C CA . ASN C 1 94 ? 38.282 26.827 -0.544 1.00 25.07 91 ASN C CA 1
ATOM 2938 C C . ASN C 1 94 ? 37.106 27.280 -1.360 1.00 26.12 91 ASN C C 1
ATOM 2939 O O . ASN C 1 94 ? 35.947 27.003 -0.997 1.00 28.83 91 ASN C O 1
ATOM 2944 N N . THR C 1 95 ? 37.399 27.995 -2.437 1.00 20.25 92 THR C N 1
ATOM 2945 C CA . THR C 1 95 ? 36.352 28.602 -3.269 1.00 19.22 92 THR C CA 1
ATOM 2946 C C . THR C 1 95 ? 35.493 27.565 -3.948 1.00 17.11 92 THR C C 1
ATOM 2947 O O . THR C 1 95 ? 34.320 27.796 -4.156 1.00 20.57 92 THR C O 1
ATOM 2951 N N . GLU C 1 96 ? 36.073 26.422 -4.289 1.00 21.43 93 GLU C N 1
ATOM 2952 C CA . GLU C 1 96 ? 35.300 25.318 -4.892 1.00 24.95 93 GLU C CA 1
ATOM 2953 C C . GLU C 1 96 ? 34.377 24.596 -3.869 1.00 33.49 93 GLU C C 1
ATOM 2954 O O . GLU C 1 96 ? 33.275 24.156 -4.201 1.00 30.69 93 GLU C O 1
ATOM 2960 N N . ALA C 1 97 ? 34.840 24.474 -2.624 1.00 33.43 94 ALA C N 1
ATOM 2961 C CA . ALA C 1 97 ? 34.066 23.808 -1.586 1.00 31.18 94 ALA C CA 1
ATOM 2962 C C . ALA C 1 97 ? 33.092 24.744 -0.893 1.00 31.77 94 ALA C C 1
ATOM 2963 O O . ALA C 1 97 ? 32.107 24.290 -0.339 1.00 36.25 94 ALA C O 1
ATOM 2965 N N . GLU C 1 98 ? 33.361 26.049 -0.943 1.00 31.33 95 GLU C N 1
ATOM 2966 C CA . GLU C 1 98 ? 32.504 27.061 -0.323 1.00 29.51 95 GLU C CA 1
ATOM 2967 C C . GLU C 1 98 ? 32.053 28.036 -1.398 1.00 28.65 95 GLU C C 1
ATOM 2968 O O . GLU C 1 98 ? 32.471 29.189 -1.414 1.00 28.04 95 GLU C O 1
ATOM 2974 N N . PRO C 1 99 ? 31.203 27.572 -2.318 1.00 30.14 96 PRO C N 1
ATOM 2975 C CA . PRO C 1 99 ? 30.888 28.436 -3.467 1.00 31.56 96 PRO C CA 1
ATOM 2976 C C . PRO C 1 99 ? 30.115 29.698 -3.068 1.00 29.87 96 PRO C C 1
ATOM 2977 O O . PRO C 1 99 ? 30.261 30.763 -3.685 1.00 27.18 96 PRO C O 1
ATOM 2981 N N . ALA C 1 100 ? 29.306 29.587 -2.022 1.00 28.55 97 ALA C N 1
ATOM 2982 C CA . ALA C 1 100 ? 28.506 30.715 -1.568 1.00 27.90 97 ALA C CA 1
ATOM 2983 C C . ALA C 1 100 ? 29.403 31.822 -1.065 1.00 31.04 97 ALA C C 1
ATOM 2984 O O . ALA C 1 100 ? 29.128 33.006 -1.278 1.00 33.06 97 ALA C O 1
ATOM 2986 N N . LEU C 1 101 ? 30.458 31.432 -0.350 1.00 30.15 98 LEU C N 1
ATOM 2987 C CA . LEU C 1 101 ? 31.457 32.389 0.074 1.00 28.51 98 LEU C CA 1
ATOM 2988 C C . LEU C 1 101 ? 32.189 32.985 -1.134 1.00 25.38 98 LEU C C 1
ATOM 2989 O O . LEU C 1 101 ? 32.479 34.180 -1.183 1.00 27.10 98 LEU C O 1
ATOM 2994 N N . SER C 1 102 ? 32.526 32.154 -2.100 1.00 24.26 99 SER C N 1
ATOM 2995 C CA . SER C 1 102 ? 33.274 32.672 -3.256 1.00 23.70 99 SER C CA 1
ATOM 2996 C C . SER C 1 102 ? 32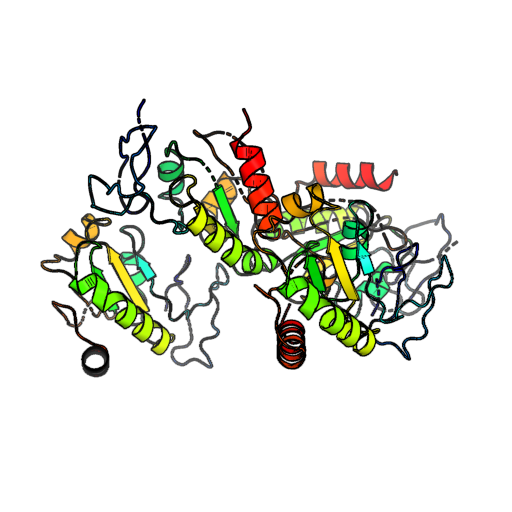.458 33.788 -3.929 1.00 20.06 99 SER C C 1
ATOM 2997 O O . SER C 1 102 ? 32.969 34.844 -4.323 1.00 17.28 99 SER C O 1
ATOM 3000 N N . THR C 1 103 ? 31.175 33.513 -4.037 1.00 21.42 100 THR C N 1
ATOM 3001 C CA . THR C 1 103 ? 30.216 34.362 -4.726 1.00 26.21 100 THR C CA 1
ATOM 3002 C C . THR C 1 103 ? 29.963 35.610 -3.919 1.00 24.70 100 THR C C 1
ATOM 3003 O O . THR C 1 103 ? 29.979 36.700 -4.437 1.00 28.68 100 THR C O 1
ATOM 3007 N N . ARG C 1 104 ? 29.730 35.450 -2.635 1.00 23.89 101 ARG C N 1
ATOM 3008 C CA . ARG C 1 104 ? 29.539 36.630 -1.784 1.00 29.08 101 ARG C CA 1
ATOM 3009 C C . ARG C 1 104 ? 30.750 37.569 -1.784 1.00 31.46 101 ARG C C 1
ATOM 3010 O O . ARG C 1 104 ? 30.574 38.776 -1.826 1.00 35.08 101 ARG C O 1
ATOM 3018 N N . PHE C 1 105 ? 31.970 37.029 -1.729 1.00 26.79 102 PHE C N 1
ATOM 3019 C CA . PHE C 1 105 ? 33.169 37.876 -1.724 1.00 22.36 102 PHE C CA 1
ATOM 3020 C C . PHE C 1 105 ? 33.655 38.222 -3.131 1.00 23.65 102 PHE C C 1
ATOM 3021 O O . PHE C 1 105 ? 34.689 38.895 -3.300 1.00 20.00 102 PHE C O 1
ATOM 3029 N N . ARG C 1 106 ? 32.886 37.771 -4.134 1.00 25.28 103 ARG C N 1
ATOM 3030 C CA . ARG C 1 106 ? 33.057 38.189 -5.529 1.00 19.93 103 ARG C CA 1
ATOM 3031 C C . ARG C 1 106 ? 34.470 37.914 -5.944 1.00 21.65 103 ARG C C 1
ATOM 3032 O O . ARG C 1 106 ? 35.172 38.787 -6.412 1.00 19.10 103 ARG C O 1
ATOM 3040 N N . ILE C 1 107 ? 34.890 36.678 -5.733 1.00 25.23 104 ILE C N 1
ATOM 3041 C CA . ILE C 1 107 ? 36.217 36.252 -6.083 1.00 20.94 104 ILE C CA 1
ATOM 3042 C C . ILE C 1 107 ? 36.287 36.097 -7.599 1.00 19.70 104 ILE C C 1
ATOM 3043 O O . ILE C 1 107 ? 35.427 35.450 -8.184 1.00 19.07 104 ILE C O 1
ATOM 3048 N N . ARG C 1 108 ? 37.298 36.708 -8.222 1.00 20.71 105 ARG C N 1
ATOM 3049 C CA . ARG C 1 108 ? 37.431 36.731 -9.685 1.00 23.21 105 ARG C CA 1
ATOM 3050 C C . ARG C 1 108 ? 38.702 36.015 -10.181 1.00 26.43 105 ARG C C 1
ATOM 3051 O O . ARG C 1 108 ? 38.880 35.820 -11.388 1.00 31.49 105 ARG C O 1
ATOM 3059 N N . SER C 1 109 ? 39.589 35.691 -9.245 1.00 21.17 106 SER C N 1
ATOM 3060 C CA . SER C 1 109 ? 40.781 34.885 -9.450 1.00 23.20 106 SER C CA 1
ATOM 3061 C C . SER C 1 109 ? 41.247 34.307 -8.124 1.00 22.29 106 SER C C 1
ATOM 3062 O O . SER C 1 109 ? 40.995 34.867 -7.035 1.00 22.07 106 SER C O 1
ATOM 3065 N N . ILE C 1 110 ? 41.950 33.191 -8.215 1.00 19.82 107 ILE C N 1
ATOM 3066 C CA . ILE C 1 110 ? 42.557 32.581 -7.044 1.00 20.09 107 ILE C CA 1
ATOM 3067 C C . ILE C 1 110 ? 44.045 32.407 -7.322 1.00 25.52 107 ILE C C 1
ATOM 3068 O O . ILE C 1 110 ? 44.428 32.157 -8.458 1.00 29.06 107 ILE C O 1
ATOM 3073 N N . PRO C 1 111 ? 44.878 32.537 -6.289 1.00 23.56 108 PRO C N 1
ATOM 3074 C CA . PRO C 1 111 ? 44.390 32.841 -4.950 1.00 25.23 108 PRO C CA 1
ATOM 3075 C C . PRO C 1 111 ? 44.174 34.328 -4.823 1.00 26.03 108 PRO C C 1
ATOM 3076 O O . PRO C 1 111 ? 44.977 35.073 -5.375 1.00 24.81 108 PRO C O 1
ATOM 3080 N N . THR C 1 112 ? 43.099 34.742 -4.135 1.00 27.16 109 THR C N 1
ATOM 3081 C CA . THR C 1 112 ? 42.901 36.137 -3.730 1.00 25.87 109 THR C CA 1
ATOM 3082 C C . THR C 1 112 ? 43.072 36.239 -2.195 1.00 24.54 109 THR C C 1
ATOM 3083 O O . THR C 1 112 ? 42.461 35.498 -1.434 1.00 27.37 109 THR C O 1
ATOM 3087 N N . ILE C 1 113 ? 43.974 37.109 -1.766 1.00 22.79 110 ILE C N 1
ATOM 3088 C CA . ILE C 1 113 ? 44.292 37.292 -0.358 1.00 24.18 110 ILE C CA 1
ATOM 3089 C C . ILE C 1 113 ? 43.787 38.656 0.091 1.00 27.15 110 ILE C C 1
ATOM 3090 O O . ILE C 1 113 ? 44.310 39.689 -0.332 1.00 33.24 110 ILE C O 1
ATOM 3103 N N . LEU C 1 115 ? 42.861 41.432 3.161 1.00 33.66 112 LEU C N 1
ATOM 3104 C CA . LEU C 1 115 ? 43.106 41.917 4.514 1.00 35.83 112 LEU C CA 1
ATOM 3105 C C . LEU C 1 115 ? 41.900 42.703 5.004 1.00 36.06 112 LEU C C 1
ATOM 3106 O O . LEU C 1 115 ? 41.487 43.672 4.349 1.00 32.48 112 LEU C O 1
ATOM 3111 N N . TYR C 1 116 ? 41.360 42.296 6.158 1.00 34.30 113 TYR C N 1
ATOM 3112 C CA . TYR C 1 116 ? 40.165 42.913 6.737 1.00 37.16 113 TYR C CA 1
ATOM 3113 C C . TYR C 1 116 ? 40.422 43.532 8.107 1.00 43.30 113 TYR C C 1
ATOM 3114 O O . TYR C 1 116 ? 41.246 43.026 8.892 1.00 41.93 113 TYR C O 1
ATOM 3123 N N . ARG C 1 117 ? 39.707 44.621 8.390 1.00 46.95 114 ARG C N 1
ATOM 3124 C CA . ARG C 1 117 ? 39.736 45.242 9.718 1.00 56.07 114 ARG C CA 1
ATOM 3125 C C . ARG C 1 117 ? 38.342 45.664 10.054 1.00 58.03 114 ARG C C 1
ATOM 3126 O O . ARG C 1 117 ? 37.753 46.467 9.344 1.00 58.64 114 ARG C O 1
ATOM 3134 N N . ASN C 1 118 ? 37.816 45.105 11.128 1.00 60.27 115 ASN C N 1
ATOM 3135 C CA . ASN C 1 118 ? 36.488 45.459 11.594 1.00 64.53 115 ASN C CA 1
ATOM 3136 C C . ASN C 1 118 ? 35.452 45.428 10.496 1.00 57.18 115 ASN C C 1
ATOM 3137 O O . ASN C 1 118 ? 34.725 46.402 10.279 1.00 55.04 115 ASN C O 1
ATOM 3142 N N . GLY C 1 119 ? 35.396 44.289 9.813 0.83 50.99 116 GLY C N 1
ATOM 3143 C CA . GLY C 1 119 ? 34.339 44.026 8.861 0.83 49.86 116 GLY C CA 1
ATOM 3144 C C . GLY C 1 119 ? 34.577 44.585 7.472 0.83 48.39 116 GLY C C 1
ATOM 3145 O O . GLY C 1 119 ? 33.840 44.236 6.550 0.83 47.53 116 GLY C O 1
ATOM 3146 N N . LYS C 1 120 ? 35.603 45.427 7.317 0.86 44.70 117 LYS C N 1
ATOM 3147 C CA . LYS C 1 120 ? 35.838 46.137 6.058 0.86 43.43 117 LYS C CA 1
ATOM 3148 C C . LYS C 1 120 ? 37.177 45.798 5.387 0.86 40.71 117 LYS C C 1
ATOM 3149 O O . LYS C 1 120 ? 38.242 45.836 6.010 0.86 41.68 117 LYS C O 1
ATOM 3163 N N . ILE C 1 122 ? 40.554 46.106 3.600 0.96 44.36 119 ILE C N 1
ATOM 3164 C CA . ILE C 1 122 ? 41.599 47.128 3.506 0.96 45.28 119 ILE C CA 1
ATOM 3165 C C . ILE C 1 122 ? 42.341 47.114 2.162 0.96 45.86 119 ILE C C 1
ATOM 3166 O O . ILE C 1 122 ? 42.518 48.149 1.533 0.96 48.72 119 ILE C O 1
ATOM 3171 N N . ASP C 1 123 ? 42.778 45.937 1.725 1.00 45.90 120 ASP C N 1
ATOM 3172 C CA . ASP C 1 123 ? 43.474 45.770 0.436 1.00 40.63 120 ASP C CA 1
ATOM 3173 C C . ASP C 1 123 ? 43.458 44.279 0.056 1.00 40.08 120 ASP C C 1
ATOM 3174 O O . ASP C 1 123 ? 43.107 43.425 0.869 1.00 36.32 120 ASP C O 1
ATOM 3187 N N . LEU C 1 125 ? 45.590 41.137 -2.457 1.00 36.10 122 LEU C N 1
ATOM 3188 C CA . LEU C 1 125 ? 46.460 40.659 -3.502 1.00 33.14 122 LEU C CA 1
ATOM 3189 C C . LEU C 1 125 ? 45.685 39.756 -4.420 1.00 36.53 122 LEU C C 1
ATOM 3190 O O . LEU C 1 125 ? 45.017 38.833 -3.949 1.00 39.93 122 LEU C O 1
ATOM 3195 N N . ASN C 1 126 ? 45.796 40.002 -5.724 1.00 33.35 123 ASN C N 1
ATOM 3196 C CA . ASN C 1 126 ? 45.212 39.129 -6.719 1.00 38.44 123 ASN C CA 1
ATOM 3197 C C . ASN C 1 126 ? 46.242 38.199 -7.383 1.00 40.44 123 ASN C C 1
ATOM 3198 O O . ASN C 1 126 ? 46.456 38.248 -8.599 1.00 46.76 123 ASN C O 1
ATOM 3203 N N . GLY C 1 127 ? 46.844 37.337 -6.569 1.00 32.89 124 GLY C N 1
ATOM 3204 C CA . GLY C 1 127 ? 47.810 36.353 -7.018 1.00 27.28 124 GLY C CA 1
ATOM 3205 C C . GLY C 1 127 ? 48.830 35.979 -5.949 1.00 28.61 124 GLY C C 1
ATOM 3206 O O . GLY C 1 127 ? 49.151 36.778 -5.056 1.00 30.74 124 GLY C O 1
ATOM 3207 N N . ALA C 1 128 ? 49.360 34.768 -6.055 1.00 28.24 125 ALA C N 1
ATOM 3208 C CA . ALA C 1 128 ? 50.490 34.342 -5.244 1.00 29.17 125 ALA C CA 1
ATOM 3209 C C . ALA C 1 128 ? 51.695 35.280 -5.306 1.00 33.40 125 ALA C C 1
ATOM 3210 O O . ALA C 1 128 ? 51.946 35.994 -6.276 1.00 37.53 125 ALA C O 1
ATOM 3212 N N . VAL C 1 129 ? 52.486 35.222 -4.260 1.00 35.71 126 VAL C N 1
ATOM 3213 C CA . VAL C 1 129 ? 53.540 36.190 -4.052 1.00 35.17 126 VAL C CA 1
ATOM 3214 C C . VAL C 1 129 ? 54.469 35.485 -3.080 1.00 34.34 126 VAL C C 1
ATOM 3215 O O . VAL C 1 129 ? 54.009 34.707 -2.256 1.00 31.21 126 VAL C O 1
ATOM 3219 N N . PRO C 1 130 ? 55.787 35.648 -3.238 1.00 36.42 127 PRO C N 1
ATOM 3220 C CA . PRO C 1 130 ? 56.667 34.898 -2.325 1.00 38.17 127 PRO C CA 1
ATOM 3221 C C . PRO C 1 130 ? 56.820 35.560 -0.921 1.00 39.89 127 PRO C C 1
ATOM 3222 O O . PRO C 1 130 ? 56.251 36.637 -0.691 1.00 38.89 127 PRO C O 1
ATOM 3226 N N . LYS C 1 131 ? 57.579 34.928 -0.019 1.00 38.62 128 LYS C N 1
ATOM 3227 C CA . LYS C 1 131 ? 57.558 35.296 1.398 1.00 40.53 128 LYS C CA 1
ATOM 3228 C C . LYS C 1 131 ? 57.800 36.781 1.695 1.00 41.27 128 LYS C C 1
ATOM 3229 O O . LYS C 1 131 ? 56.969 37.421 2.324 1.00 43.56 128 LYS C O 1
ATOM 3235 N N . ALA C 1 132 ? 58.924 37.334 1.258 1.00 41.46 129 ALA C N 1
ATOM 3236 C CA . ALA C 1 132 ? 59.255 38.715 1.640 1.00 42.77 129 ALA C CA 1
ATOM 3237 C C . ALA C 1 132 ? 58.273 39.757 1.098 1.00 41.62 129 ALA C C 1
ATOM 3238 O O . ALA C 1 132 ? 57.871 40.658 1.834 1.00 40.27 129 ALA C O 1
ATOM 3240 N N . PRO C 1 133 ? 57.910 39.656 -0.195 1.00 38.94 130 PRO C N 1
ATOM 3241 C CA . PRO C 1 133 ? 56.924 40.597 -0.730 1.00 38.66 130 PRO C CA 1
ATOM 3242 C C . PRO C 1 133 ? 55.650 40.469 0.092 1.00 40.31 130 PRO C C 1
ATOM 3243 O O . PRO C 1 133 ? 55.020 41.473 0.422 1.00 42.72 130 PRO C O 1
ATOM 3247 N N . PHE C 1 134 ? 55.271 39.241 0.425 1.00 40.27 131 PHE C N 1
ATOM 3248 C CA . PHE C 1 134 ? 54.079 39.049 1.263 1.00 40.90 131 PHE C CA 1
ATOM 3249 C C . PHE C 1 134 ? 54.180 39.787 2.626 1.00 40.48 131 PHE C C 1
ATOM 3250 O O . PHE C 1 134 ? 53.226 40.464 3.034 1.00 40.77 131 PHE C O 1
ATOM 3258 N N . ASP C 1 135 ? 55.325 39.683 3.312 1.00 40.10 132 ASP C N 1
ATOM 3259 C CA . ASP C 1 135 ? 55.473 40.374 4.598 1.00 42.40 132 ASP C CA 1
ATOM 3260 C C . ASP C 1 135 ? 55.404 41.873 4.372 1.00 43.13 132 ASP C C 1
ATOM 3261 O O . ASP C 1 135 ? 54.909 42.602 5.230 1.00 42.95 132 ASP C O 1
ATOM 3266 N N . ASN C 1 136 ? 55.915 42.340 3.228 1.00 42.86 133 ASN C N 1
ATOM 3267 C CA . ASN C 1 136 ? 55.987 43.796 3.008 1.00 47.97 133 ASN C CA 1
ATOM 3268 C C . ASN C 1 136 ? 54.617 44.378 2.739 1.00 42.92 133 ASN C C 1
ATOM 3269 O O . ASN C 1 136 ? 54.308 45.494 3.172 1.00 36.97 133 ASN C O 1
ATOM 3274 N N . TRP C 1 137 ? 53.798 43.613 2.020 1.00 41.01 134 TRP C N 1
ATOM 3275 C CA . TRP C 1 137 ? 52.418 44.013 1.818 1.00 40.12 134 TRP C CA 1
ATOM 3276 C C . TRP C 1 137 ? 51.671 44.082 3.172 1.00 41.28 134 TRP C C 1
ATOM 3277 O O . TRP C 1 137 ? 50.962 45.063 3.467 1.00 38.00 134 TRP C O 1
ATOM 3288 N N . LEU C 1 138 ? 51.840 43.046 3.992 1.00 42.50 135 LEU C N 1
ATOM 3289 C CA . LEU C 1 138 ? 51.199 43.021 5.313 1.00 43.99 135 LEU C CA 1
ATOM 3290 C C . LEU C 1 138 ? 51.587 44.214 6.126 1.00 45.57 135 LEU C C 1
ATOM 3291 O O . LEU C 1 138 ? 50.723 44.977 6.570 1.00 48.08 135 LEU C O 1
ATOM 3296 N N . ASP C 1 139 ? 52.892 44.357 6.344 1.00 45.47 136 ASP C N 1
ATOM 3297 C CA . ASP C 1 139 ? 53.393 45.391 7.241 1.00 50.48 136 ASP C CA 1
ATOM 3298 C C . ASP C 1 139 ? 52.870 46.728 6.797 1.00 51.15 136 ASP C C 1
ATOM 3299 O O . ASP C 1 139 ? 52.422 47.548 7.613 1.00 51.59 136 ASP C O 1
ATOM 3304 N N . GLU C 1 140 ? 52.918 46.938 5.490 1.00 50.47 137 GLU C N 1
ATOM 3305 C CA . GLU C 1 140 ? 52.593 48.238 4.943 1.00 56.30 137 GLU C CA 1
ATOM 3306 C C . GLU C 1 140 ? 51.115 48.534 5.059 1.00 54.25 137 GLU C C 1
ATOM 3307 O O . GLU C 1 140 ? 50.729 49.654 5.381 1.00 58.41 137 GLU C O 1
ATOM 3313 N N . GLN C 1 141 ? 50.284 47.538 4.799 1.00 49.57 138 GLN C N 1
ATOM 3314 C CA . GLN C 1 141 ? 48.850 47.776 4.799 1.00 50.54 138 GLN C CA 1
ATOM 3315 C C . GLN C 1 141 ? 48.257 47.952 6.202 1.00 55.35 138 GLN C C 1
ATOM 3316 O O . GLN C 1 141 ? 47.254 48.649 6.376 1.00 58.71 138 GLN C O 1
ATOM 3322 N N . LEU C 1 142 ? 48.875 47.338 7.202 1.00 55.28 139 LEU C N 1
ATOM 3323 C CA . LEU C 1 142 ? 48.353 47.418 8.560 1.00 59.15 139 LEU C CA 1
ATOM 3324 C C . LEU C 1 142 ? 48.608 48.800 9.207 1.00 67.98 139 LEU C C 1
ATOM 3325 O O . LEU C 1 142 ? 48.121 49.083 10.306 1.00 71.51 139 LEU C O 1
ATOM 3330 N N . SER C 1 143 ? 49.348 49.660 8.507 1.00 72.60 140 SER C N 1
ATOM 3331 C CA . SER C 1 143 ? 49.876 50.907 9.083 1.00 78.92 140 SER C CA 1
ATOM 3332 C C . SER C 1 143 ? 48.980 52.135 8.892 1.00 84.45 140 SER C C 1
ATOM 3333 O O . SER C 1 143 ? 49.204 53.192 9.497 1.00 86.43 140 SER C O 1
ATOM 3336 N N . ARG C 1 144 ? 47.954 51.967 8.067 1.00 86.27 141 ARG C N 1
ATOM 3337 C CA . ARG C 1 144 ? 47.087 53.058 7.646 1.00 88.04 141 ARG C CA 1
ATOM 3338 C C . ARG C 1 144 ? 45.945 53.361 8.627 1.00 89.99 141 ARG C C 1
ATOM 3339 O O . ARG C 1 144 ? 45.989 52.977 9.801 1.00 92.06 141 ARG C O 1
ATOM 3347 N N . ALA D 1 3 ? 39.785 -3.969 65.354 1.00 64.51 0 ALA D N 1
ATOM 3348 C CA . ALA D 1 3 ? 40.309 -2.621 65.085 1.00 64.56 0 ALA D CA 1
ATOM 3349 C C . ALA D 1 3 ? 40.632 -2.384 63.600 1.00 67.53 0 ALA D C 1
ATOM 3350 O O . ALA D 1 3 ? 40.472 -3.280 62.759 1.00 69.59 0 ALA D O 1
ATOM 3360 N N . ASN D 1 5 ? 42.327 1.081 60.698 1.00 51.60 2 ASN D N 1
ATOM 3361 C CA . ASN D 1 5 ? 42.908 2.419 60.538 1.00 49.08 2 ASN D CA 1
ATOM 3362 C C . ASN D 1 5 ? 42.320 3.233 59.405 1.00 47.53 2 ASN D C 1
ATOM 3363 O O . ASN D 1 5 ? 42.098 2.720 58.306 1.00 44.06 2 ASN D O 1
ATOM 3368 N N . THR D 1 6 ? 42.077 4.512 59.677 1.00 45.87 3 THR D N 1
ATOM 3369 C CA . THR D 1 6 ? 41.485 5.393 58.684 1.00 39.81 3 THR D CA 1
ATOM 3370 C C . THR D 1 6 ? 42.122 6.762 58.751 1.00 41.48 3 THR D C 1
ATOM 3371 O O . THR D 1 6 ? 42.620 7.166 59.797 1.00 45.64 3 THR D O 1
ATOM 3375 N N . VAL D 1 7 ? 42.086 7.474 57.629 1.00 37.17 4 VAL D N 1
ATOM 3376 C CA . VAL D 1 7 ? 42.856 8.692 57.469 1.00 33.97 4 VAL D CA 1
ATOM 3377 C C . VAL D 1 7 ? 42.027 9.962 57.591 1.00 35.53 4 VAL D C 1
ATOM 3378 O O . VAL D 1 7 ? 40.975 10.090 56.952 1.00 36.10 4 VAL D O 1
ATOM 3382 N N . CYS D 1 8 ? 42.511 10.900 58.404 1.00 33.27 5 CYS D N 1
ATOM 3383 C CA . CYS D 1 8 ? 41.830 12.175 58.554 1.00 30.82 5 CYS D CA 1
ATOM 3384 C C . CYS D 1 8 ? 42.030 13.015 57.308 1.00 30.24 5 CYS D C 1
ATOM 3385 O O . CYS D 1 8 ? 43.148 13.392 56.971 1.00 35.46 5 CYS D O 1
ATOM 3388 N N . THR D 1 9 ? 40.915 13.372 56.703 1.00 25.34 6 THR D N 1
ATOM 3389 C CA . THR D 1 9 ? 40.839 13.955 55.377 1.00 31.47 6 THR D CA 1
ATOM 3390 C C . THR D 1 9 ? 41.286 15.415 55.378 1.00 34.13 6 THR D C 1
ATOM 3391 O O . THR D 1 9 ? 41.399 16.073 54.342 1.00 36.76 6 THR D O 1
ATOM 3395 N N . ALA D 1 10 ? 41.531 15.939 56.565 1.00 32.19 7 ALA D N 1
ATOM 3396 C CA . ALA D 1 10 ? 41.926 17.324 56.668 1.00 28.59 7 ALA D CA 1
ATOM 3397 C C . ALA D 1 10 ? 43.415 17.454 57.003 1.00 33.27 7 ALA D C 1
ATOM 3398 O O . ALA D 1 10 ? 44.104 18.270 56.403 1.00 34.23 7 ALA D O 1
ATOM 3400 N N . CYS D 1 11 ? 43.918 16.658 57.956 1.00 34.97 8 CYS D N 1
ATOM 3401 C CA . CYS D 1 11 ? 45.334 16.770 58.352 1.00 35.63 8 CYS D CA 1
ATOM 3402 C C . CYS D 1 11 ? 46.231 15.556 58.042 1.00 34.96 8 CYS D C 1
ATOM 3403 O O . CYS D 1 11 ? 47.441 15.621 58.273 1.00 37.08 8 CYS D O 1
ATOM 3414 N N . ALA D 1 13 ? 46.345 12.694 59.427 1.00 34.28 10 ALA D N 1
ATOM 3415 C CA . ALA D 1 13 ? 46.601 11.846 60.599 1.00 33.63 10 ALA D CA 1
ATOM 3416 C C . ALA D 1 13 ? 45.821 10.519 60.532 1.00 35.16 10 ALA D C 1
ATOM 3417 O O . ALA D 1 13 ? 44.646 10.482 60.187 1.00 33.00 10 ALA D O 1
ATOM 3419 N N . THR D 1 14 ? 46.502 9.426 60.844 1.00 38.75 11 THR D N 1
ATOM 3420 C CA . THR D 1 14 ? 45.867 8.118 60.953 1.00 38.67 11 THR D CA 1
ATOM 3421 C C . THR D 1 14 ? 45.103 8.040 62.256 1.00 40.82 11 THR D C 1
ATOM 3422 O O . THR D 1 14 ? 45.616 8.453 63.284 1.00 41.02 11 THR D O 1
ATOM 3426 N N . ASN D 1 15 ? 43.900 7.477 62.212 1.00 39.90 12 ASN D N 1
ATOM 3427 C CA . ASN D 1 15 ? 43.051 7.347 63.384 1.00 37.13 12 ASN D CA 1
ATOM 3428 C C . ASN D 1 15 ? 42.559 5.892 63.514 1.00 42.27 12 ASN D C 1
ATOM 3429 O O . ASN D 1 15 ? 41.846 5.392 62.617 1.00 43.93 12 ASN D O 1
ATOM 3434 N N . ARG D 1 16 ? 42.937 5.212 64.606 1.00 42.03 13 ARG D N 1
ATOM 3435 C CA . ARG D 1 16 ? 42.514 3.820 64.803 1.00 48.75 13 ARG D CA 1
ATOM 3436 C C . ARG D 1 16 ? 41.171 3.757 65.547 1.00 53.17 13 ARG D C 1
ATOM 3437 O O . ARG D 1 16 ? 40.997 4.359 66.612 1.00 56.05 13 ARG D O 1
ATOM 3445 N N . LEU D 1 17 ? 40.225 3.028 64.955 1.00 52.25 14 LEU D N 1
ATOM 3446 C CA . LEU D 1 17 ? 38.831 3.014 65.380 1.00 49.35 14 LEU D CA 1
ATOM 3447 C C . LEU D 1 17 ? 38.404 1.576 65.482 1.00 55.20 14 LEU D C 1
ATOM 3448 O O . LEU D 1 17 ? 38.999 0.736 64.808 1.00 58.63 14 LEU D O 1
ATOM 3453 N N . PRO D 1 18 ? 37.374 1.275 66.312 1.00 59.48 15 PRO D N 1
ATOM 3454 C CA . PRO D 1 18 ? 36.885 -0.114 66.361 1.00 64.14 15 PRO D CA 1
ATOM 3455 C C . PRO D 1 18 ? 36.318 -0.502 64.989 1.00 66.28 15 PRO D C 1
ATOM 3456 O O . PRO D 1 18 ? 35.807 0.385 64.285 1.00 61.42 15 PRO D O 1
ATOM 3460 N N . GLU D 1 19 ? 36.402 -1.771 64.595 1.00 72.20 16 GLU D N 1
ATOM 3461 C CA . GLU D 1 19 ? 35.968 -2.096 63.239 1.00 76.70 16 GLU D CA 1
ATOM 3462 C C . GLU D 1 19 ? 34.455 -1.977 63.037 1.00 75.76 16 GLU D C 1
ATOM 3463 O O . GLU D 1 19 ? 33.989 -1.612 61.957 1.00 72.13 16 GLU D O 1
ATOM 3469 N N . GLU D 1 20 ? 33.698 -2.284 64.085 1.00 78.30 17 GLU D N 1
ATOM 3470 C CA . GLU D 1 20 ? 32.295 -1.896 64.150 1.00 78.42 17 GLU D CA 1
ATOM 3471 C C . GLU D 1 20 ? 32.164 -0.801 65.188 1.00 74.08 17 GLU D C 1
ATOM 3472 O O . GLU D 1 20 ? 32.541 -0.990 66.344 1.00 74.55 17 GLU D O 1
ATOM 3478 N N . ARG D 1 21 ? 31.602 0.327 64.781 1.00 70.61 18 ARG D N 1
ATOM 3479 C CA . ARG D 1 21 ? 31.564 1.517 65.622 1.00 71.73 18 ARG D CA 1
ATOM 3480 C C . ARG D 1 21 ? 30.127 1.861 66.029 1.00 74.20 18 ARG D C 1
ATOM 3481 O O . ARG D 1 21 ? 29.170 1.485 65.343 1.00 75.65 18 ARG D O 1
ATOM 3489 N N . ILE D 1 22 ? 29.978 2.597 67.127 1.00 73.52 19 ILE D N 1
ATOM 3490 C CA . ILE D 1 22 ? 28.654 2.995 67.615 1.00 73.73 19 ILE D CA 1
ATOM 3491 C C . ILE D 1 22 ? 27.951 3.955 66.644 1.00 69.11 19 ILE D C 1
ATOM 3492 O O . ILE D 1 22 ? 26.823 3.727 66.218 1.00 72.28 19 ILE D O 1
ATOM 3497 N N . ASP D 1 23 ? 28.632 5.028 66.290 1.00 61.90 20 ASP D N 1
ATOM 3498 C CA . ASP D 1 23 ? 28.057 6.063 65.453 1.00 59.53 20 ASP D CA 1
ATOM 3499 C C . ASP D 1 23 ? 29.071 6.388 64.356 1.00 54.84 20 ASP D C 1
ATOM 3500 O O . ASP D 1 23 ? 30.111 5.743 64.287 1.00 52.17 20 ASP D O 1
ATOM 3505 N N . ASP D 1 24 ? 28.797 7.390 63.519 1.00 51.65 21 ASP D N 1
ATOM 3506 C CA . ASP D 1 24 ? 29.816 7.861 62.559 1.00 51.68 21 ASP D CA 1
ATOM 3507 C C . ASP D 1 24 ? 30.455 9.195 62.967 1.00 46.89 21 ASP D C 1
ATOM 3508 O O . ASP D 1 24 ? 30.933 9.939 62.104 1.00 44.24 21 ASP D O 1
ATOM 3513 N N . GLY D 1 25 ? 30.472 9.499 64.265 1.00 45.42 22 GLY D N 1
ATOM 3514 C CA . GLY D 1 25 ? 30.854 10.836 64.731 1.00 42.41 22 GLY D CA 1
ATOM 3515 C C . GLY D 1 25 ? 32.306 11.045 65.128 1.00 44.00 22 GLY D C 1
ATOM 3516 O O . GLY D 1 25 ? 32.694 12.124 65.587 1.00 46.07 22 GLY D O 1
ATOM 3517 N N . ALA D 1 26 ? 33.126 10.019 64.957 1.00 46.47 23 ALA D N 1
ATOM 3518 C CA . ALA D 1 26 ? 34.517 10.101 65.396 1.00 46.48 23 ALA D CA 1
A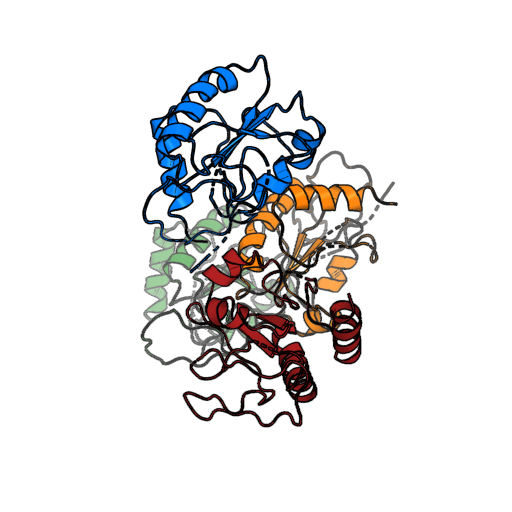TOM 3519 C C . ALA D 1 26 ? 35.204 11.360 64.842 1.00 39.91 23 ALA D C 1
ATOM 3520 O O . ALA D 1 26 ? 34.996 11.727 63.687 1.00 30.20 23 ALA D O 1
ATOM 3522 N N . LYS D 1 27 ? 35.983 12.042 65.691 1.00 39.04 24 LYS D N 1
ATOM 3523 C CA . LYS D 1 27 ? 36.711 13.233 65.263 1.00 37.54 24 LYS D CA 1
ATOM 3524 C C . LYS D 1 27 ? 38.191 12.902 65.274 1.00 35.91 24 LYS D C 1
ATOM 3525 O O . LYS D 1 27 ? 38.674 12.214 66.191 1.00 30.72 24 LYS D O 1
ATOM 3531 N N . CYS D 1 28 ? 38.910 13.350 64.243 1.00 31.07 25 CYS D N 1
ATOM 3532 C CA . CYS D 1 28 ? 40.344 13.159 64.233 1.00 30.31 25 CYS D CA 1
ATOM 3533 C C . CYS D 1 28 ? 40.905 13.415 65.626 1.00 33.40 25 CYS D C 1
ATOM 3534 O O . CYS D 1 28 ? 40.567 14.398 66.255 1.00 31.70 25 CYS D O 1
ATOM 3537 N N . GLY D 1 29 ? 41.806 12.557 66.079 1.00 36.60 26 GLY D N 1
ATOM 3538 C CA . GLY D 1 29 ? 42.416 12.751 67.389 1.00 38.44 26 GLY D CA 1
ATOM 3539 C C . GLY D 1 29 ? 43.478 13.844 67.385 1.00 39.61 26 GLY D C 1
ATOM 3540 O O . GLY D 1 29 ? 43.853 14.337 68.458 1.00 37.66 26 GLY D O 1
ATOM 3541 N N . ARG D 1 30 ? 43.976 14.230 66.199 1.00 35.38 27 ARG D N 1
ATOM 3542 C CA . ARG D 1 30 ? 44.949 15.324 66.140 1.00 35.87 27 ARG D CA 1
ATOM 3543 C C . ARG D 1 30 ? 44.296 16.682 65.947 1.00 34.05 27 ARG D C 1
ATOM 3544 O O . ARG D 1 30 ? 44.722 17.681 66.534 1.00 31.02 27 ARG D O 1
ATOM 3552 N N . CYS D 1 31 ? 43.271 1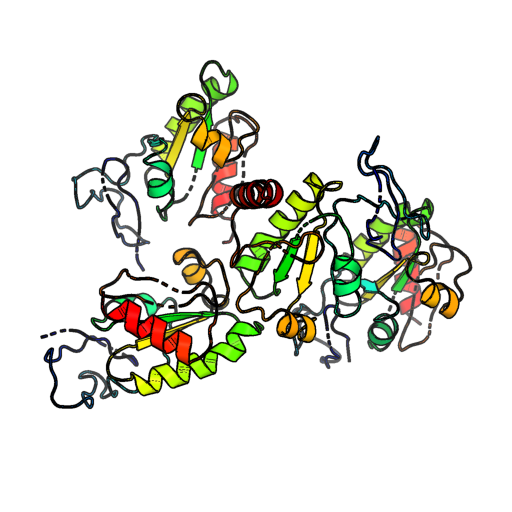6.744 65.111 1.00 34.47 28 CYS D N 1
ATOM 3553 C CA . CYS D 1 31 ? 42.778 18.063 64.753 1.00 34.00 28 CYS D CA 1
ATOM 3554 C C . CYS D 1 31 ? 41.291 18.315 64.980 1.00 34.64 28 CYS D C 1
ATOM 3555 O O . CYS D 1 31 ? 40.825 19.402 64.711 1.00 37.68 28 CYS D O 1
ATOM 3558 N N . GLY D 1 32 ? 40.561 17.320 65.473 1.00 36.50 29 GLY D N 1
ATOM 3559 C CA . GLY D 1 32 ? 39.132 17.441 65.727 1.00 34.62 29 GLY D CA 1
ATOM 3560 C C . GLY D 1 32 ? 38.240 17.351 64.494 1.00 31.74 29 GLY D C 1
ATOM 3561 O O . GLY D 1 32 ? 37.047 17.581 64.556 1.00 31.76 29 GLY D O 1
ATOM 3562 N N . HIS D 1 33 ? 38.804 17.006 63.353 1.00 30.85 30 HIS D N 1
ATOM 3563 C CA . HIS D 1 33 ? 37.974 17.020 62.154 1.00 30.44 30 HIS D CA 1
ATOM 3564 C C . HIS D 1 33 ? 37.006 15.811 62.083 1.00 36.12 30 HIS D C 1
ATOM 3565 O O . HIS D 1 33 ? 37.392 14.686 62.376 1.00 40.48 30 HIS D O 1
ATOM 3572 N N . SER D 1 34 ? 35.753 16.034 61.706 1.00 31.37 31 SER D N 1
ATOM 3573 C CA . SER D 1 34 ? 34.842 14.900 61.566 1.00 35.73 31 SER D CA 1
ATOM 3574 C C . SER D 1 34 ? 35.440 13.904 60.588 1.00 36.83 31 SER D C 1
ATOM 3575 O O . SER D 1 34 ? 35.667 14.242 59.430 1.00 31.91 31 SER D O 1
ATOM 3578 N N . LEU D 1 35 ? 35.692 12.686 61.052 1.00 38.53 32 LEU D N 1
ATOM 3579 C CA . LEU D 1 35 ? 36.335 11.678 60.214 1.00 37.89 32 LEU D CA 1
ATOM 3580 C C . LEU D 1 35 ? 35.444 11.166 59.075 1.00 37.77 32 LEU D C 1
ATOM 3581 O O . LEU D 1 35 ? 35.942 10.576 58.119 1.00 40.15 32 LEU D O 1
ATOM 3586 N N . PHE D 1 36 ? 34.138 11.397 59.168 1.00 36.59 33 PHE D N 1
ATOM 3587 C CA . PHE D 1 36 ? 33.192 10.950 58.127 1.00 37.63 33 PHE D CA 1
ATOM 3588 C C . PHE D 1 36 ? 32.298 12.077 57.615 1.00 39.01 33 PHE D C 1
ATOM 3589 O O . PHE D 1 36 ? 31.079 12.006 57.744 1.00 34.56 33 PHE D O 1
ATOM 3597 N N . ASP D 1 37 ? 32.891 13.122 57.040 1.00 42.12 34 ASP D N 1
ATOM 3598 C CA . ASP D 1 37 ? 32.085 14.282 56.689 1.00 42.18 34 ASP D CA 1
ATOM 3599 C C . ASP D 1 37 ? 31.356 14.120 55.340 1.00 40.20 34 ASP D C 1
ATOM 3600 O O . ASP D 1 37 ? 30.471 14.911 54.993 1.00 39.48 34 ASP D O 1
ATOM 3605 N N . GLY D 1 38 ? 31.694 13.069 54.603 1.00 36.64 35 GLY D N 1
ATOM 3606 C CA . GLY D 1 38 ? 30.942 12.763 53.411 1.00 36.39 35 GLY D CA 1
ATOM 3607 C C . GLY D 1 38 ? 31.212 13.702 52.241 1.00 37.86 35 GLY D C 1
ATOM 3608 O O . GLY D 1 38 ? 30.475 13.683 51.258 1.00 39.21 35 GLY D O 1
ATOM 3609 N N . GLU D 1 39 ? 32.271 14.509 52.360 1.00 36.47 36 GLU D N 1
ATOM 3610 C CA . GLU D 1 39 ? 32.727 15.454 51.341 1.00 33.09 36 GLU D CA 1
ATOM 3611 C C . GLU D 1 39 ? 33.667 14.800 50.335 1.00 33.46 36 GLU D C 1
ATOM 3612 O O . GLU D 1 39 ? 34.401 13.866 50.677 1.00 33.18 36 GLU D O 1
ATOM 3618 N N . VAL D 1 40 ? 33.670 15.281 49.091 1.00 34.30 37 VAL D N 1
ATOM 3619 C CA . VAL D 1 40 ? 34.633 14.771 48.103 1.00 28.82 37 VAL D CA 1
ATOM 3620 C C . VAL D 1 40 ? 35.995 15.345 48.464 1.00 22.43 37 VAL D C 1
ATOM 3621 O O . VAL D 1 40 ? 36.087 16.472 48.927 1.00 28.07 37 VAL D O 1
ATOM 3625 N N . ILE D 1 41 ? 37.045 14.569 48.266 1.00 17.63 38 ILE D N 1
ATOM 3626 C CA . ILE D 1 41 ? 38.372 15.000 48.642 1.00 23.74 38 ILE D CA 1
ATOM 3627 C C . ILE D 1 41 ? 39.223 15.268 47.383 1.00 25.85 38 ILE D C 1
ATOM 3628 O O . ILE D 1 41 ? 39.405 14.369 46.581 1.00 29.71 38 ILE D O 1
ATOM 3633 N N . ASN D 1 42 ? 39.742 16.479 47.206 1.00 23.07 39 ASN D N 1
ATOM 3634 C CA . ASN D 1 42 ? 40.656 16.734 46.094 1.00 28.08 39 ASN D CA 1
ATOM 3635 C C . ASN D 1 42 ? 42.098 16.385 46.489 1.00 29.62 39 ASN D C 1
ATOM 3636 O O . ASN D 1 42 ? 42.677 17.020 47.370 1.00 31.43 39 ASN D O 1
ATOM 3641 N N . ALA D 1 43 ? 42.646 15.351 45.865 1.00 24.71 40 ALA D N 1
ATOM 3642 C CA . ALA D 1 43 ? 43.941 14.823 46.249 1.00 23.88 40 ALA D CA 1
ATOM 3643 C C . ALA D 1 43 ? 44.973 15.484 45.376 1.00 27.64 40 ALA D C 1
ATOM 3644 O O . ALA D 1 43 ? 44.677 15.888 44.249 1.00 30.17 40 ALA D O 1
ATOM 3646 N N . THR D 1 44 ? 46.175 15.629 45.922 1.00 27.18 41 THR D N 1
ATOM 3647 C CA . THR D 1 44 ? 47.302 16.190 45.221 1.00 26.38 41 THR D CA 1
ATOM 3648 C C . THR D 1 44 ? 48.402 15.185 45.314 1.00 28.10 41 THR D C 1
ATOM 3649 O O . THR D 1 44 ? 48.263 14.168 45.965 1.00 28.65 41 THR D O 1
ATOM 3653 N N . ALA D 1 45 ? 49.506 15.476 44.643 1.00 33.01 42 ALA D N 1
ATOM 3654 C CA . ALA D 1 45 ? 50.663 14.621 44.718 1.00 33.02 42 ALA D CA 1
ATOM 3655 C C . ALA D 1 45 ? 51.111 14.424 46.185 1.00 34.28 42 ALA D C 1
ATOM 3656 O O . ALA D 1 45 ? 51.607 13.353 46.551 1.00 33.80 42 ALA D O 1
ATOM 3658 N N . GLU D 1 46 ? 50.912 15.437 47.030 1.00 35.81 43 GLU D N 1
ATOM 3659 C CA . GLU D 1 46 ? 51.334 15.307 48.426 1.00 37.06 43 GLU D CA 1
ATOM 3660 C C . GLU D 1 46 ? 50.399 14.417 49.229 1.00 35.14 43 GLU D C 1
ATOM 3661 O O . GLU D 1 46 ? 50.811 13.859 50.242 1.00 32.24 43 GLU D O 1
ATOM 3667 N N . THR D 1 47 ? 49.138 14.287 48.823 1.00 29.21 44 THR D N 1
ATOM 3668 C CA . THR D 1 47 ? 48.250 13.608 49.741 1.00 27.96 44 THR D CA 1
ATOM 3669 C C . THR D 1 47 ? 47.800 12.266 49.267 1.00 32.65 44 THR D C 1
ATOM 3670 O O . THR D 1 47 ? 47.446 11.434 50.071 1.00 37.98 44 THR D O 1
ATOM 3674 N N . LEU D 1 48 ? 47.790 12.040 47.964 1.00 32.53 45 LEU D N 1
ATOM 3675 C CA . LEU D 1 48 ? 47.096 10.859 47.492 1.00 31.25 45 LEU D CA 1
ATOM 3676 C C . LEU D 1 48 ? 47.595 9.586 48.186 1.00 29.56 45 LEU D C 1
ATOM 3677 O O . LEU D 1 48 ? 46.800 8.721 48.539 1.00 29.48 45 LEU D O 1
ATOM 3682 N N . ASP D 1 49 ? 48.910 9.458 48.323 1.00 27.32 46 ASP D N 1
ATOM 3683 C CA . ASP D 1 49 ? 49.494 8.235 48.859 1.00 35.38 46 ASP D CA 1
ATOM 3684 C C . ASP D 1 49 ? 49.088 8.053 50.307 1.00 35.44 46 ASP D C 1
ATOM 3685 O O . ASP D 1 49 ? 48.697 6.946 50.700 1.00 37.05 46 ASP D O 1
ATOM 3690 N N . LYS D 1 50 ? 49.161 9.140 51.082 1.00 31.69 47 LYS D N 1
ATOM 3691 C CA . LYS D 1 50 ? 48.610 9.139 52.430 1.00 34.39 47 LYS D CA 1
ATOM 3692 C C . LYS D 1 50 ? 47.135 8.699 52.430 1.00 35.22 47 LYS D C 1
ATOM 3693 O O . LYS D 1 50 ? 46.757 7.824 53.200 1.00 35.43 47 LYS D O 1
ATOM 3699 N N . LEU D 1 51 ? 46.309 9.277 51.558 1.00 33.65 48 LEU D N 1
ATOM 3700 C CA . LEU D 1 51 ? 44.892 8.904 51.513 1.00 33.26 48 LEU D CA 1
ATOM 3701 C C . LEU D 1 51 ? 44.687 7.434 51.209 1.00 32.83 48 LEU D C 1
ATOM 3702 O O . LEU D 1 51 ? 43.721 6.831 51.699 1.00 32.58 48 LEU D O 1
ATOM 3707 N N . LEU D 1 52 ? 45.578 6.849 50.406 1.00 34.59 49 LEU D N 1
ATOM 3708 C CA . LEU D 1 52 ? 45.372 5.472 49.931 1.00 35.71 49 LEU D CA 1
ATOM 3709 C C . LEU D 1 52 ? 45.764 4.425 50.980 1.00 40.36 49 LEU D C 1
ATOM 3710 O O . LEU D 1 52 ? 45.487 3.241 50.805 1.00 42.30 49 LEU D O 1
ATOM 3715 N N . GLN D 1 53 ? 46.382 4.862 52.074 1.00 44.18 50 GLN D N 1
ATOM 3716 C CA . GLN D 1 53 ? 46.673 3.972 53.214 1.00 48.22 50 GLN D CA 1
ATOM 3717 C C . GLN D 1 53 ? 45.415 3.617 54.018 1.00 47.65 50 GLN D C 1
ATOM 3718 O O . GLN D 1 53 ? 45.386 2.610 54.721 1.00 50.73 50 GLN D O 1
ATOM 3724 N N . ASP D 1 54 ? 44.397 4.467 53.925 1.00 44.29 51 ASP D N 1
ATOM 3725 C CA . ASP D 1 54 ? 43.140 4.299 54.652 1.00 42.02 51 ASP D CA 1
ATOM 3726 C C . ASP D 1 54 ? 42.647 2.848 54.582 1.00 42.56 51 ASP D C 1
ATOM 3727 O O . ASP D 1 54 ? 42.957 2.130 53.637 1.00 42.43 51 ASP D O 1
ATOM 3732 N N . ASP D 1 55 ? 41.887 2.409 55.579 1.00 39.87 52 ASP D N 1
ATOM 3733 C CA . ASP D 1 55 ? 41.334 1.071 55.523 1.00 42.40 52 ASP D CA 1
ATOM 3734 C C . ASP D 1 55 ? 39.975 1.023 54.837 1.00 39.04 52 ASP D C 1
ATOM 3735 O O . ASP D 1 55 ? 39.502 -0.052 54.465 1.00 39.88 52 ASP D O 1
ATOM 3740 N N . LEU D 1 56 ? 39.334 2.172 54.682 1.00 35.86 53 LEU D N 1
ATOM 3741 C CA . LEU D 1 56 ? 38.108 2.216 53.889 1.00 36.13 53 LEU D CA 1
ATOM 3742 C C . LEU D 1 56 ? 38.394 2.069 52.395 1.00 38.31 53 LEU D C 1
ATOM 3743 O O . LEU D 1 56 ? 39.475 2.435 51.896 1.00 38.40 53 LEU D O 1
ATOM 3748 N N . PRO D 1 57 ? 37.409 1.533 51.673 1.00 35.64 54 PRO D N 1
ATOM 3749 C CA . PRO D 1 57 ? 37.474 1.611 50.227 1.00 33.15 54 PRO D CA 1
ATOM 3750 C C . PRO D 1 57 ? 37.448 3.077 49.831 1.00 35.88 54 PRO D C 1
ATOM 3751 O O . PRO D 1 57 ? 36.982 3.967 50.568 1.00 34.34 54 PRO D O 1
ATOM 3763 N N . VAL D 1 59 ? 37.012 5.551 46.194 1.00 28.87 56 VAL D N 1
ATOM 3764 C CA . VAL D 1 59 ? 36.714 5.755 44.789 1.00 28.07 56 VAL D CA 1
ATOM 3765 C C . VAL D 1 59 ? 37.434 7.023 44.393 1.00 27.03 56 VAL D C 1
ATOM 3766 O O . VAL D 1 59 ? 37.379 8.010 45.138 1.00 28.35 56 VAL D O 1
ATOM 3770 N N . ILE D 1 60 ? 38.156 6.966 43.269 1.00 25.45 57 ILE D N 1
ATOM 3771 C CA . ILE D 1 60 ? 38.925 8.087 42.734 1.00 18.24 57 ILE D CA 1
ATOM 3772 C C . ILE D 1 60 ? 38.401 8.507 41.355 1.00 23.00 57 ILE D C 1
ATOM 3773 O O . ILE D 1 60 ? 38.347 7.713 40.404 1.00 26.59 57 ILE D O 1
ATOM 3778 N N . ASP D 1 61 ? 38.036 9.773 41.243 1.00 23.71 58 ASP D N 1
ATOM 3779 C CA . ASP D 1 61 ? 37.571 10.324 39.995 1.00 22.00 58 ASP D CA 1
ATOM 3780 C C . ASP D 1 61 ? 38.756 11.093 39.381 1.00 24.14 58 ASP D C 1
ATOM 3781 O O . ASP D 1 61 ? 39.105 12.159 39.855 1.00 21.86 58 ASP D O 1
ATOM 3786 N N . PHE D 1 62 ? 39.389 10.525 38.343 1.00 25.74 59 PHE D N 1
ATOM 3787 C CA . PHE D 1 62 ? 40.425 11.201 37.586 1.00 18.45 59 PHE D CA 1
ATOM 3788 C C . PHE D 1 62 ? 39.743 12.018 36.500 1.00 24.52 59 PHE D C 1
ATOM 3789 O O . PHE D 1 62 ? 39.144 11.472 35.561 1.00 22.32 59 PHE D O 1
ATOM 3797 N N . TRP D 1 63 ? 39.854 13.336 36.612 1.00 29.44 60 TRP D N 1
ATOM 3798 C CA . TRP D 1 63 ? 39.074 14.227 35.771 1.00 28.08 60 TRP D CA 1
ATOM 3799 C C . TRP D 1 63 ? 39.912 15.336 35.156 1.00 27.60 60 TRP D C 1
ATOM 3800 O O . TRP D 1 63 ? 41.119 15.401 35.383 1.00 30.51 60 TRP D O 1
ATOM 3811 N N . ALA D 1 64 ? 39.282 16.212 34.380 1.00 24.89 61 ALA D N 1
ATOM 3812 C CA . ALA D 1 64 ? 40.010 17.366 33.805 1.00 24.57 61 ALA D CA 1
ATOM 3813 C C . ALA D 1 64 ? 39.098 18.595 33.598 1.00 22.01 61 ALA D C 1
ATOM 3814 O O . ALA D 1 64 ? 37.886 18.428 33.492 1.00 24.63 61 ALA D O 1
ATOM 3816 N N . PRO D 1 65 ? 39.673 19.820 33.500 1.00 23.23 62 PRO D N 1
ATOM 3817 C CA . PRO D 1 65 ? 38.836 20.998 33.174 1.00 24.90 62 PRO D CA 1
ATOM 3818 C C . PRO D 1 65 ? 38.320 20.965 31.739 1.00 29.79 62 PRO D C 1
ATOM 3819 O O . PRO D 1 65 ? 38.892 20.295 30.897 1.00 37.22 62 PRO D O 1
ATOM 3823 N N . TRP D 1 66 ? 37.266 21.699 31.444 1.00 34.15 63 TRP D N 1
ATOM 3824 C CA . TRP D 1 66 ? 36.713 21.705 30.083 1.00 33.21 63 TRP D CA 1
ATOM 3825 C C . TRP D 1 66 ? 36.515 20.299 29.510 1.00 33.13 63 TRP D C 1
ATOM 3826 O O . TRP D 1 66 ? 37.150 19.916 28.533 1.00 32.54 63 TRP D O 1
ATOM 3837 N N . CYS D 1 67 ? 35.632 19.542 30.143 1.00 29.47 64 CYS D N 1
ATOM 3838 C CA . CYS D 1 67 ? 35.402 18.161 29.818 1.00 27.43 64 CYS D CA 1
ATOM 3839 C C . CYS D 1 67 ? 33.969 17.950 30.161 1.00 28.27 64 CYS D C 1
ATOM 3840 O O . CYS D 1 67 ? 33.675 17.708 31.334 1.00 23.40 64 CYS D O 1
ATOM 3843 N N . GLY D 1 68 ? 33.094 18.070 29.151 1.00 27.30 65 GLY D N 1
ATOM 3844 C CA . GLY D 1 68 ? 31.673 17.761 29.264 1.00 25.36 65 GLY D CA 1
ATOM 3845 C C . GLY D 1 68 ? 31.341 16.677 30.278 1.00 28.92 65 GLY D C 1
ATOM 3846 O O . GLY D 1 68 ? 30.703 16.944 31.306 1.00 29.98 65 GLY D O 1
ATOM 3847 N N . PRO D 1 69 ? 31.775 15.442 30.013 1.00 28.88 66 PRO D N 1
ATOM 3848 C CA . PRO D 1 69 ? 31.314 14.333 30.859 1.00 25.57 66 PRO D CA 1
ATOM 3849 C C . PRO D 1 69 ? 31.821 14.480 32.284 1.00 26.05 66 PRO D C 1
ATOM 3850 O O . PRO D 1 69 ? 31.233 13.952 33.206 1.00 26.39 66 PRO D O 1
ATOM 3854 N N . CYS D 1 70 ? 32.939 15.166 32.461 1.00 28.45 67 CYS D N 1
ATOM 3855 C CA . CYS D 1 70 ? 33.463 15.342 33.812 1.00 28.93 67 CYS D CA 1
ATOM 3856 C C . CYS D 1 70 ? 32.508 16.231 34.592 1.00 30.53 67 CYS D C 1
ATOM 3857 O O . CYS D 1 70 ? 32.233 15.976 35.765 1.00 29.15 67 CYS D O 1
ATOM 3860 N N . ARG D 1 71 ? 32.025 17.281 33.913 1.00 29.54 68 ARG D N 1
ATOM 3861 C CA . ARG D 1 71 ? 31.121 18.261 34.501 1.00 30.83 68 ARG D CA 1
ATOM 3862 C C . ARG D 1 71 ? 29.834 17.627 34.958 1.00 33.04 68 ARG D C 1
ATOM 3863 O O . ARG D 1 71 ? 29.372 17.884 36.069 1.00 37.34 68 ARG D O 1
ATOM 3871 N N . SER D 1 72 ? 29.229 16.824 34.088 1.00 29.81 69 SER D N 1
ATOM 3872 C CA . SER D 1 72 ? 27.969 16.193 34.450 1.00 32.82 69 SER D CA 1
ATOM 3873 C C . SER D 1 72 ? 28.160 15.087 35.501 1.00 28.32 69 SER D C 1
ATOM 3874 O O . SER D 1 72 ? 27.282 14.805 36.304 1.00 27.57 69 SER D O 1
ATOM 3877 N N . PHE D 1 73 ? 29.311 14.449 35.525 1.00 28.04 70 PHE D N 1
ATOM 3878 C CA . PHE D 1 73 ? 29.463 13.412 36.526 1.00 25.30 70 PHE D CA 1
ATOM 3879 C C . PHE D 1 73 ? 29.727 13.940 37.936 1.00 23.26 70 PHE D C 1
ATOM 3880 O O . PHE D 1 73 ? 29.381 13.293 38.940 1.00 26.12 70 PHE D O 1
ATOM 3888 N N . ALA D 1 74 ? 30.360 15.101 38.011 1.00 24.38 71 ALA D N 1
ATOM 3889 C CA . ALA D 1 74 ? 30.83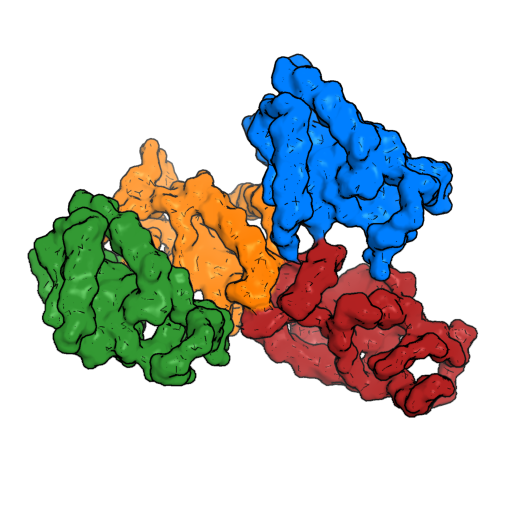1 15.648 39.298 1.00 23.06 71 ALA D CA 1
ATOM 3890 C C . ALA D 1 74 ? 29.765 15.722 40.389 1.00 28.07 71 ALA D C 1
ATOM 3891 O O . ALA D 1 74 ? 30.017 15.335 41.536 1.00 33.13 71 ALA D O 1
ATOM 3893 N N . PRO D 1 75 ? 28.559 16.198 40.047 1.00 31.80 72 PRO D N 1
ATOM 3894 C CA . PRO D 1 75 ? 27.483 16.266 41.055 1.00 32.99 72 PRO D CA 1
ATOM 3895 C C . PRO D 1 75 ? 26.996 14.876 41.439 1.00 33.12 72 PRO D C 1
ATOM 3896 O O . PRO D 1 75 ? 26.592 14.654 42.571 1.00 30.42 72 PRO D O 1
ATOM 3900 N N . ILE D 1 76 ? 26.989 13.955 40.484 1.00 30.92 73 ILE D N 1
ATOM 3901 C CA . ILE D 1 76 ? 26.668 12.575 40.811 1.00 30.32 73 ILE D CA 1
ATOM 3902 C C . ILE D 1 76 ? 27.655 12.012 41.848 1.00 31.62 73 ILE D C 1
ATOM 3903 O O . ILE D 1 76 ? 27.254 11.404 42.848 1.00 36.29 73 ILE D O 1
ATOM 3908 N N . PHE D 1 77 ? 28.938 12.245 41.619 1.00 28.12 74 PHE D N 1
ATOM 3909 C CA . PHE D 1 77 ? 30.015 11.803 42.511 1.00 27.23 74 PHE D CA 1
ATOM 3910 C C . PHE D 1 77 ? 29.892 12.436 43.902 1.00 29.72 74 PHE D C 1
ATOM 3911 O O . PHE D 1 77 ? 29.977 11.756 44.911 1.00 31.27 74 PHE D O 1
ATOM 3919 N N . ALA D 1 78 ? 29.731 13.750 43.950 1.00 31.95 75 ALA D N 1
ATOM 3920 C CA . ALA D 1 78 ? 29.540 14.468 45.213 1.00 31.11 75 ALA D CA 1
ATOM 3921 C C . ALA D 1 78 ? 28.326 13.944 46.003 1.00 38.23 75 ALA D C 1
ATOM 3922 O O . ALA D 1 78 ? 28.406 13.702 47.212 1.00 37.88 75 ALA D O 1
ATOM 3924 N N . GLU D 1 79 ? 27.199 13.761 45.325 1.00 38.25 76 GLU D N 1
ATOM 3925 C CA . GLU D 1 79 ? 25.992 13.290 46.007 1.00 39.31 76 GLU D CA 1
ATOM 3926 C C . GLU D 1 79 ? 26.152 11.882 46.611 1.00 35.80 76 GLU D C 1
ATOM 3927 O O . GLU D 1 79 ? 25.792 11.647 47.776 1.00 40.60 76 GLU D O 1
ATOM 3933 N N . THR D 1 80 ? 26.690 10.954 45.826 1.00 29.96 77 THR D N 1
ATOM 3934 C CA . THR D 1 80 ? 27.010 9.625 46.315 1.00 28.74 77 THR D CA 1
ATOM 3935 C C . THR D 1 80 ? 28.017 9.665 47.470 1.00 32.97 77 THR D C 1
ATOM 3936 O O . THR D 1 80 ? 27.906 8.886 48.407 1.00 35.73 77 THR D O 1
ATOM 3940 N N . ALA D 1 81 ? 29.006 10.549 47.402 1.00 30.62 78 ALA D N 1
ATOM 3941 C CA . ALA D 1 81 ? 29.922 10.696 48.529 1.00 30.80 78 ALA D CA 1
ATOM 3942 C C . ALA D 1 81 ? 29.185 11.016 49.851 1.00 33.40 78 ALA D C 1
ATOM 3943 O O . ALA D 1 81 ? 29.514 10.457 50.903 1.00 35.89 78 ALA D O 1
ATOM 3945 N N . ALA D 1 82 ? 28.215 11.923 49.797 1.00 31.21 79 ALA D N 1
ATOM 3946 C CA . ALA D 1 82 ? 27.431 12.265 50.986 1.00 35.14 79 ALA D CA 1
ATOM 3947 C C . ALA D 1 82 ? 26.614 11.083 51.513 1.00 36.65 79 ALA D C 1
ATOM 3948 O O . ALA D 1 82 ? 26.495 10.889 52.728 1.00 41.75 79 ALA D O 1
ATOM 3950 N N . GLU D 1 83 ? 26.051 10.297 50.608 1.00 34.67 80 GLU D N 1
ATOM 3951 C CA . GLU D 1 83 ? 25.221 9.189 51.017 1.00 39.79 80 GLU D CA 1
ATOM 3952 C C . GLU D 1 83 ? 26.037 8.051 51.637 1.00 40.49 80 GLU D C 1
ATOM 3953 O O . GLU D 1 83 ? 25.510 7.229 52.407 1.00 44.37 80 GLU D O 1
ATOM 3959 N N . ARG D 1 84 ? 27.327 8.011 51.335 1.00 33.93 81 ARG D N 1
ATOM 3960 C CA . ARG D 1 84 ? 28.156 6.909 51.815 1.00 36.48 81 ARG D CA 1
ATOM 3961 C C . ARG D 1 84 ? 29.203 7.403 52.804 1.00 40.32 81 ARG D C 1
ATOM 3962 O O . ARG D 1 84 ? 30.163 6.701 53.070 1.00 42.49 81 ARG D O 1
ATOM 3970 N N . ALA D 1 85 ? 29.010 8.612 53.332 1.00 37.90 82 ALA D N 1
ATOM 3971 C CA . ALA D 1 85 ? 29.986 9.255 54.217 1.00 37.75 82 ALA D CA 1
ATOM 3972 C C . ALA D 1 85 ? 30.755 8.276 55.129 1.00 37.21 82 ALA D C 1
ATOM 3973 O O . ALA D 1 85 ? 31.950 8.457 55.368 1.00 34.40 82 ALA D O 1
ATOM 3975 N N . GLY D 1 86 ? 30.075 7.244 55.628 1.00 36.96 83 GLY D N 1
ATOM 3976 C CA . GLY D 1 86 ? 30.660 6.377 56.637 1.00 38.12 83 GLY D CA 1
ATOM 3977 C C . GLY D 1 86 ? 31.271 5.088 56.124 1.00 39.32 83 GLY D C 1
ATOM 3978 O O . GLY D 1 86 ? 31.788 4.276 56.903 1.00 36.15 83 GLY D O 1
ATOM 3979 N N . LYS D 1 87 ? 31.226 4.886 54.809 1.00 40.69 84 LYS D N 1
ATOM 3980 C CA . LYS D 1 87 ? 31.657 3.603 54.235 1.00 40.36 84 LYS D CA 1
ATOM 3981 C C . LYS D 1 87 ? 32.714 3.720 53.125 1.00 35.47 84 LYS D C 1
ATOM 3982 O O . LYS D 1 87 ? 33.563 2.845 52.973 1.00 32.14 84 LYS D O 1
ATOM 3988 N N . VAL D 1 88 ? 32.661 4.786 52.335 1.00 37.20 85 VAL D N 1
ATOM 3989 C CA . VAL D 1 88 ? 33.613 4.936 51.244 1.00 34.36 85 VAL D CA 1
ATOM 3990 C C . VAL D 1 88 ? 34.035 6.383 51.107 1.00 34.13 85 VAL D C 1
ATOM 3991 O O . VAL D 1 88 ? 33.211 7.294 51.262 1.00 34.13 85 VAL D O 1
ATOM 3995 N N . ARG D 1 89 ? 35.321 6.595 50.830 1.00 30.40 86 ARG D N 1
ATOM 3996 C CA . ARG D 1 89 ? 35.827 7.931 50.602 1.00 25.85 86 ARG D CA 1
ATOM 3997 C C . ARG D 1 89 ? 35.852 8.233 49.095 1.00 27.42 86 ARG D C 1
ATOM 3998 O O . ARG D 1 89 ? 36.249 7.389 48.304 1.00 24.08 86 ARG D O 1
ATOM 4006 N N . PHE D 1 90 ? 35.406 9.437 48.737 1.00 25.47 87 PHE D N 1
ATOM 4007 C CA . PHE D 1 90 ? 35.362 9.902 47.365 1.00 26.69 87 PHE D CA 1
ATOM 4008 C C . PHE D 1 90 ? 36.454 10.914 47.081 1.00 26.10 87 PHE D C 1
ATOM 4009 O O . PHE D 1 90 ? 36.508 11.979 47.699 1.00 25.64 87 PHE D O 1
ATOM 4017 N N . VAL D 1 91 ? 37.354 10.541 46.176 1.00 22.81 88 VAL D N 1
ATOM 4018 C CA . VAL D 1 91 ? 38.553 11.325 45.931 1.00 22.89 88 VAL D CA 1
ATOM 4019 C C . VAL D 1 91 ? 38.598 11.766 44.455 1.00 27.27 88 VAL D C 1
ATOM 4020 O O . VAL D 1 91 ? 38.206 11.017 43.553 1.00 26.30 88 VAL D O 1
ATOM 4024 N N . LYS D 1 92 ? 39.058 12.986 44.212 1.00 26.38 89 LYS D N 1
ATOM 4025 C CA . LYS D 1 92 ? 39.171 13.480 42.861 1.00 24.89 89 LYS D CA 1
ATOM 4026 C C . LYS D 1 92 ? 40.621 13.871 42.591 1.00 26.57 89 LYS D C 1
ATOM 4027 O O . LYS D 1 92 ? 41.334 14.396 43.468 1.00 25.40 89 LYS D O 1
ATOM 4033 N N . VAL D 1 93 ? 41.063 13.583 41.376 1.00 21.21 90 VAL D N 1
ATOM 4034 C CA . VAL D 1 93 ? 42.386 13.983 40.962 1.00 21.77 90 VAL D CA 1
ATOM 4035 C C . VAL D 1 93 ? 42.273 14.718 39.633 1.00 24.04 90 VAL D C 1
ATOM 4036 O O . VAL D 1 93 ? 41.900 14.131 38.616 1.00 19.79 90 VAL D O 1
ATOM 4040 N N . ASN D 1 94 ? 42.578 16.006 39.661 1.00 23.81 91 ASN D N 1
ATOM 4041 C CA . ASN D 1 94 ? 42.630 16.785 38.437 1.00 22.59 91 ASN D CA 1
ATOM 4042 C C . ASN D 1 94 ? 43.867 16.415 37.640 1.00 25.59 91 ASN D C 1
ATOM 4043 O O . ASN D 1 94 ? 44.985 16.751 38.048 1.00 26.70 91 ASN D O 1
ATOM 4048 N N . THR D 1 95 ? 43.672 15.747 36.493 1.00 21.65 92 THR D N 1
ATOM 4049 C CA . THR D 1 95 ? 44.788 15.225 35.703 1.00 20.76 92 THR D CA 1
ATOM 4050 C C . THR D 1 95 ? 45.723 16.286 35.095 1.00 23.47 92 THR D C 1
ATOM 4051 O O . THR D 1 95 ? 46.891 15.999 34.797 1.00 24.77 92 THR D O 1
ATOM 4055 N N . GLU D 1 96 ? 45.205 17.500 34.897 1.00 23.10 93 GLU D N 1
ATOM 4056 C CA . GLU D 1 96 ? 46.013 18.606 34.385 1.00 20.61 93 GLU D CA 1
ATOM 4057 C C . GLU D 1 96 ? 46.778 19.299 35.541 1.00 23.73 93 GLU D C 1
ATOM 4058 O O . GLU D 1 96 ? 47.891 19.769 35.324 1.00 25.50 93 GLU D O 1
ATOM 4064 N N . ALA D 1 97 ? 46.205 19.340 36.755 1.00 18.85 94 ALA D N 1
ATOM 4065 C CA . ALA D 1 97 ? 46.979 19.753 37.949 1.00 19.98 94 ALA D CA 1
ATOM 4066 C C . ALA D 1 97 ? 48.035 18.709 38.290 1.00 24.93 94 ALA D C 1
ATOM 4067 O O . ALA D 1 97 ? 49.123 19.049 38.783 1.00 27.13 94 ALA D O 1
ATOM 4069 N N . GLU D 1 98 ? 47.730 17.432 38.026 1.00 22.36 95 GLU D N 1
ATOM 4070 C CA . GLU D 1 98 ? 48.593 16.376 38.569 1.00 24.28 95 GLU D CA 1
ATOM 4071 C C . GLU D 1 98 ? 49.041 15.376 37.513 1.00 25.16 95 GLU D C 1
ATOM 4072 O O . GLU D 1 98 ? 48.661 14.205 37.575 1.00 27.28 95 GLU D O 1
ATOM 4078 N N . PRO D 1 99 ? 49.828 15.837 36.514 1.00 25.95 96 PRO D N 1
ATOM 4079 C CA . PRO D 1 99 ? 50.038 14.945 35.378 1.00 26.70 96 PRO D CA 1
ATOM 4080 C C . PRO D 1 99 ? 50.928 13.755 35.735 1.00 28.52 96 PRO D C 1
ATOM 4081 O O . PRO D 1 99 ? 50.854 12.734 35.036 1.00 26.73 96 PRO D O 1
ATOM 4085 N N . ALA D 1 100 ? 51.727 13.842 36.802 1.00 26.42 97 ALA D N 1
ATOM 4086 C CA . ALA D 1 100 ? 52.502 12.661 37.136 1.00 25.53 97 ALA D CA 1
ATOM 4087 C C . ALA D 1 100 ? 51.585 11.605 37.742 1.00 25.48 97 ALA D C 1
ATOM 4088 O O . ALA D 1 100 ? 51.800 10.425 37.548 1.00 29.78 97 ALA D O 1
ATOM 4090 N N . LEU D 1 101 ? 50.540 12.017 38.451 1.00 26.84 98 LEU D N 1
ATOM 4091 C CA . LEU D 1 101 ? 49.549 11.053 38.945 1.00 22.00 98 LEU D CA 1
ATOM 4092 C C . LEU D 1 101 ? 48.779 10.431 37.782 1.00 24.40 98 LEU D C 1
ATOM 4093 O O . LEU D 1 101 ? 48.557 9.226 37.738 1.00 27.49 98 LEU D O 1
ATOM 4098 N N . SER D 1 102 ? 48.362 11.267 36.848 1.00 24.04 99 SER D N 1
ATOM 4099 C CA . SER D 1 102 ? 47.684 10.764 35.694 1.00 24.39 99 SER D CA 1
ATOM 4100 C C . SER D 1 102 ? 48.586 9.733 35.028 1.00 22.81 99 SER D C 1
ATOM 4101 O O . SER D 1 102 ? 48.144 8.656 34.674 1.00 20.67 99 SER D O 1
ATOM 4104 N N . THR D 1 103 ? 49.867 10.050 34.896 1.00 27.61 100 THR D N 1
ATOM 4105 C CA . THR D 1 103 ? 50.801 9.161 34.211 1.00 27.86 100 THR D CA 1
ATOM 4106 C C . THR D 1 103 ? 50.988 7.882 35.016 1.00 27.50 100 THR D C 1
ATOM 4107 O O . THR D 1 103 ? 50.846 6.775 34.507 1.00 28.38 100 THR D O 1
ATOM 4111 N N . ARG D 1 104 ? 51.246 8.041 36.299 1.00 26.30 101 ARG D N 1
ATOM 4112 C CA . ARG D 1 104 ? 51.439 6.897 37.180 1.00 27.54 101 ARG D CA 1
ATOM 4113 C C . ARG D 1 104 ? 50.229 5.969 37.182 1.00 22.54 101 ARG D C 1
ATOM 4114 O O . ARG D 1 104 ? 50.371 4.751 37.132 1.00 19.42 101 ARG D O 1
ATOM 4122 N N . PHE D 1 105 ? 49.033 6.532 37.270 1.00 16.56 102 PHE D N 1
ATOM 4123 C CA . PHE D 1 105 ? 47.854 5.684 37.180 1.00 17.46 102 PHE D CA 1
ATOM 4124 C C . PHE D 1 105 ? 47.475 5.233 35.762 1.00 21.13 102 PHE D C 1
ATOM 4125 O O . PHE D 1 105 ? 46.530 4.484 35.612 1.00 23.71 102 PHE D O 1
ATOM 4133 N N . ARG D 1 106 ? 48.233 5.653 34.750 1.00 20.31 103 ARG D N 1
ATOM 4134 C CA . ARG D 1 106 ? 47.969 5.216 33.370 1.00 20.15 103 ARG D CA 1
ATOM 4135 C C . ARG D 1 106 ? 46.509 5.514 32.990 1.00 19.27 103 ARG D C 1
ATOM 4136 O O . ARG D 1 106 ? 45.787 4.679 32.464 1.00 15.21 103 ARG D O 1
ATOM 4144 N N . ILE D 1 107 ? 46.088 6.729 33.275 1.00 18.41 104 ILE D N 1
ATOM 4145 C CA . ILE D 1 107 ? 44.775 7.179 32.851 1.00 19.63 104 ILE D CA 1
ATOM 4146 C C . ILE D 1 107 ? 44.728 7.313 31.325 1.00 17.48 104 ILE D C 1
ATOM 4147 O O . ILE D 1 107 ? 45.591 7.983 30.740 1.00 19.31 104 ILE D O 1
ATOM 4152 N N . ARG D 1 108 ? 43.703 6.710 30.710 1.00 20.47 105 ARG D N 1
ATOM 4153 C CA . ARG D 1 108 ? 43.502 6.705 29.242 1.00 23.53 105 ARG D CA 1
ATOM 4154 C C . ARG D 1 108 ? 42.231 7.432 28.770 1.00 22.77 105 ARG D C 1
ATOM 4155 O O . ARG D 1 108 ? 42.089 7.738 27.580 1.00 24.52 105 ARG D O 1
ATOM 4163 N N . SER D 1 109 ? 41.282 7.617 29.691 1.00 23.18 106 SER D N 1
ATOM 4164 C CA . SER D 1 109 ? 40.030 8.347 29.435 1.00 21.98 106 SER D CA 1
ATOM 4165 C C . SER D 1 109 ? 39.763 9.291 30.580 1.00 24.85 106 SER D C 1
ATOM 4166 O O . SER D 1 109 ? 40.056 8.962 31.742 1.00 20.46 106 SER D O 1
ATOM 4169 N N . ILE D 1 110 ? 39.123 10.410 30.237 1.00 22.20 107 ILE D N 1
ATOM 4170 C CA . ILE D 1 110 ? 38.674 11.429 31.187 1.00 27.34 107 ILE D CA 1
ATOM 4171 C C . ILE D 1 110 ? 37.134 11.498 31.162 1.00 26.39 107 ILE D C 1
ATOM 4172 O O . ILE D 1 110 ? 36.550 11.786 30.121 1.00 27.51 107 ILE D O 1
ATOM 4177 N N . PRO D 1 111 ? 36.464 11.228 32.291 1.00 26.29 108 PRO D N 1
ATOM 4178 C CA . PRO D 1 111 ? 37.015 10.804 33.581 1.00 29.16 108 PRO D CA 1
ATOM 4179 C C . PRO D 1 111 ? 37.166 9.302 33.633 1.00 30.65 108 PRO D C 1
ATOM 4180 O O . PRO D 1 111 ? 36.445 8.600 32.906 1.00 34.73 108 PRO D O 1
ATOM 4184 N N . THR D 1 112 ? 38.124 8.838 34.436 1.00 26.16 109 THR D N 1
ATOM 4185 C CA . THR D 1 112 ? 38.273 7.430 34.789 1.00 21.99 109 THR D CA 1
ATOM 4186 C C . THR D 1 112 ? 37.956 7.296 36.281 1.00 23.84 109 THR D C 1
ATOM 4187 O O . THR D 1 112 ? 38.468 8.063 37.102 1.00 24.29 109 THR D O 1
ATOM 4191 N N . ILE D 1 113 ? 37.097 6.359 36.647 1.00 24.42 110 ILE D N 1
ATOM 4192 C CA . ILE D 1 113 ? 36.693 6.254 38.040 1.00 24.84 110 ILE D CA 1
ATOM 4193 C C . ILE D 1 113 ? 37.190 4.942 38.603 1.00 28.49 110 ILE D C 1
ATOM 4194 O O . ILE D 1 113 ? 36.762 3.905 38.130 1.00 30.91 110 ILE D O 1
ATOM 4207 N N . LEU D 1 115 ? 38.014 2.191 41.878 1.00 32.06 112 LEU D N 1
ATOM 4208 C CA . LEU D 1 115 ? 37.746 1.741 43.231 1.00 33.03 112 LEU D CA 1
ATOM 4209 C C . LEU D 1 115 ? 38.993 1.024 43.750 1.00 38.04 112 LEU D C 1
ATOM 4210 O O . LEU D 1 115 ? 39.502 0.103 43.109 1.00 37.64 112 LEU D O 1
ATOM 4215 N N . TYR D 1 116 ? 39.502 1.504 44.884 1.00 39.30 113 TYR D N 1
ATOM 4216 C CA . TYR D 1 116 ? 40.657 0.931 45.562 1.00 38.26 113 TYR D CA 1
ATOM 4217 C C . TYR D 1 116 ? 40.242 0.389 46.927 1.00 40.88 113 TYR D C 1
ATOM 4218 O O . TYR D 1 116 ? 39.425 1.010 47.612 1.00 41.32 113 TYR D O 1
ATOM 4227 N N . ARG D 1 117 ? 40.774 -0.773 47.311 1.00 42.88 114 ARG D N 1
ATOM 4228 C CA . ARG D 1 117 ? 40.711 -1.212 48.710 1.00 45.32 114 ARG D CA 1
ATOM 4229 C C . ARG D 1 117 ? 42.061 -1.741 49.149 1.00 49.46 114 ARG D C 1
ATOM 4230 O O . ARG D 1 117 ? 42.780 -2.354 48.353 1.00 50.35 114 ARG D O 1
ATOM 4238 N N A ASN D 1 118 ? 42.397 -1.542 50.426 0.48 50.79 115 ASN D N 1
ATOM 4239 N N B ASN D 1 118 ? 42.383 -1.457 50.413 0.52 50.77 115 ASN D N 1
ATOM 4240 C CA A ASN D 1 118 ? 43.681 -1.973 50.994 0.48 50.14 115 ASN D CA 1
ATOM 4241 C CA B ASN D 1 118 ? 43.639 -1.833 51.046 0.52 50.32 115 ASN D CA 1
ATOM 4242 C C A ASN D 1 118 ? 44.871 -1.757 50.074 0.48 48.93 115 ASN D C 1
ATOM 4243 C C B ASN D 1 118 ? 44.835 -1.736 50.110 0.52 49.06 115 ASN D C 1
ATOM 4244 O O A ASN D 1 118 ? 45.826 -2.529 50.101 0.48 50.45 115 ASN D O 1
ATOM 4245 O O B ASN D 1 118 ? 45.742 -2.564 50.160 0.52 50.39 115 ASN D O 1
ATOM 4254 N N . GLY D 1 119 ? 44.812 -0.710 49.257 1.00 46.30 116 GLY D N 1
ATOM 4255 C CA . GLY D 1 119 ? 45.952 -0.325 48.454 1.00 46.21 116 GLY D CA 1
ATOM 4256 C C . GLY D 1 119 ? 45.965 -0.691 46.974 1.00 49.28 116 GLY D C 1
ATOM 4257 O O . GLY D 1 119 ? 46.766 -0.130 46.216 1.00 50.18 116 GLY D O 1
ATOM 4258 N N . LYS D 1 120 ? 45.107 -1.614 46.544 1.00 46.06 117 LYS D N 1
ATOM 4259 C CA . LYS D 1 120 ? 45.143 -2.073 45.153 1.00 43.86 117 LYS D CA 1
ATOM 4260 C C . LYS D 1 120 ? 43.810 -1.849 44.427 1.00 38.68 117 LYS D C 1
ATOM 4261 O O . LYS D 1 120 ? 42.765 -1.693 45.059 1.00 38.57 117 LYS D O 1
ATOM 4275 N N . ILE D 1 122 ? 40.414 -2.430 42.522 1.00 40.04 119 ILE D N 1
ATOM 4276 C CA . ILE D 1 122 ? 39.419 -3.490 42.474 1.00 40.21 119 ILE D CA 1
ATOM 4277 C C . ILE D 1 122 ? 38.802 -3.560 41.085 1.00 37.93 119 ILE D C 1
ATOM 4278 O O . ILE D 1 122 ? 38.746 -4.608 40.459 1.00 37.92 119 ILE D O 1
ATOM 4283 N N . ASP D 1 123 ? 38.398 -2.411 40.579 1.00 39.36 120 ASP D N 1
ATOM 4284 C CA . ASP D 1 123 ? 37.818 -2.321 39.260 1.00 36.44 120 ASP D CA 1
ATOM 4285 C C . ASP D 1 123 ? 37.836 -0.843 38.965 1.00 33.24 120 ASP D C 1
ATOM 4286 O O . ASP D 1 123 ? 38.378 -0.037 39.734 1.00 29.99 120 ASP D O 1
ATOM 4299 N N . LEU D 1 125 ? 35.853 2.261 36.106 1.00 30.27 122 LEU D N 1
ATOM 4300 C CA . LEU D 1 125 ? 35.026 2.697 34.977 1.00 27.92 122 LEU D CA 1
ATOM 4301 C C . LEU D 1 125 ? 35.803 3.601 34.040 1.00 29.93 122 LEU D C 1
ATOM 4302 O O . LEU D 1 125 ? 36.513 4.519 34.476 1.00 28.81 122 LEU D O 1
ATOM 4307 N N . ASN D 1 126 ? 35.663 3.364 32.746 1.00 27.85 123 ASN D N 1
ATOM 4308 C CA . ASN D 1 126 ? 36.422 4.156 31.811 1.00 32.67 123 ASN D CA 1
ATOM 4309 C C . ASN D 1 126 ? 35.623 5.362 31.322 1.00 32.81 123 ASN D C 1
ATOM 4310 O O . ASN D 1 126 ? 35.985 5.981 30.318 1.00 29.35 123 ASN D O 1
ATOM 4315 N N . GLY D 1 127 ? 34.550 5.691 32.043 1.00 27.26 124 GLY D N 1
ATOM 4316 C CA . GLY D 1 127 ? 33.815 6.919 31.806 1.00 25.72 124 GLY D CA 1
ATOM 4317 C C . GLY D 1 127 ? 32.707 7.158 32.824 1.00 26.40 124 GLY D C 1
ATOM 4318 O O . GLY D 1 127 ? 32.376 6.273 33.631 1.00 26.23 124 GLY D O 1
ATOM 4319 N N . ALA D 1 128 ? 32.126 8.351 32.794 1.00 21.36 125 ALA D N 1
ATOM 4320 C CA . ALA D 1 128 ? 30.956 8.632 33.600 1.00 24.94 125 ALA D CA 1
ATOM 4321 C C . ALA D 1 128 ? 29.801 7.682 33.278 1.00 32.95 125 ALA D C 1
ATOM 4322 O O . ALA D 1 128 ? 29.713 7.118 32.167 1.00 38.04 125 ALA D O 1
ATOM 4324 N N . VAL D 1 129 ? 28.922 7.533 34.267 1.00 31.48 126 VAL D N 1
ATOM 4325 C CA . VAL D 1 129 ? 27.663 6.813 34.181 1.00 31.47 126 VAL D CA 1
ATOM 4326 C C . VAL D 1 129 ? 26.692 7.517 35.117 1.00 34.61 126 VAL D C 1
ATOM 4327 O O . VAL D 1 129 ? 27.113 8.295 35.979 1.00 38.21 126 VAL D O 1
ATOM 4331 N N . PRO D 1 130 ? 25.382 7.277 34.943 1.00 36.27 127 PRO D N 1
ATOM 4332 C CA . PRO D 1 130 ? 24.415 8.054 35.722 1.00 36.54 127 PRO D CA 1
ATOM 4333 C C . PRO D 1 130 ? 24.318 7.471 37.114 1.00 36.02 127 PRO D C 1
ATOM 4334 O O . PRO D 1 130 ? 24.957 6.432 37.337 1.00 33.47 127 PRO D O 1
ATOM 4338 N N . LYS D 1 131 ? 23.522 8.089 37.999 1.00 36.83 128 LYS D N 1
ATOM 4339 C CA . LYS D 1 131 ? 23.503 7.744 39.420 1.00 36.42 128 LYS D CA 1
ATOM 4340 C C . LYS D 1 131 ? 23.226 6.263 39.691 1.00 41.19 128 LYS D C 1
ATOM 4341 O O . LYS D 1 131 ? 24.056 5.573 40.263 1.00 39.59 128 LYS D O 1
ATOM 4347 N N . ALA D 1 132 ? 22.064 5.762 39.282 1.00 45.89 129 ALA D N 1
ATOM 4348 C CA . ALA D 1 132 ? 21.719 4.368 39.590 1.00 44.93 129 ALA D CA 1
ATOM 4349 C C . ALA D 1 132 ? 22.796 3.377 39.130 1.00 38.88 129 ALA D C 1
ATOM 4350 O O . ALA D 1 132 ? 23.271 2.583 39.924 1.00 38.95 129 ALA D O 1
ATOM 4352 N N . PRO D 1 133 ? 23.191 3.422 37.848 1.00 33.12 130 PRO D N 1
ATOM 4353 C CA . PRO D 1 133 ? 24.265 2.499 37.455 1.00 30.51 130 PRO D CA 1
ATOM 4354 C C . PRO D 1 133 ? 25.512 2.690 38.332 1.00 32.25 130 PRO D C 1
ATOM 4355 O O . PRO D 1 133 ? 26.213 1.716 38.626 1.00 35.40 130 PRO D O 1
ATOM 4359 N N . PHE D 1 134 ? 25.779 3.923 38.740 1.00 28.84 131 PHE D N 1
ATOM 4360 C CA . PHE D 1 134 ? 26.964 4.225 39.556 1.00 30.87 131 PHE D CA 1
ATOM 4361 C C . PHE D 1 134 ? 26.853 3.482 40.906 1.00 31.62 131 PHE D C 1
ATOM 4362 O O . PHE D 1 134 ? 27.781 2.777 41.309 1.00 35.64 131 PHE D O 1
ATOM 4370 N N . ASP D 1 135 ? 25.686 3.581 41.549 1.00 29.69 132 ASP D N 1
ATOM 4371 C CA . ASP D 1 135 ? 25.419 2.913 42.820 1.00 35.29 132 ASP D CA 1
ATOM 4372 C C . ASP D 1 135 ? 25.551 1.411 42.625 1.00 41.32 132 ASP D C 1
ATOM 4373 O O . ASP D 1 135 ? 26.123 0.714 43.450 1.00 43.46 132 ASP D O 1
ATOM 4378 N N . ASN D 1 136 ? 25.026 0.902 41.517 1.00 44.95 133 ASN D N 1
ATOM 4379 C CA . ASN D 1 136 ? 25.019 -0.540 41.304 1.00 44.94 133 ASN D CA 1
ATOM 4380 C C . ASN D 1 136 ? 26.428 -1.061 41.110 1.00 40.34 133 ASN D C 1
ATOM 4381 O O . ASN D 1 136 ? 26.778 -2.126 41.626 1.00 41.69 133 ASN D O 1
ATOM 4386 N N . TRP D 1 137 ? 27.244 -0.296 40.388 1.00 37.88 134 TRP D N 1
ATOM 4387 C CA . TRP D 1 137 ? 28.660 -0.628 40.237 1.00 34.91 134 TRP D CA 1
ATOM 4388 C C . TRP D 1 137 ? 29.390 -0.617 41.597 1.00 35.03 134 TRP D C 1
ATOM 4389 O O . TRP D 1 137 ? 30.046 -1.590 41.981 1.00 34.87 134 TRP D O 1
ATOM 4400 N N . LEU D 1 138 ? 29.272 0.474 42.334 1.00 36.95 135 LEU D N 1
ATOM 4401 C CA . LEU D 1 138 ? 29.814 0.454 43.689 1.00 39.62 135 LEU D CA 1
ATOM 4402 C C . LEU D 1 138 ? 29.330 -0.763 44.474 1.00 42.95 135 LEU D C 1
ATOM 4403 O O . LEU D 1 138 ? 30.133 -1.532 44.984 1.00 43.77 135 LEU D O 1
ATOM 4408 N N . ASP D 1 139 ? 28.021 -0.952 44.559 1.00 45.83 136 ASP D N 1
ATOM 4409 C CA . ASP D 1 139 ? 27.494 -2.056 45.364 1.00 47.61 136 ASP D CA 1
ATOM 4410 C C . ASP D 1 139 ? 28.061 -3.426 44.957 1.00 49.81 136 ASP D C 1
ATOM 4411 O O . ASP D 1 139 ? 28.513 -4.196 45.813 1.00 51.67 136 ASP D O 1
ATOM 4416 N N . GLU D 1 140 ? 28.035 -3.723 43.663 1.00 50.07 137 GLU D N 1
ATOM 4417 C CA . GLU D 1 140 ? 28.448 -5.032 43.153 1.00 53.46 137 GLU D CA 1
ATOM 4418 C C . GLU D 1 140 ? 29.916 -5.233 43.441 1.00 52.47 137 GLU D C 1
ATOM 4419 O O . GLU D 1 140 ? 30.353 -6.301 43.873 1.00 54.35 137 GLU D O 1
ATOM 4425 N N . GLN D 1 141 ? 30.669 -4.168 43.209 1.00 50.28 138 GLN D N 1
ATOM 4426 C CA . GLN D 1 141 ? 32.118 -4.215 43.229 1.00 49.08 138 GLN D CA 1
ATOM 4427 C C . GLN D 1 141 ? 32.681 -4.265 44.651 1.00 46.26 138 GLN D C 1
ATOM 4428 O O . GLN D 1 141 ? 33.754 -4.823 44.885 1.00 45.64 138 GLN D O 1
ATOM 4434 N N . LEU D 1 142 ? 31.963 -3.694 45.608 1.00 45.07 139 LEU D N 1
ATOM 4435 C CA . LEU D 1 142 ? 32.442 -3.696 46.985 1.00 47.26 139 LEU D CA 1
ATOM 4436 C C . LEU D 1 142 ? 32.243 -5.065 47.636 1.00 54.70 139 LEU D C 1
ATOM 4437 O O . LEU D 1 142 ? 33.102 -5.525 48.385 1.00 59.64 139 LEU D O 1
ATOM 4442 N N . SER D 1 143 ? 31.121 -5.715 47.326 1.00 56.66 140 SER D N 1
ATOM 4443 C CA . SER D 1 143 ? 30.800 -7.049 47.849 1.00 59.52 140 SER D CA 1
ATOM 4444 C C . SER D 1 143 ? 31.829 -8.167 47.561 1.00 64.44 140 SER D C 1
ATOM 4445 O O . SER D 1 143 ? 31.813 -9.188 48.229 1.00 67.37 140 SER D O 1
ATOM 4448 N N . ARG D 1 144 ? 32.711 -7.985 46.577 1.00 68.65 141 ARG D N 1
ATOM 4449 C CA . ARG D 1 144 ? 33.738 -8.991 46.267 1.00 70.94 141 ARG D CA 1
ATOM 4450 C C . ARG D 1 144 ? 34.687 -9.224 47.441 1.00 72.98 141 ARG D C 1
ATOM 4451 O O . ARG D 1 144 ? 35.326 -8.288 47.927 1.00 71.50 141 ARG D O 1
#

Organism: Yersinia pestis (NCBI:txid632)

Foldseek 3Di:
DKWADQLPDDIDMDRPDDPDQQDADPVPRHRRQQLAAHEDAPVCPVVRLQGQAKKEWEAEPPDVQLVVQVVLLSVVSNVPSPHYYHYYYHCVRHVVVCVVVVPPDHTDMMHHNNHWHDRTHDHNVVVVVVVVVGVVDDD/DWWADQLPDDIDMDRPDDPDQQDADPVPGHRRQQLAEREDAPVPPVVRLQGQAKKEWAAADVDVQRVVQVVLLSVVSRVCRRHYHHYYYHCVVHVVVCVVVVPDAPGDMMDHNRDWHDRTHDGNVVVVVVVVVTVVPD/DADALPDDDDDDPPDDPDQQDADPPPRHRRQPLAEHEDAVPPPVVRQQGQAKKEWEAADVDPQSVVQVVLQSVVSNVCRRGHHHYYYHCVRHVVVCVVVVPPAGGDMMHGNNHWHDRTHDHNPVVVVVVVVGVPD/DWADALPDDIDDDPPDHDDQQDAPPVPRHRRQQLAEHEDAPVPPVVRQQGQAKKEWEAEPPDVQLVVQVVLQSVVSNVCSRGYHHYYYHCVRHVVVCVVVVQDAHTDMMDHNRHWHGNGGDGNVVVVVCVVVGVVD

InterPro domains:
  IPR005746 Thioredoxin [TIGR01068] (43-138)
  IPR013766 Thioredoxin domain [PF00085] (37-136)
  IPR013766 Thioredoxin domain [PS51352] (26-140)
  IPR017937 Thioredoxin, conserved site [PS00194] (56-74)
  IPR036249 Thioredoxin-like superfamily [SSF52833] (25-144)
  IPR049299 Thioredoxin 2, N-terminal domain [PF21352] (4-29)

Secondary structure (DSSP, 8-state):
---EE-S---EE---SS-S-S--B-TTT--BTT----EE--TTTHHHHTT-S---EEEE-SS-HHHHHHHHHHHHHHHHTTTT---EEEETTT-HHHHHHTT--SSSB---STT-----S---HHHHHHHHHHHHHS--/---EE-S---EE---SS-S-S--B-TTT--BTT--PEEE--TTTHHHHTT-S---EEEE-TT-HHHHHHHHHHHHHHHHTTTT--EEEEETTT-HHHHHHTT--SBSB---STT----BS---HHHHHHHHHHHHH--/-EE-S---EE---SS-S-S--B-TTT--BS---PEEE--TTTHHHHHTSS---EEEE-TT-HHHHHHHHHHHHHHHHTTTT--EEEEETTT-HHHHHHTT--SSSB---STT-----S---HHHHHHHHHHHTT-/--EE-S---EE---SS-S-S--B-TTT--BTT----EE--TTTHHHHHT-S---EEEE-SS-HHHHHHHHHHHHHHHHTTTT---EEEETTT-HHHHHHTT--SBSB---STT-----S---HHHHHHHHHHHH--

Solvent-accessible surface area: 26955 Å² total